Protein 5UNK (pdb70)

Solvent-accessible surface area: 5741 Å² total; per-residue (Å²): 78,110,168,41,141,33,104,168,19,41,157,56,14,41,163,88,18,57,82,76,127,227,25,68,23,171,70,3,61,136,50,15,129,144,50,61,48,210,55,75,92,74,76,5,90,179,24,24,134,139,42,120,156,147,53,199,45,90,137,190,177,151

Secondary structure (DSSP, 8-state):
-TTTSSTTHHHHHHHHHHH-TT--HHHHHHHHHHHT----HHHHHHHHHHHHH-----STT-

Radius of gyration: 11.65 Å; Cα contacts (8 Å, |Δi|>4): 30; chains: 1; bounding box: 20×27×29 Å

Organism: Oncorhynchus mykiss (NCBI:txid8022)

Nearest PDB structures (foldseek):
  5unk-assembly1_A  TM=7.824E-01  e=4.422E-06  Oncorhynchus mykiss
  4y60-assembly1_C  TM=4.025E-01  e=1.844E+00  Mus musculus
  1gt0-assembly1_D  TM=4.214E-01  e=3.185E+00  Mus musculus
  2co9-assembly1_A  TM=4.112E-01  e=6.215E+00  Mus musculus
  8gi0-assembly1_F  TM=6.507E-01  e=4.533E+00  Trypanosoma cruzi

Sequence (62 aa):
ASMVLSPRDERTLVRKVQINPRTTAKDLVKMLEETGTKVSISTVKRVLYRHNLKGRSARKLEASMVLSPRDERTLVRKVQINPRTTAKDLVKMLEETGTKVSISTVKRVLYRHNLKGRSARKLEASMVLSPRDERTLVRKVQINPRTTAKDLVKMLEETGTKVSISTVKRVLYRHNLKGRSARKLEASMVLSPRDERTLVRKVQINPRTTAKDLVKMLEETGTKVSISTVKRVLYRHNLKGRSARKLEASMVLSPRDERTLVRKVQINPRTTAKDLVKMLEETGTKVSISTVKRVLYRHNLKGRSARKLEASMVLSPRDERTLVRKVQINPRTTAKDLVKMLEETGTKVSISTVKRVLYRHNLKGRSARKLEASMVLSPRDERTLVRKVQINPRTTAKDLVKMLEETGTKVSISTVKRVLYRHNLKGRSARKLEASMVLSPRDERTLVRKVQINPRTTAKDLVKMLEETGTKVSISTVKRVLYRHNLKGRSARKLEASMVLSPRDERTLVRKVQINPRTTAKDLVKMLEETGTKVSISTVKRVLYRHNLKGRSARKLEASMVLSPRDERTLVRKVQINPRTTAKDLVKMLEETGTKVSISTVKRVLYRHNLKGRSARKLE

Foldseek 3Di:
DFDPDDPVLRVVLLVCLQPPLVDDCVVSVVVCVVVVPDDDPVVSVVSSVCCVVAPDDDDDRD

Structure (mmCIF, N/CA/C/O backbone):
data_5UNK
#
_entry.id   5UNK
#
loop_
_atom_site.group_PDB
_atom_site.id
_atom_site.type_symbol
_atom_site.label_atom_id
_atom_site.label_alt_id
_atom_site.label_comp_id
_atom_site.label_asym_id
_atom_site.label_entity_id
_atom_site.label_seq_id
_atom_site.pdbx_PDB_ins_code
_atom_site.Cartn_x
_atom_site.Cartn_y
_atom_site.Cartn_z
_atom_site.occupancy
_atom_site.B_iso_or_equiv
_atom_site.auth_seq_id
_atom_site.auth_comp_id
_atom_site.auth_asym_id
_atom_site.auth_atom_id
_atom_site.pdbx_PDB_model_num
ATOM 1 N N . ALA A 1 1 ? 61.212 8.570 1.110 1.00 0.00 1 ALA A N 1
ATOM 2 C CA . ALA A 1 1 ? 60.552 7.292 1.527 1.00 0.00 1 ALA A CA 1
ATOM 3 C C . ALA A 1 1 ? 60.426 7.084 3.036 1.00 0.00 1 ALA A C 1
ATOM 4 O O . ALA A 1 1 ? 59.341 7.213 3.607 1.00 0.00 1 ALA A O 1
ATOM 13 N N . SER A 1 2 ? 61.559 6.770 3.716 1.00 0.00 2 SER A N 1
ATOM 14 C CA . SER A 1 2 ? 61.648 6.295 5.096 1.00 0.00 2 SER A CA 1
ATOM 15 C C . SER A 1 2 ? 61.105 7.272 6.126 1.00 0.00 2 SER A C 1
ATOM 16 O O . SER A 1 2 ? 60.448 6.877 7.085 1.00 0.00 2 SER A O 1
ATOM 24 N N . MET A 1 3 ? 61.351 8.582 5.917 1.00 0.00 3 MET A N 1
ATOM 25 C CA . MET A 1 3 ? 60.952 9.696 6.764 1.00 0.00 3 MET A CA 1
ATOM 26 C C . MET A 1 3 ? 59.430 9.823 6.898 1.00 0.00 3 MET A C 1
ATOM 27 O O . MET A 1 3 ? 58.930 10.434 7.839 1.00 0.00 3 MET A O 1
ATOM 41 N N . VAL A 1 4 ? 58.681 9.252 5.918 1.00 0.00 4 VAL A N 1
ATOM 42 C CA . VAL A 1 4 ? 57.269 9.445 5.614 1.00 0.00 4 VAL A CA 1
ATOM 43 C C . VAL A 1 4 ? 57.121 10.799 4.948 1.00 0.00 4 VAL A C 1
ATOM 44 O O . VAL A 1 4 ? 56.706 11.806 5.516 1.00 0.00 4 VAL A O 1
ATOM 57 N N . LEU A 1 5 ? 57.536 10.810 3.660 1.00 0.00 5 LEU A N 1
ATOM 58 C CA . LEU A 1 5 ? 57.697 11.971 2.811 1.00 0.00 5 LEU A CA 1
ATOM 59 C C . LEU A 1 5 ? 56.370 12.645 2.489 1.00 0.00 5 LEU A C 1
ATOM 60 O O . LEU A 1 5 ? 56.230 13.864 2.570 1.00 0.00 5 LEU A O 1
ATOM 76 N N . SER A 1 6 ? 55.347 11.831 2.141 1.00 0.00 6 SER A N 1
ATOM 77 C CA . SER A 1 6 ? 53.993 12.291 1.886 1.00 0.00 6 SER A CA 1
ATOM 78 C C . SER A 1 6 ? 53.121 11.787 3.025 1.00 0.00 6 SER A C 1
ATOM 79 O O . SER A 1 6 ? 52.795 10.596 3.010 1.00 0.00 6 SER A O 1
ATOM 87 N N . PRO A 1 7 ? 52.713 12.591 4.017 1.00 0.00 7 PRO A N 1
ATOM 88 C CA . PRO A 1 7 ? 52.170 12.090 5.277 1.00 0.00 7 PRO A CA 1
ATOM 89 C C . PRO A 1 7 ? 50.801 11.456 5.195 1.00 0.00 7 PRO A C 1
ATOM 90 O O . PRO A 1 7 ? 50.481 10.695 6.101 1.00 0.00 7 PRO A O 1
ATOM 101 N N . ARG A 1 8 ? 49.962 11.721 4.168 1.00 0.00 8 ARG A N 1
ATOM 102 C CA . ARG A 1 8 ? 48.775 10.902 3.982 1.00 0.00 8 ARG A CA 1
ATOM 103 C C . ARG A 1 8 ? 49.072 9.610 3.241 1.00 0.00 8 ARG A C 1
ATOM 104 O O . ARG A 1 8 ? 48.683 8.523 3.665 1.00 0.00 8 ARG A O 1
ATOM 125 N N . ASP A 1 9 ? 49.792 9.707 2.096 1.00 0.00 9 ASP A N 1
ATOM 126 C CA . ASP A 1 9 ? 49.851 8.624 1.135 1.00 0.00 9 ASP A CA 1
ATOM 127 C C . ASP A 1 9 ? 50.817 7.529 1.539 1.00 0.00 9 ASP A C 1
ATOM 128 O O . ASP A 1 9 ? 50.475 6.351 1.475 1.00 0.00 9 ASP A O 1
ATOM 137 N N . GLU A 1 10 ? 52.043 7.889 1.997 1.00 0.00 10 GLU A N 1
ATOM 138 C CA . GLU A 1 10 ? 53.038 6.914 2.412 1.00 0.00 10 GLU A CA 1
ATOM 139 C C . GLU A 1 10 ? 52.582 6.192 3.666 1.00 0.00 10 GLU A C 1
ATOM 140 O O . GLU A 1 10 ? 52.691 4.973 3.775 1.00 0.00 10 GLU A O 1
ATOM 152 N N . ARG A 1 11 ? 52.028 6.961 4.632 1.00 0.00 11 ARG A N 1
ATOM 153 C CA . ARG A 1 11 ? 51.580 6.494 5.929 1.00 0.00 11 ARG A CA 1
ATOM 154 C C . ARG A 1 11 ? 50.433 5.494 5.797 1.00 0.00 11 ARG A C 1
ATOM 155 O O . ARG A 1 11 ? 50.433 4.427 6.410 1.00 0.00 11 ARG A O 1
ATOM 176 N N . THR A 1 12 ? 49.442 5.810 4.921 1.00 0.00 12 THR A N 1
ATOM 177 C CA . THR A 1 12 ? 48.338 4.920 4.562 1.00 0.00 12 THR A CA 1
ATOM 178 C C . THR A 1 12 ? 48.828 3.669 3.856 1.00 0.00 12 THR A C 1
ATOM 179 O O . THR A 1 12 ? 48.406 2.561 4.185 1.00 0.00 12 THR A O 1
ATOM 190 N N . LEU A 1 13 ? 49.764 3.808 2.881 1.00 0.00 13 LEU A N 1
ATOM 191 C CA . LEU A 1 13 ? 50.288 2.696 2.100 1.00 0.00 13 LEU A CA 1
ATOM 192 C C . LEU A 1 13 ? 51.002 1.668 2.955 1.00 0.00 13 LEU A C 1
ATOM 193 O O . LEU A 1 13 ? 50.719 0.475 2.843 1.00 0.00 13 LEU A O 1
ATOM 209 N N . VAL A 1 14 ? 51.903 2.107 3.873 1.00 0.00 14 VAL A N 1
ATOM 210 C CA . VAL A 1 14 ? 52.665 1.199 4.718 1.00 0.00 14 VAL A CA 1
ATOM 21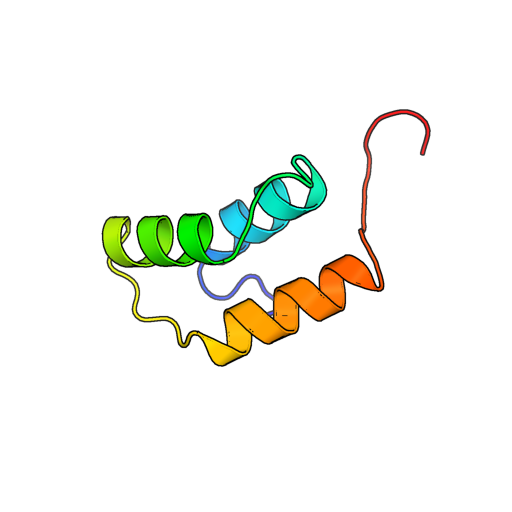1 C C . VAL A 1 14 ? 51.791 0.480 5.732 1.00 0.00 14 VAL A C 1
ATOM 212 O O . VAL A 1 14 ? 52.015 -0.699 6.011 1.00 0.00 14 VAL A O 1
ATOM 225 N N . ARG A 1 15 ? 50.753 1.154 6.292 1.00 0.00 15 ARG A N 1
ATOM 226 C CA . ARG A 1 15 ? 49.762 0.508 7.134 1.00 0.00 15 ARG A CA 1
ATOM 227 C C . ARG A 1 15 ? 48.928 -0.523 6.381 1.00 0.00 15 ARG A C 1
ATOM 228 O O . ARG A 1 15 ? 48.836 -1.679 6.797 1.00 0.00 15 ARG A O 1
ATOM 249 N N . LYS A 1 16 ? 48.345 -0.159 5.211 1.00 0.00 16 LYS A N 1
ATOM 250 C CA . LYS A 1 16 ? 47.474 -1.065 4.482 1.00 0.00 16 LYS A CA 1
ATOM 251 C C . LYS A 1 16 ? 48.155 -2.282 3.891 1.00 0.00 16 LYS A C 1
ATOM 252 O O . LYS A 1 16 ? 47.622 -3.380 4.005 1.00 0.00 16 LYS A O 1
ATOM 271 N N . VAL A 1 17 ? 49.346 -2.142 3.256 1.00 0.00 17 VAL A N 1
ATOM 272 C CA . VAL A 1 17 ? 50.018 -3.275 2.622 1.00 0.00 17 VAL A CA 1
ATOM 273 C C . VAL A 1 17 ? 50.469 -4.343 3.613 1.00 0.00 17 VAL A C 1
ATOM 274 O O . VAL A 1 17 ? 50.376 -5.540 3.348 1.00 0.00 17 VAL A O 1
ATOM 287 N N . GLN A 1 18 ? 50.962 -3.932 4.801 1.00 0.00 18 GLN A N 1
ATOM 288 C CA . GLN A 1 18 ? 51.380 -4.842 5.844 1.00 0.00 18 GLN A CA 1
ATOM 289 C C . GLN A 1 18 ? 50.225 -5.479 6.603 1.00 0.00 18 GLN A C 1
ATOM 290 O O . GLN A 1 18 ? 50.260 -6.679 6.871 1.00 0.00 18 GLN A O 1
ATOM 304 N N . ILE A 1 19 ? 49.166 -4.714 6.971 1.00 0.00 19 ILE A N 1
ATOM 305 C CA . ILE A 1 19 ? 47.971 -5.274 7.597 1.00 0.00 19 ILE A CA 1
ATOM 306 C C . ILE A 1 19 ? 47.162 -6.158 6.646 1.00 0.00 19 ILE A C 1
ATOM 307 O O . ILE A 1 19 ? 46.746 -7.254 7.016 1.00 0.00 19 ILE A O 1
ATOM 323 N N . ASN A 1 20 ? 46.921 -5.715 5.388 1.00 0.00 20 ASN A N 1
ATOM 324 C CA . ASN A 1 20 ? 46.119 -6.460 4.435 1.00 0.00 20 ASN A CA 1
ATOM 325 C C . ASN A 1 20 ? 47.006 -6.996 3.309 1.00 0.00 20 ASN A C 1
ATOM 326 O O . ASN A 1 20 ? 47.287 -6.243 2.374 1.00 0.00 20 ASN A O 1
ATOM 337 N N . PRO A 1 21 ? 47.422 -8.273 3.271 1.00 0.00 21 PRO A N 1
ATOM 338 C CA . PRO A 1 21 ? 48.317 -8.808 2.237 1.00 0.00 21 PRO A CA 1
ATOM 339 C C . PRO A 1 21 ? 47.621 -8.958 0.895 1.00 0.00 21 PRO A C 1
ATOM 340 O O . PRO A 1 21 ? 48.273 -9.259 -0.101 1.00 0.00 21 PRO A O 1
ATOM 351 N N . ARG A 1 22 ? 46.288 -8.762 0.875 1.00 0.00 22 ARG A N 1
ATOM 352 C CA . ARG A 1 22 ? 45.410 -8.668 -0.272 1.00 0.00 22 ARG A CA 1
ATOM 353 C C . ARG A 1 22 ? 45.753 -7.494 -1.187 1.00 0.00 22 ARG A C 1
ATOM 354 O O . ARG A 1 22 ? 45.643 -7.597 -2.408 1.00 0.00 22 ARG A O 1
ATOM 375 N N . THR A 1 23 ? 46.148 -6.335 -0.603 1.00 0.00 23 THR A N 1
ATOM 376 C CA . THR A 1 23 ? 46.343 -5.061 -1.295 1.00 0.00 23 THR A CA 1
ATOM 377 C C . THR A 1 23 ? 47.419 -5.123 -2.369 1.00 0.00 23 THR A C 1
ATOM 378 O O . THR A 1 23 ? 48.541 -5.567 -2.134 1.00 0.00 23 THR A O 1
ATOM 389 N N . THR A 1 24 ? 47.088 -4.643 -3.591 1.00 0.00 24 THR A N 1
ATOM 390 C CA . THR A 1 24 ? 47.946 -4.740 -4.766 1.00 0.00 24 THR A CA 1
ATOM 391 C C . THR A 1 24 ? 48.078 -3.373 -5.422 1.00 0.00 24 THR A C 1
ATOM 392 O O . THR A 1 24 ? 47.441 -2.400 -5.018 1.00 0.00 24 THR A O 1
ATOM 403 N N . ALA A 1 25 ? 48.934 -3.268 -6.466 1.00 0.00 25 ALA A N 1
ATOM 404 C CA . ALA A 1 25 ? 49.350 -2.049 -7.139 1.00 0.00 25 ALA A CA 1
ATOM 405 C C . ALA A 1 25 ? 48.199 -1.259 -7.742 1.00 0.00 25 ALA A C 1
ATOM 406 O O . ALA A 1 25 ? 48.187 -0.029 -7.719 1.00 0.00 25 ALA A O 1
ATOM 413 N N . LYS A 1 26 ? 47.178 -1.973 -8.264 1.00 0.00 26 LYS A N 1
ATOM 414 C CA . LYS A 1 26 ? 45.958 -1.424 -8.827 1.00 0.00 26 LYS A CA 1
ATOM 415 C C . LYS A 1 26 ? 45.146 -0.637 -7.802 1.00 0.00 26 LYS A C 1
ATOM 416 O O . LYS A 1 26 ? 44.594 0.418 -8.110 1.00 0.00 26 LYS A O 1
ATOM 435 N N . ASP A 1 27 ? 45.073 -1.123 -6.537 1.00 0.00 27 ASP A N 1
ATOM 436 C CA . ASP A 1 27 ? 44.455 -0.404 -5.433 1.00 0.00 27 ASP A CA 1
ATOM 437 C C . ASP A 1 27 ? 45.224 0.873 -5.106 1.00 0.00 27 ASP A C 1
ATOM 438 O O . ASP A 1 27 ? 44.650 1.942 -4.899 1.00 0.00 27 ASP A O 1
ATOM 447 N N . LEU A 1 28 ? 46.568 0.755 -5.060 1.00 0.00 28 LEU A N 1
ATOM 448 C CA . LEU A 1 28 ? 47.487 1.812 -4.689 1.00 0.00 28 LEU A CA 1
ATOM 449 C C . LEU A 1 28 ? 47.493 2.972 -5.668 1.00 0.00 28 LEU A C 1
ATOM 450 O O . LEU A 1 28 ? 47.389 4.123 -5.248 1.00 0.00 28 LEU A O 1
ATOM 466 N N . VAL A 1 29 ? 47.529 2.714 -7.000 1.00 0.00 29 VAL A N 1
ATOM 467 C CA . VAL A 1 29 ? 47.451 3.769 -8.011 1.00 0.00 29 VAL A CA 1
ATOM 468 C C . VAL A 1 29 ? 46.134 4.530 -7.964 1.00 0.00 29 VAL A C 1
ATOM 469 O O . VAL A 1 29 ? 46.106 5.757 -8.088 1.00 0.00 29 VAL A O 1
ATOM 482 N N . LYS A 1 30 ? 45.006 3.819 -7.733 1.00 0.00 30 LYS A N 1
ATOM 483 C CA . LYS A 1 30 ? 43.687 4.402 -7.616 1.00 0.00 30 LYS A CA 1
ATOM 484 C C . LYS A 1 30 ? 43.568 5.346 -6.424 1.00 0.00 30 LYS A C 1
ATOM 485 O O . LYS A 1 30 ? 43.054 6.457 -6.554 1.00 0.00 30 LYS A O 1
ATOM 504 N N . MET A 1 31 ? 44.107 4.961 -5.239 1.00 0.00 31 MET A N 1
ATOM 505 C CA . MET A 1 31 ? 44.195 5.846 -4.085 1.00 0.00 31 MET A CA 1
ATOM 506 C C . MET A 1 31 ? 45.085 7.066 -4.312 1.00 0.00 31 MET A C 1
ATOM 507 O O . MET A 1 31 ? 44.719 8.176 -3.927 1.00 0.00 31 MET A O 1
ATOM 521 N N . LEU A 1 32 ? 46.257 6.911 -4.976 1.00 0.00 32 LEU A N 1
ATOM 522 C CA . LEU A 1 32 ? 47.170 8.018 -5.247 1.00 0.00 32 LEU A CA 1
ATOM 523 C C . LEU A 1 32 ? 46.560 9.107 -6.127 1.00 0.00 32 LEU A C 1
ATOM 524 O O . LEU A 1 32 ? 46.649 10.295 -5.808 1.00 0.00 32 LEU A O 1
ATOM 540 N N . GLU A 1 33 ? 45.864 8.727 -7.229 1.00 0.00 33 GLU A N 1
ATOM 541 C CA . GLU A 1 33 ? 45.137 9.679 -8.056 1.00 0.00 33 GLU A CA 1
ATOM 542 C C . GLU A 1 33 ? 43.909 10.270 -7.373 1.00 0.00 33 GLU A C 1
ATOM 543 O O . GLU A 1 33 ? 43.562 11.420 -7.625 1.00 0.00 33 GLU A O 1
ATOM 555 N N . GLU A 1 34 ? 43.232 9.507 -6.476 1.00 0.00 34 GLU A N 1
ATOM 556 C CA . GLU A 1 34 ? 42.120 9.984 -5.665 1.00 0.00 34 GLU A CA 1
ATOM 557 C C . GLU A 1 34 ? 42.534 11.068 -4.677 1.00 0.00 34 GLU A C 1
ATOM 558 O O . GLU A 1 34 ? 41.844 12.074 -4.530 1.00 0.00 34 GLU A O 1
ATOM 570 N N . THR A 1 35 ? 43.693 10.896 -3.991 1.00 0.00 35 THR A N 1
ATOM 571 C CA . THR A 1 35 ? 44.330 11.942 -3.183 1.00 0.00 35 THR A CA 1
ATOM 572 C C . THR A 1 35 ? 44.757 13.123 -4.036 1.00 0.00 35 THR A C 1
ATOM 573 O O . THR A 1 35 ? 44.547 14.276 -3.666 1.00 0.00 35 THR A O 1
ATOM 584 N N . GLY A 1 36 ? 45.359 12.854 -5.220 1.00 0.00 36 GLY A N 1
ATOM 585 C CA . GLY A 1 36 ? 45.789 13.891 -6.149 1.00 0.00 36 GLY A CA 1
ATOM 586 C C . GLY A 1 36 ? 47.269 14.143 -6.100 1.00 0.00 36 GLY A C 1
ATOM 587 O O . GLY A 1 36 ? 47.741 15.197 -6.517 1.00 0.00 36 GLY A O 1
ATOM 591 N N . THR A 1 37 ? 48.052 13.167 -5.594 1.00 0.00 37 THR A N 1
ATOM 592 C CA . THR A 1 37 ? 49.494 13.303 -5.429 1.00 0.00 37 THR A CA 1
ATOM 593 C C . THR A 1 37 ? 50.144 12.536 -6.557 1.00 0.00 37 THR A C 1
ATOM 594 O O . THR A 1 37 ? 49.856 11.358 -6.760 1.00 0.00 37 THR A O 1
ATOM 605 N N . LYS A 1 38 ? 51.063 13.168 -7.326 1.00 0.00 38 LYS A N 1
ATOM 606 C CA . LYS A 1 38 ? 51.753 12.474 -8.398 1.00 0.00 38 LYS A CA 1
ATOM 607 C C . LYS A 1 38 ? 52.905 11.657 -7.838 1.00 0.00 38 LYS A C 1
ATOM 608 O O . LYS A 1 38 ? 53.871 12.189 -7.294 1.00 0.00 38 LYS A O 1
ATOM 627 N N . VAL A 1 39 ? 52.800 10.320 -7.967 1.00 0.00 39 VAL A N 1
ATOM 628 C CA . VAL A 1 39 ? 53.777 9.367 -7.477 1.00 0.00 39 VAL A CA 1
ATOM 629 C C . VAL A 1 39 ? 54.043 8.422 -8.631 1.00 0.00 39 VAL A C 1
ATOM 630 O O . VAL A 1 39 ? 53.111 7.969 -9.294 1.00 0.00 39 VAL A O 1
ATOM 643 N N . SER A 1 40 ? 55.329 8.124 -8.934 1.00 0.00 40 SER A N 1
ATOM 644 C CA . SER A 1 40 ? 55.698 7.164 -9.968 1.00 0.00 40 SER A CA 1
ATOM 645 C C . SER A 1 40 ? 55.327 5.731 -9.589 1.00 0.00 40 SER A C 1
ATOM 646 O O . SER A 1 40 ? 55.386 5.331 -8.429 1.00 0.00 40 SER A O 1
ATOM 654 N N . ILE A 1 41 ? 54.957 4.903 -10.591 1.00 0.00 41 ILE A N 1
ATOM 655 C CA . ILE A 1 41 ? 54.645 3.488 -10.430 1.00 0.00 41 ILE A CA 1
ATOM 656 C C . ILE A 1 41 ? 55.856 2.701 -9.948 1.00 0.00 41 ILE A C 1
ATOM 657 O O . ILE A 1 41 ? 55.734 1.806 -9.115 1.00 0.00 41 ILE A O 1
ATOM 673 N N . SER A 1 42 ? 57.076 3.013 -10.447 1.00 0.00 42 SER A N 1
ATOM 674 C CA . SER A 1 42 ? 58.292 2.275 -10.128 1.00 0.00 42 SER A CA 1
ATOM 675 C C . SER A 1 42 ? 58.636 2.270 -8.642 1.00 0.00 42 SER A C 1
ATOM 676 O O . SER A 1 42 ? 59.012 1.232 -8.104 1.00 0.00 42 SER A O 1
ATOM 684 N N . THR A 1 43 ? 58.486 3.412 -7.922 1.00 0.00 43 THR A N 1
ATOM 685 C CA . THR A 1 43 ? 58.673 3.458 -6.468 1.00 0.00 43 THR A CA 1
ATOM 686 C C . THR A 1 43 ? 57.622 2.650 -5.711 1.00 0.00 43 THR A C 1
ATOM 687 O O . THR A 1 43 ? 57.950 1.962 -4.742 1.00 0.00 43 THR A O 1
ATOM 698 N N . VAL A 1 44 ? 56.344 2.641 -6.180 1.00 0.00 44 VAL A N 1
ATOM 699 C CA . VAL A 1 44 ? 55.278 1.793 -5.649 1.00 0.00 44 VAL A CA 1
ATOM 700 C C . VAL A 1 44 ? 55.620 0.321 -5.847 1.00 0.00 44 VAL A C 1
ATOM 701 O O . VAL A 1 44 ? 55.505 -0.496 -4.934 1.00 0.00 44 VAL A O 1
ATOM 714 N N . LYS A 1 45 ? 56.088 -0.050 -7.056 1.00 0.00 45 LYS A N 1
ATOM 715 C CA . LYS A 1 45 ? 56.466 -1.407 -7.397 1.00 0.00 45 LYS A CA 1
ATOM 716 C C . LYS A 1 45 ? 57.653 -1.899 -6.561 1.00 0.00 45 LYS A C 1
ATOM 717 O O . LYS A 1 45 ? 57.632 -3.006 -6.022 1.00 0.00 45 LYS A O 1
ATOM 736 N N . ARG A 1 46 ? 58.712 -1.065 -6.384 1.00 0.00 46 ARG A N 1
ATOM 737 C CA . ARG A 1 46 ? 59.829 -1.385 -5.505 1.00 0.00 46 ARG A CA 1
ATOM 738 C C . ARG A 1 46 ? 59.480 -1.504 -4.025 1.00 0.00 46 ARG A C 1
ATOM 739 O O . ARG A 1 46 ? 59.954 -2.433 -3.369 1.00 0.00 46 ARG A O 1
ATOM 760 N N . VAL A 1 47 ? 58.637 -0.610 -3.441 1.00 0.00 47 VAL A N 1
ATOM 761 C CA . VAL A 1 47 ? 58.247 -0.733 -2.033 1.00 0.00 47 VAL A CA 1
ATOM 762 C C . VAL A 1 47 ? 57.419 -1.995 -1.757 1.00 0.00 47 VAL A C 1
ATOM 763 O O . VAL A 1 47 ? 57.535 -2.607 -0.694 1.00 0.00 47 VAL A O 1
ATOM 776 N N . LEU A 1 48 ? 56.613 -2.475 -2.742 1.00 0.00 48 LEU A N 1
ATOM 777 C CA . LEU A 1 48 ? 55.955 -3.774 -2.668 1.00 0.00 48 LEU A CA 1
ATOM 778 C C . LEU A 1 48 ? 56.940 -4.935 -2.580 1.00 0.00 48 LEU A C 1
ATOM 779 O O . LEU A 1 48 ? 56.760 -5.831 -1.754 1.00 0.00 48 LEU A O 1
ATOM 795 N N . TYR A 1 49 ? 58.046 -4.929 -3.367 1.00 0.00 49 TYR A N 1
ATOM 796 C CA . TYR A 1 49 ? 59.122 -5.904 -3.212 1.00 0.00 49 TYR A CA 1
ATOM 797 C C . TYR A 1 49 ? 59.816 -5.810 -1.855 1.00 0.00 49 TYR A C 1
ATOM 798 O O . TYR A 1 49 ? 60.073 -6.834 -1.224 1.00 0.00 49 TYR A O 1
ATOM 816 N N . ARG A 1 50 ? 60.089 -4.588 -1.336 1.00 0.00 50 ARG A N 1
ATOM 817 C CA . ARG A 1 50 ? 60.677 -4.407 -0.012 1.00 0.00 50 ARG A CA 1
ATOM 818 C C . ARG A 1 50 ? 59.815 -4.969 1.103 1.00 0.00 50 ARG A C 1
ATOM 819 O O . ARG A 1 50 ? 60.316 -5.657 1.993 1.00 0.00 50 ARG A O 1
ATOM 840 N N . HIS A 1 51 ? 58.485 -4.733 1.059 1.00 0.00 51 HIS A N 1
ATOM 841 C CA . HIS A 1 51 ? 57.582 -5.277 2.053 1.00 0.00 51 HIS A CA 1
ATOM 842 C C . HIS A 1 51 ? 57.290 -6.759 1.889 1.00 0.00 51 HIS A C 1
ATOM 843 O O . HIS A 1 51 ? 56.907 -7.419 2.852 1.00 0.00 51 HIS A O 1
ATOM 857 N N . ASN A 1 52 ? 57.483 -7.349 0.684 1.00 0.00 52 ASN A N 1
ATOM 858 C CA . ASN A 1 52 ? 57.553 -8.799 0.541 1.00 0.00 52 ASN A CA 1
ATOM 859 C C . ASN A 1 52 ? 58.778 -9.397 1.240 1.00 0.00 52 ASN A C 1
ATOM 860 O O . ASN A 1 52 ? 58.658 -10.409 1.926 1.00 0.00 52 ASN A O 1
ATOM 871 N N . LEU A 1 53 ? 59.985 -8.786 1.099 1.00 0.00 53 LEU A N 1
ATOM 872 C CA . LEU A 1 53 ? 61.169 -9.194 1.850 1.00 0.00 53 LEU A CA 1
ATOM 873 C C . LEU A 1 53 ? 61.118 -8.969 3.352 1.00 0.00 53 LEU A C 1
ATOM 874 O O . LEU A 1 53 ? 61.473 -9.869 4.110 1.00 0.00 53 LEU A O 1
ATOM 890 N N . LYS A 1 54 ? 60.659 -7.794 3.837 1.00 0.00 54 LYS A N 1
ATOM 891 C CA . LYS A 1 54 ? 60.375 -7.654 5.252 1.00 0.00 54 LYS A CA 1
ATOM 892 C C . LYS A 1 54 ? 59.091 -6.902 5.506 1.00 0.00 54 LYS A C 1
ATOM 893 O O . LYS A 1 54 ? 58.878 -5.770 5.076 1.00 0.00 54 LYS A O 1
ATOM 912 N N . GLY A 1 55 ? 58.205 -7.537 6.297 1.00 0.00 55 GLY A N 1
ATOM 913 C CA . GLY A 1 55 ? 57.028 -6.890 6.845 1.00 0.00 55 GLY A CA 1
ATOM 914 C C . GLY A 1 55 ? 57.303 -6.608 8.288 1.00 0.00 55 GLY A C 1
ATOM 915 O O . GLY A 1 55 ? 57.621 -7.515 9.054 1.00 0.00 55 GLY A O 1
ATOM 919 N N . ARG A 1 56 ? 57.195 -5.332 8.701 1.00 0.00 56 ARG A N 1
ATOM 920 C CA . ARG A 1 56 ? 57.546 -4.906 10.037 1.00 0.00 56 ARG A CA 1
ATOM 921 C C . ARG A 1 56 ? 56.227 -4.703 10.757 1.00 0.00 56 ARG A C 1
ATOM 922 O O . ARG A 1 56 ? 55.348 -3.983 10.284 1.00 0.00 56 ARG A O 1
ATOM 943 N N . SER A 1 57 ? 56.013 -5.397 11.897 1.00 0.00 57 SER A N 1
ATOM 944 C CA . SER A 1 57 ? 54.664 -5.528 12.419 1.00 0.00 57 SER A CA 1
ATOM 945 C C . SER A 1 57 ? 54.668 -5.600 13.929 1.00 0.00 57 SER A C 1
ATOM 946 O O . SER A 1 57 ? 55.545 -6.205 14.542 1.00 0.00 57 SER A O 1
ATOM 954 N N . ALA A 1 58 ? 53.645 -4.976 14.554 1.00 0.00 58 ALA A N 1
ATOM 955 C CA . ALA A 1 58 ? 53.422 -4.958 15.984 1.00 0.00 58 ALA A CA 1
ATOM 956 C C . ALA A 1 58 ? 52.019 -5.467 16.264 1.00 0.00 58 ALA A C 1
ATOM 957 O O . ALA A 1 58 ? 51.281 -4.916 17.081 1.00 0.00 58 ALA A O 1
ATOM 964 N N . ARG A 1 59 ? 51.602 -6.527 15.545 1.00 0.00 59 ARG A N 1
ATOM 965 C CA . ARG A 1 59 ? 50.250 -7.030 15.600 1.00 0.00 59 ARG A CA 1
ATOM 966 C C . ARG A 1 59 ? 50.288 -8.534 15.802 1.00 0.00 59 ARG A C 1
ATOM 967 O O . ARG A 1 59 ? 51.238 -9.217 15.411 1.00 0.00 59 ARG A O 1
ATOM 988 N N . LYS A 1 60 ? 49.237 -9.058 16.475 1.00 0.00 60 LYS A N 1
ATOM 989 C CA . LYS A 1 60 ? 49.026 -10.437 16.874 1.00 0.00 60 LYS A CA 1
ATOM 990 C C . LYS A 1 60 ? 50.116 -10.948 17.810 1.00 0.00 60 LYS A C 1
ATOM 991 O O . LYS A 1 60 ? 50.349 -10.378 18.872 1.00 0.00 60 LYS A O 1
ATOM 1010 N N . LEU A 1 61 ? 50.777 -12.073 17.464 1.00 0.00 61 LEU A N 1
ATOM 1011 C CA . LEU A 1 61 ? 51.736 -12.762 18.301 1.00 0.00 61 LEU A CA 1
ATOM 1012 C C . LEU A 1 61 ? 53.039 -12.034 18.610 1.00 0.00 61 LEU A C 1
ATOM 1013 O O . LEU A 1 61 ? 53.619 -12.244 19.673 1.00 0.00 61 LEU A O 1
ATOM 1029 N N . GLU A 1 62 ? 53.556 -11.167 17.709 1.00 0.00 62 GLU A N 1
ATOM 1030 C CA . GLU A 1 62 ? 54.845 -10.517 17.928 1.00 0.00 62 GLU A CA 1
ATOM 1031 C C . GLU A 1 62 ? 54.748 -9.148 18.666 1.00 0.00 62 GLU A C 1
ATOM 1032 O O . GLU A 1 62 ? 55.465 -8.989 19.691 1.00 0.00 62 GLU A O 1
ATOM 1045 N N . ALA A 1 1 ? 58.602 1.135 10.827 1.00 0.00 1 ALA A N 2
ATOM 1046 C CA . ALA A 1 1 ? 57.381 1.847 11.330 1.00 0.00 1 ALA A CA 2
ATOM 1047 C C . ALA A 1 1 ? 57.380 3.368 11.206 1.00 0.00 1 ALA A C 2
ATOM 1048 O O . ALA A 1 1 ? 56.381 3.971 10.822 1.00 0.00 1 ALA A O 2
ATOM 1057 N N . SER A 1 2 ? 58.520 4.028 11.521 1.00 0.00 2 SER A N 2
ATOM 1058 C CA . SER A 1 2 ? 58.663 5.478 11.608 1.00 0.00 2 SER A CA 2
ATOM 1059 C C . SER A 1 2 ? 58.756 6.178 10.261 1.00 0.00 2 SER A C 2
ATOM 1060 O O . SER A 1 2 ? 58.814 7.404 10.199 1.00 0.00 2 SER A O 2
ATOM 1068 N N . MET A 1 3 ? 58.820 5.419 9.148 1.00 0.00 3 MET A N 2
ATOM 1069 C CA . MET A 1 3 ? 59.040 5.942 7.815 1.00 0.00 3 MET A CA 2
ATOM 1070 C C . MET A 1 3 ? 57.841 6.690 7.247 1.00 0.00 3 MET A C 2
ATOM 1071 O O . MET A 1 3 ? 56.809 6.102 6.927 1.00 0.00 3 MET A O 2
ATOM 1085 N N . VAL A 1 4 ? 57.985 8.018 7.049 1.00 0.00 4 VAL A N 2
ATOM 1086 C CA . VAL A 1 4 ? 57.057 8.806 6.265 1.00 0.00 4 VAL A CA 2
ATOM 1087 C C . VAL A 1 4 ? 57.875 9.801 5.458 1.00 0.00 4 VAL A C 2
ATOM 1088 O O . VAL A 1 4 ? 58.818 10.402 5.970 1.00 0.00 4 VAL A O 2
ATOM 1101 N N . LEU A 1 5 ? 57.561 9.967 4.152 1.00 0.00 5 LEU A N 2
ATOM 1102 C CA . LEU A 1 5 ? 58.176 10.982 3.303 1.00 0.00 5 LEU A CA 2
ATOM 1103 C C . LEU A 1 5 ? 57.142 11.899 2.687 1.00 0.00 5 LEU A C 2
ATOM 1104 O O . LEU A 1 5 ? 57.266 13.119 2.741 1.00 0.00 5 LEU A O 2
ATOM 1120 N N . SER A 1 6 ? 56.068 11.324 2.096 1.00 0.00 6 SER A N 2
ATOM 1121 C CA . SER A 1 6 ? 54.992 12.078 1.476 1.00 0.00 6 SER A CA 2
ATOM 1122 C C . SER A 1 6 ? 53.769 11.955 2.360 1.00 0.00 6 SER A C 2
ATOM 1123 O O . SER A 1 6 ? 53.418 10.822 2.698 1.00 0.00 6 SER A O 2
ATOM 1131 N N . PRO A 1 7 ? 53.103 13.040 2.764 1.00 0.00 7 PRO A N 2
ATOM 1132 C CA . PRO A 1 7 ? 52.268 13.073 3.964 1.00 0.00 7 PRO A CA 2
ATOM 1133 C C . PRO A 1 7 ? 51.029 12.201 3.947 1.00 0.00 7 PRO A C 2
ATOM 1134 O O . PRO A 1 7 ? 50.675 11.694 5.007 1.00 0.00 7 PRO A O 2
ATOM 1145 N N . ARG A 1 8 ? 50.343 11.995 2.765 1.00 0.00 8 ARG A N 2
ATOM 1146 C CA . ARG A 1 8 ? 49.229 11.053 2.695 1.00 0.00 8 ARG A CA 2
ATOM 1147 C C . ARG A 1 8 ? 49.668 9.744 2.081 1.00 0.00 8 ARG A C 2
ATOM 1148 O O . ARG A 1 8 ? 49.272 8.701 2.595 1.00 0.00 8 ARG A O 2
ATOM 1169 N N . ASP A 1 9 ? 50.410 9.745 0.956 1.00 0.00 9 ASP A N 2
ATOM 1170 C CA . ASP A 1 9 ? 50.677 8.518 0.228 1.00 0.00 9 ASP A CA 2
ATOM 1171 C C . ASP A 1 9 ? 51.490 7.516 1.041 1.00 0.00 9 ASP A C 2
ATOM 1172 O O . ASP A 1 9 ? 51.128 6.346 1.092 1.00 0.00 9 ASP A O 2
ATOM 1181 N N . GLU A 1 10 ? 52.579 7.952 1.723 1.00 0.00 10 GLU A N 2
ATOM 1182 C CA . GLU A 1 10 ? 53.347 7.069 2.581 1.00 0.00 10 GLU A CA 2
ATOM 1183 C C . GLU A 1 10 ? 52.571 6.640 3.810 1.00 0.00 10 GLU A C 2
ATOM 1184 O O . GLU A 1 10 ? 52.656 5.484 4.206 1.00 0.00 10 GLU A O 2
ATOM 1196 N N . ARG A 1 11 ? 51.768 7.542 4.428 1.00 0.00 11 ARG A N 2
ATOM 1197 C CA . ARG A 1 11 ? 50.952 7.204 5.586 1.00 0.00 11 ARG A CA 2
ATOM 1198 C C . ARG A 1 11 ? 49.933 6.113 5.268 1.00 0.00 11 ARG A C 2
ATOM 1199 O O . ARG A 1 11 ? 49.825 5.125 5.992 1.00 0.00 11 ARG A O 2
ATOM 1220 N N . THR A 1 12 ? 49.205 6.231 4.125 1.00 0.00 12 THR A N 2
ATOM 1221 C CA . THR A 1 12 ? 48.310 5.176 3.653 1.00 0.00 12 THR A CA 2
ATOM 1222 C C . THR A 1 12 ? 49.067 3.927 3.229 1.00 0.00 12 THR A C 2
ATOM 1223 O O . THR A 1 12 ? 48.702 2.829 3.638 1.00 0.00 12 THR A O 2
ATOM 1234 N N . LEU A 1 13 ? 50.176 4.046 2.449 1.00 0.00 13 LEU A N 2
ATOM 1235 C CA . LEU A 1 13 ? 50.977 2.912 1.997 1.00 0.00 13 LEU A CA 2
ATOM 1236 C C . LEU A 1 13 ? 51.580 2.089 3.119 1.00 0.00 13 LEU A C 2
ATOM 1237 O O . LEU A 1 13 ? 51.454 0.865 3.113 1.00 0.00 13 LEU A O 2
ATOM 1253 N N . VAL A 1 14 ? 52.202 2.732 4.135 1.00 0.00 14 VAL A N 2
ATOM 1254 C CA . VAL A 1 14 ? 52.816 2.035 5.253 1.00 0.00 14 VAL A CA 2
ATOM 1255 C C . VAL A 1 14 ? 51.786 1.282 6.079 1.00 0.00 14 VAL A C 2
ATOM 1256 O O . VAL A 1 14 ? 51.989 0.109 6.377 1.00 0.00 14 VAL A O 2
ATOM 1269 N N . ARG A 1 15 ? 50.629 1.897 6.426 1.00 0.00 15 ARG A N 2
ATOM 1270 C CA . ARG A 1 15 ? 49.545 1.176 7.077 1.00 0.00 15 ARG A CA 2
ATOM 1271 C C . ARG A 1 15 ? 48.847 0.114 6.244 1.00 0.00 15 ARG A C 2
ATOM 1272 O O . ARG A 1 15 ? 48.640 -1.004 6.717 1.00 0.00 15 ARG A O 2
ATOM 1293 N N . LYS A 1 16 ? 48.469 0.419 4.981 1.00 0.00 16 LYS A N 2
ATOM 1294 C CA . LYS A 1 16 ? 47.613 -0.452 4.190 1.00 0.00 16 LYS A CA 2
ATOM 1295 C C . LYS A 1 16 ? 48.296 -1.765 3.841 1.00 0.00 16 LYS A C 2
ATOM 1296 O O . LYS A 1 16 ? 47.725 -2.846 3.984 1.00 0.00 16 LYS A O 2
ATOM 1315 N N . VAL A 1 17 ? 49.578 -1.683 3.415 1.00 0.00 17 VAL A N 2
ATOM 1316 C CA . VAL A 1 17 ? 50.438 -2.810 3.092 1.00 0.00 17 VAL A CA 2
ATOM 1317 C C . VAL A 1 17 ? 50.729 -3.655 4.318 1.00 0.00 17 VAL A C 2
ATOM 1318 O O . VAL A 1 17 ? 50.764 -4.878 4.239 1.00 0.00 17 VAL A O 2
ATOM 1331 N N . GLN A 1 18 ? 50.951 -3.026 5.499 1.00 0.00 18 GLN A N 2
ATOM 1332 C CA . GLN A 1 18 ? 51.243 -3.735 6.736 1.00 0.00 18 GLN A CA 2
ATOM 1333 C C . GLN A 1 18 ? 50.077 -4.630 7.146 1.00 0.00 18 GLN A C 2
ATOM 1334 O O . GLN A 1 18 ? 50.259 -5.783 7.532 1.00 0.00 18 GLN A O 2
ATOM 1348 N N . ILE A 1 19 ? 48.832 -4.098 7.042 1.00 0.00 19 ILE A N 2
ATOM 1349 C CA . ILE A 1 19 ? 47.601 -4.850 7.235 1.00 0.00 19 ILE A CA 2
ATOM 1350 C C . ILE A 1 19 ? 47.375 -5.891 6.148 1.00 0.00 19 ILE A C 2
ATOM 1351 O O . ILE A 1 19 ? 47.043 -7.039 6.443 1.00 0.00 19 ILE A O 2
ATOM 1367 N N . ASN A 1 20 ? 47.544 -5.523 4.856 1.00 0.00 20 ASN A N 2
ATOM 1368 C CA . ASN A 1 20 ? 47.191 -6.402 3.759 1.00 0.00 20 ASN A CA 2
ATOM 1369 C C . ASN A 1 20 ? 48.372 -6.528 2.789 1.00 0.00 20 ASN A C 2
ATOM 1370 O O . ASN A 1 20 ? 48.409 -5.806 1.790 1.00 0.00 20 ASN A O 2
ATOM 1381 N N . PRO A 1 21 ? 49.357 -7.410 2.993 1.00 0.00 21 PRO A N 2
ATOM 1382 C CA . PRO A 1 21 ? 50.561 -7.477 2.160 1.00 0.00 21 PRO A CA 2
ATOM 1383 C C . PRO A 1 21 ? 50.333 -8.115 0.801 1.00 0.00 21 PRO A C 2
ATOM 1384 O O . PRO A 1 21 ? 51.261 -8.134 -0.003 1.00 0.00 21 PRO A O 2
ATOM 1395 N N . ARG A 1 22 ? 49.127 -8.669 0.544 1.00 0.00 22 ARG A N 2
ATOM 1396 C CA . ARG A 1 22 ? 48.697 -9.236 -0.722 1.00 0.00 22 ARG A CA 2
ATOM 1397 C C . ARG A 1 22 ? 48.634 -8.198 -1.840 1.00 0.00 22 ARG A C 2
ATOM 1398 O O . ARG A 1 22 ? 48.921 -8.497 -2.999 1.00 0.00 22 ARG A O 2
ATOM 1419 N N . THR A 1 23 ? 48.196 -6.956 -1.510 1.00 0.00 23 THR A N 2
ATOM 1420 C CA . THR A 1 23 ? 47.799 -5.933 -2.476 1.00 0.00 23 THR A CA 2
ATOM 1421 C C . THR A 1 23 ? 48.945 -5.437 -3.361 1.00 0.00 23 THR A C 2
ATOM 1422 O O . THR A 1 23 ? 50.127 -5.573 -3.051 1.00 0.00 23 THR A O 2
ATOM 1433 N N . THR A 1 24 ? 48.596 -4.869 -4.538 1.00 0.00 24 THR A N 2
ATOM 1434 C CA . THR A 1 24 ? 49.529 -4.613 -5.624 1.00 0.00 24 THR A CA 2
ATOM 1435 C C . THR A 1 24 ? 49.307 -3.220 -6.192 1.00 0.00 24 THR A C 2
ATOM 1436 O O . THR A 1 24 ? 48.390 -2.499 -5.794 1.00 0.00 24 THR A O 2
ATOM 1447 N N . ALA A 1 25 ? 50.170 -2.803 -7.147 1.00 0.00 25 ALA A N 2
ATOM 1448 C CA . ALA A 1 25 ? 50.336 -1.451 -7.655 1.00 0.00 25 ALA A CA 2
ATOM 1449 C C . ALA A 1 25 ? 49.090 -0.851 -8.291 1.00 0.00 25 ALA A C 2
ATOM 1450 O O . ALA A 1 25 ? 48.878 0.359 -8.236 1.00 0.00 25 ALA A O 2
ATOM 1457 N N . LYS A 1 26 ? 48.211 -1.699 -8.875 1.00 0.00 26 LYS A N 2
ATOM 1458 C CA . LYS A 1 26 ? 46.932 -1.313 -9.446 1.00 0.00 26 LYS A CA 2
ATOM 1459 C C . LYS A 1 26 ? 45.991 -0.709 -8.406 1.00 0.00 26 LYS A C 2
ATOM 1460 O O . LYS A 1 26 ? 45.302 0.275 -8.667 1.00 0.00 26 LYS A O 2
ATOM 1479 N N . ASP A 1 27 ? 45.958 -1.282 -7.179 1.00 0.00 27 ASP A N 2
ATOM 1480 C CA . ASP A 1 27 ? 45.227 -0.732 -6.053 1.00 0.00 27 ASP A CA 2
ATOM 1481 C C . ASP A 1 27 ? 45.832 0.598 -5.595 1.00 0.00 27 ASP A C 2
ATOM 1482 O O . ASP A 1 27 ? 45.106 1.559 -5.357 1.00 0.00 27 ASP A O 2
ATOM 1491 N N . LEU A 1 28 ? 47.184 0.685 -5.502 1.00 0.00 28 LEU A N 2
ATOM 1492 C CA . LEU A 1 28 ? 47.885 1.909 -5.132 1.00 0.00 28 LEU A CA 2
ATOM 1493 C C . LEU A 1 28 ? 47.675 3.064 -6.091 1.00 0.00 28 LEU A C 2
ATOM 1494 O O . LEU A 1 28 ? 47.381 4.164 -5.633 1.00 0.00 28 LEU A O 2
ATOM 1510 N N . VAL A 1 29 ? 47.758 2.860 -7.432 1.00 0.00 29 VAL A N 2
ATOM 1511 C CA . VAL A 1 29 ? 47.516 3.942 -8.386 1.00 0.00 29 VAL A CA 2
ATOM 1512 C C . VAL A 1 29 ? 46.098 4.492 -8.326 1.00 0.00 29 VAL A C 2
ATOM 1513 O O . VAL A 1 29 ? 45.901 5.708 -8.331 1.00 0.00 29 VAL A O 2
ATOM 1526 N N . LYS A 1 30 ? 45.067 3.626 -8.191 1.00 0.00 30 LYS A N 2
ATOM 1527 C CA . LYS A 1 30 ? 43.694 4.058 -8.011 1.00 0.00 30 LYS A CA 2
ATOM 1528 C C . LYS A 1 30 ? 43.496 4.822 -6.701 1.00 0.00 30 LYS A C 2
ATOM 1529 O O . LYS A 1 30 ? 42.894 5.897 -6.666 1.00 0.00 30 LYS A O 2
ATOM 1548 N N . MET A 1 31 ? 44.053 4.291 -5.586 1.00 0.00 31 MET A N 2
ATOM 1549 C CA . MET A 1 31 ? 43.988 4.889 -4.267 1.00 0.00 31 MET A CA 2
ATOM 1550 C C . MET A 1 31 ? 44.703 6.231 -4.150 1.00 0.00 31 MET A C 2
ATOM 1551 O O . MET A 1 31 ? 44.157 7.172 -3.572 1.00 0.00 31 MET A O 2
ATOM 1565 N N . LEU A 1 32 ? 45.935 6.380 -4.705 1.00 0.00 32 LEU A N 2
ATOM 1566 C CA . LEU A 1 32 ? 46.650 7.648 -4.667 1.00 0.00 32 LEU A CA 2
ATOM 1567 C C . LEU A 1 32 ? 45.999 8.738 -5.511 1.00 0.00 32 LEU A C 2
ATOM 1568 O O . LEU A 1 32 ? 45.966 9.899 -5.099 1.00 0.00 32 LEU A O 2
ATOM 1584 N N . GLU A 1 33 ? 45.395 8.389 -6.681 1.00 0.00 33 GLU A N 2
ATOM 1585 C CA . GLU A 1 33 ? 44.601 9.312 -7.480 1.00 0.00 33 GLU A CA 2
ATOM 1586 C C . GLU A 1 33 ? 43.335 9.770 -6.774 1.00 0.00 33 GLU A C 2
ATOM 1587 O O . GLU A 1 33 ? 43.009 10.953 -6.801 1.00 0.00 33 GLU A O 2
ATOM 1599 N N . GLU A 1 34 ? 42.607 8.847 -6.097 1.00 0.00 34 GLU A N 2
ATOM 1600 C CA . GLU A 1 34 ? 41.459 9.171 -5.262 1.00 0.00 34 GLU A CA 2
ATOM 1601 C C . GLU A 1 34 ? 41.833 10.057 -4.075 1.00 0.00 34 GLU A C 2
ATOM 1602 O O . GLU A 1 34 ? 41.130 11.009 -3.754 1.00 0.00 34 GLU A O 2
ATOM 1614 N N . THR A 1 35 ? 42.967 9.749 -3.400 1.00 0.00 35 THR A N 2
ATOM 1615 C CA . THR A 1 35 ? 43.530 10.531 -2.296 1.00 0.00 35 THR A CA 2
ATOM 1616 C C . THR A 1 35 ? 43.952 11.929 -2.724 1.00 0.00 35 THR A C 2
ATOM 1617 O O . THR A 1 35 ? 43.684 12.903 -2.025 1.00 0.00 35 THR A O 2
ATOM 1628 N N . GLY A 1 36 ? 44.628 12.063 -3.892 1.00 0.00 36 GLY A N 2
ATOM 1629 C CA . GLY A 1 36 ? 45.042 13.356 -4.426 1.00 0.00 36 GLY A CA 2
ATOM 1630 C C . GLY A 1 36 ? 46.511 13.645 -4.279 1.00 0.00 36 GLY A C 2
ATOM 1631 O O . GLY A 1 36 ? 46.928 14.795 -4.371 1.00 0.00 36 GLY A O 2
ATOM 1635 N N . THR A 1 37 ? 47.347 12.609 -4.052 1.00 0.00 37 THR A N 2
ATOM 1636 C CA . THR A 1 37 ? 48.797 12.761 -3.929 1.00 0.00 37 THR A CA 2
ATOM 1637 C C . THR A 1 37 ? 49.426 12.021 -5.080 1.00 0.00 37 THR A C 2
ATOM 1638 O O . THR A 1 37 ? 49.168 10.835 -5.260 1.00 0.00 37 THR A O 2
ATOM 1649 N N . LYS A 1 38 ? 50.293 12.681 -5.881 1.00 0.00 38 LYS A N 2
ATOM 1650 C CA . LYS A 1 38 ? 50.962 12.019 -6.988 1.00 0.00 38 LYS A CA 2
ATOM 1651 C C . LYS A 1 38 ? 52.341 11.541 -6.579 1.00 0.00 38 LYS A C 2
ATOM 1652 O O . LYS A 1 38 ? 53.153 12.302 -6.054 1.00 0.00 38 LYS A O 2
ATOM 1671 N N . VAL A 1 39 ? 52.631 10.248 -6.833 1.00 0.00 39 VAL A N 2
ATOM 1672 C CA . VAL A 1 39 ? 53.939 9.640 -6.675 1.00 0.00 39 VAL A CA 2
ATOM 1673 C C . VAL A 1 39 ? 54.199 8.801 -7.907 1.00 0.00 39 VAL A C 2
ATOM 1674 O O . VAL A 1 39 ? 53.276 8.465 -8.648 1.00 0.00 39 VAL A O 2
ATOM 1687 N N . SER A 1 40 ? 55.475 8.445 -8.162 1.00 0.00 40 SER A N 2
ATOM 1688 C CA . SER A 1 40 ? 55.853 7.517 -9.217 1.00 0.00 40 SER A CA 2
ATOM 1689 C C . SER A 1 40 ? 55.412 6.088 -8.938 1.00 0.00 40 SER A C 2
ATOM 1690 O O . SER A 1 40 ? 55.435 5.614 -7.805 1.00 0.00 40 SER A O 2
ATOM 1698 N N . ILE A 1 41 ? 55.036 5.338 -10.001 1.00 0.00 41 ILE A N 2
ATOM 1699 C CA . ILE A 1 41 ? 54.613 3.942 -9.934 1.00 0.00 41 ILE A CA 2
ATOM 1700 C C . ILE A 1 41 ? 55.729 3.019 -9.453 1.00 0.00 41 ILE A C 2
ATOM 1701 O O . ILE A 1 41 ? 55.521 2.123 -8.633 1.00 0.00 41 ILE A O 2
ATOM 1717 N N . SER A 1 42 ? 56.968 3.216 -9.954 1.00 0.00 42 SER A N 2
ATOM 1718 C CA . SER A 1 42 ? 58.099 2.342 -9.676 1.00 0.00 42 SER A CA 2
ATOM 1719 C C . SER A 1 42 ? 58.481 2.279 -8.209 1.00 0.00 42 SER A C 2
ATOM 1720 O O . SER A 1 42 ? 58.762 1.201 -7.695 1.00 0.00 42 SER A O 2
ATOM 1728 N N . THR A 1 43 ? 58.494 3.425 -7.484 1.00 0.00 43 THR A N 2
ATOM 1729 C CA . THR A 1 43 ? 58.842 3.453 -6.062 1.00 0.00 43 THR A CA 2
ATOM 1730 C C . THR A 1 43 ? 57.816 2.733 -5.187 1.00 0.00 43 THR A C 2
ATOM 1731 O O . THR A 1 43 ? 58.185 2.000 -4.273 1.00 0.00 43 THR A O 2
ATOM 1742 N N . VAL A 1 44 ? 56.490 2.858 -5.462 1.00 0.00 44 VAL A N 2
ATOM 1743 C CA . VAL A 1 44 ? 55.476 2.148 -4.687 1.00 0.00 44 VAL A CA 2
ATOM 1744 C C . VAL A 1 44 ? 55.525 0.648 -4.957 1.00 0.00 44 VAL A C 2
ATOM 1745 O O . VAL A 1 44 ? 55.390 -0.159 -4.036 1.00 0.00 44 VAL A O 2
ATOM 1758 N N . LYS A 1 45 ? 55.797 0.235 -6.224 1.00 0.00 45 LYS A N 2
ATOM 1759 C CA . LYS A 1 45 ? 56.054 -1.147 -6.597 1.00 0.00 45 LYS A CA 2
ATOM 1760 C C . LYS A 1 45 ? 57.300 -1.708 -5.916 1.00 0.00 45 LYS A C 2
ATOM 1761 O O . LYS A 1 45 ? 57.287 -2.828 -5.409 1.00 0.00 45 LYS A O 2
ATOM 1780 N N . ARG A 1 46 ? 58.403 -0.924 -5.854 1.00 0.00 46 ARG A N 2
ATOM 1781 C CA . ARG A 1 46 ? 59.660 -1.270 -5.204 1.00 0.00 46 ARG A CA 2
ATOM 1782 C C . ARG A 1 46 ? 59.485 -1.548 -3.717 1.00 0.00 46 ARG A C 2
ATOM 1783 O O . ARG A 1 46 ? 59.968 -2.556 -3.208 1.00 0.00 46 ARG A O 2
ATOM 1804 N N . VAL A 1 47 ? 58.725 -0.681 -3.004 1.00 0.00 47 VAL A N 2
ATOM 1805 C CA . VAL A 1 47 ? 58.390 -0.842 -1.593 1.00 0.00 47 VAL A CA 2
ATOM 1806 C C . VAL A 1 47 ? 57.570 -2.103 -1.345 1.00 0.00 47 VAL A C 2
ATOM 1807 O O . VAL A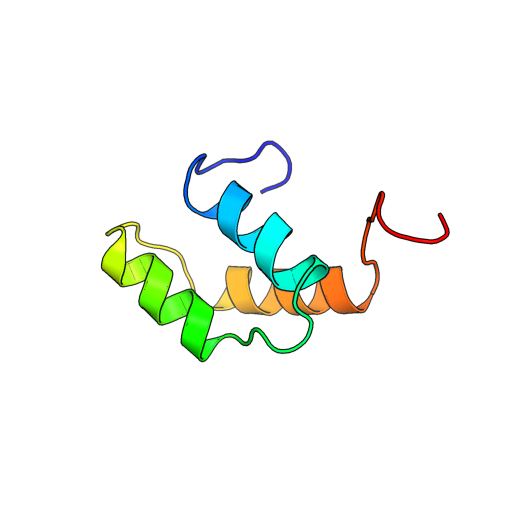 1 47 ? 57.873 -2.877 -0.432 1.00 0.00 47 VAL A O 2
ATOM 1820 N N . LEU A 1 48 ? 56.547 -2.384 -2.191 1.00 0.00 48 LEU A N 2
ATOM 1821 C CA . LEU A 1 48 ? 55.790 -3.629 -2.148 1.00 0.00 48 LEU A CA 2
ATOM 1822 C C . LEU A 1 48 ? 56.650 -4.855 -2.419 1.00 0.00 48 LEU A C 2
ATOM 1823 O O . LEU A 1 48 ? 56.592 -5.834 -1.678 1.00 0.00 48 LEU A O 2
ATOM 1839 N N . TYR A 1 49 ? 57.518 -4.803 -3.459 1.00 0.00 49 TYR A N 2
ATOM 1840 C CA . TYR A 1 49 ? 58.411 -5.883 -3.835 1.00 0.00 49 TYR A CA 2
ATOM 1841 C C . TYR A 1 49 ? 59.413 -6.186 -2.725 1.00 0.00 49 TYR A C 2
ATOM 1842 O O . TYR A 1 49 ? 59.604 -7.343 -2.354 1.00 0.00 49 TYR A O 2
ATOM 1860 N N . ARG A 1 50 ? 60.043 -5.145 -2.122 1.00 0.00 50 ARG A N 2
ATOM 1861 C CA . ARG A 1 50 ? 60.914 -5.333 -0.977 1.00 0.00 50 ARG A CA 2
ATOM 1862 C C . ARG A 1 50 ? 60.215 -5.885 0.250 1.00 0.00 50 ARG A C 2
ATOM 1863 O O . ARG A 1 50 ? 60.725 -6.814 0.864 1.00 0.00 50 ARG A O 2
ATOM 1884 N N . HIS A 1 51 ? 59.013 -5.385 0.616 1.00 0.00 51 HIS A N 2
ATOM 1885 C CA . HIS A 1 51 ? 58.247 -5.902 1.744 1.00 0.00 51 HIS A CA 2
ATOM 1886 C C . HIS A 1 51 ? 57.808 -7.354 1.526 1.00 0.00 51 HIS A C 2
ATOM 1887 O O . HIS A 1 51 ? 57.719 -8.144 2.461 1.00 0.00 51 HIS A O 2
ATOM 1901 N N . ASN A 1 52 ? 57.463 -7.751 0.278 1.00 0.00 52 ASN A N 2
ATOM 1902 C CA . ASN A 1 52 ? 57.256 -9.153 -0.056 1.00 0.00 52 ASN A CA 2
ATOM 1903 C C . ASN A 1 52 ? 58.530 -9.997 0.067 1.00 0.00 52 ASN A C 2
ATOM 1904 O O . ASN A 1 52 ? 58.482 -11.103 0.598 1.00 0.00 52 ASN A O 2
ATOM 1915 N N . LEU A 1 53 ? 59.691 -9.505 -0.441 1.00 0.00 53 LEU A N 2
ATOM 1916 C CA . LEU A 1 53 ? 60.961 -10.221 -0.408 1.00 0.00 53 LEU A CA 2
ATOM 1917 C C . LEU A 1 53 ? 61.506 -10.379 1.008 1.00 0.00 53 LEU A C 2
ATOM 1918 O O . LEU A 1 53 ? 61.895 -11.476 1.411 1.00 0.00 53 LEU A O 2
ATOM 1934 N N . LYS A 1 54 ? 61.511 -9.290 1.811 1.00 0.00 54 LYS A N 2
ATOM 1935 C CA . LYS A 1 54 ? 61.957 -9.315 3.189 1.00 0.00 54 LYS A CA 2
ATOM 1936 C C . LYS A 1 54 ? 60.817 -9.019 4.145 1.00 0.00 54 LYS A C 2
ATOM 1937 O O . LYS A 1 54 ? 60.125 -8.006 4.072 1.00 0.00 54 LYS A O 2
ATOM 1956 N N . GLY A 1 55 ? 60.618 -9.916 5.135 1.00 0.00 55 GLY A N 2
ATOM 1957 C CA . GLY A 1 55 ? 59.612 -9.732 6.167 1.00 0.00 55 GLY A CA 2
ATOM 1958 C C . GLY A 1 55 ? 60.156 -8.871 7.268 1.00 0.00 55 GLY A C 2
ATOM 1959 O O . GLY A 1 55 ? 60.744 -9.368 8.226 1.00 0.00 55 GLY A O 2
ATOM 1963 N N . ARG A 1 56 ? 59.920 -7.546 7.154 1.00 0.00 56 ARG A N 2
ATOM 1964 C CA . ARG A 1 56 ? 60.534 -6.461 7.907 1.00 0.00 56 ARG A CA 2
ATOM 1965 C C . ARG A 1 56 ? 60.333 -6.591 9.409 1.00 0.00 56 ARG A C 2
ATOM 1966 O O . ARG A 1 56 ? 61.238 -6.347 10.203 1.00 0.00 56 ARG A O 2
ATOM 1987 N N . SER A 1 57 ? 59.125 -7.021 9.829 1.00 0.00 57 SER A N 2
ATOM 1988 C CA . SER A 1 57 ? 58.782 -7.338 11.204 1.00 0.00 57 SER A CA 2
ATOM 1989 C C . SER A 1 57 ? 59.526 -8.525 11.807 1.00 0.00 57 SER A C 2
ATOM 1990 O O . SER A 1 57 ? 59.608 -8.634 13.029 1.00 0.00 57 SER A O 2
ATOM 1998 N N . ALA A 1 58 ? 60.076 -9.444 10.977 1.00 0.00 58 ALA A N 2
ATOM 1999 C CA . ALA A 1 58 ? 60.787 -10.621 11.428 1.00 0.00 58 ALA A CA 2
ATOM 2000 C C . ALA A 1 58 ? 62.294 -10.464 11.289 1.00 0.00 58 ALA A C 2
ATOM 2001 O O . ALA A 1 58 ? 63.014 -10.469 12.286 1.00 0.00 58 ALA A O 2
ATOM 2008 N N . ARG A 1 59 ? 62.817 -10.342 10.046 1.00 0.00 59 ARG A N 2
ATOM 2009 C CA . ARG A 1 59 ? 64.247 -10.253 9.827 1.00 0.00 59 ARG A CA 2
ATOM 2010 C C . ARG A 1 59 ? 64.540 -9.637 8.474 1.00 0.00 59 ARG A C 2
ATOM 2011 O O . ARG A 1 59 ? 63.690 -9.599 7.588 1.00 0.00 59 ARG A O 2
ATOM 2032 N N . LYS A 1 60 ? 65.787 -9.143 8.276 1.00 0.00 60 LYS A N 2
ATOM 2033 C CA . LYS A 1 60 ? 66.281 -8.680 6.987 1.00 0.00 60 LYS A CA 2
ATOM 2034 C C . LYS A 1 60 ? 66.360 -9.783 5.940 1.00 0.00 60 LYS A C 2
ATOM 2035 O O . LYS A 1 60 ? 65.985 -9.572 4.788 1.00 0.00 60 LYS A O 2
ATOM 2054 N N . LEU A 1 61 ? 66.859 -10.972 6.366 1.00 0.00 61 LEU A N 2
ATOM 2055 C CA . LEU A 1 61 ? 67.213 -12.147 5.581 1.00 0.00 61 LEU A CA 2
ATOM 2056 C C . LEU A 1 61 ? 68.518 -11.903 4.830 1.00 0.00 61 LEU A C 2
ATOM 2057 O O . LEU A 1 61 ? 68.684 -10.956 4.066 1.00 0.00 61 LEU A O 2
ATOM 2073 N N . GLU A 1 62 ? 69.539 -12.755 5.077 1.00 0.00 62 GLU A N 2
ATOM 2074 C CA . GLU A 1 62 ? 70.886 -12.533 4.567 1.00 0.00 62 GLU A CA 2
ATOM 2075 C C . GLU A 1 62 ? 71.015 -12.601 3.013 1.00 0.00 62 GLU A C 2
ATOM 2076 O O . GLU A 1 62 ? 71.530 -11.617 2.419 1.00 0.00 62 GLU A O 2
ATOM 2089 N N . ALA A 1 1 ? 43.345 13.633 11.285 1.00 0.00 1 ALA A N 3
ATOM 2090 C CA . ALA A 1 1 ? 44.769 13.721 11.674 1.00 0.00 1 ALA A CA 3
ATOM 2091 C C . ALA A 1 1 ? 45.680 13.815 10.438 1.00 0.00 1 ALA A C 3
ATOM 2092 O O . ALA A 1 1 ? 46.204 14.884 10.192 1.00 0.00 1 ALA A O 3
ATOM 2101 N N . SER A 1 2 ? 45.827 12.751 9.648 1.00 0.00 2 SER A N 3
ATOM 2102 C CA . SER A 1 2 ? 46.617 12.746 8.392 1.00 0.00 2 SER A CA 3
ATOM 2103 C C . SER A 1 2 ? 45.924 11.928 7.301 1.00 0.00 2 SER A C 3
ATOM 2104 O O . SER A 1 2 ? 45.091 11.080 7.631 1.00 0.00 2 SER A O 3
ATOM 2112 N N . MET A 1 3 ? 46.245 12.186 6.030 1.00 0.00 3 MET A N 3
ATOM 2113 C CA . MET A 1 3 ? 45.622 11.549 4.860 1.00 0.00 3 MET A CA 3
ATOM 2114 C C . MET A 1 3 ? 46.662 11.261 3.760 1.00 0.00 3 MET A C 3
ATOM 2115 O O . MET A 1 3 ? 47.795 11.714 3.854 1.00 0.00 3 MET A O 3
ATOM 2129 N N . VAL A 1 4 ? 46.279 10.541 2.697 1.00 0.00 4 VAL A N 3
ATOM 2130 C CA . VAL A 1 4 ? 47.168 10.195 1.557 1.00 0.00 4 VAL A CA 3
ATOM 2131 C C . VAL A 1 4 ? 47.518 11.400 0.664 1.00 0.00 4 VAL A C 3
ATOM 2132 O O . VAL A 1 4 ? 48.471 11.350 -0.104 1.00 0.00 4 VAL A O 3
ATOM 2145 N N . LEU A 1 5 ? 46.806 12.523 0.828 1.00 0.00 5 LEU A N 3
ATOM 2146 C CA . LEU A 1 5 ? 47.179 13.825 0.255 1.00 0.00 5 LEU A CA 3
ATOM 2147 C C . LEU A 1 5 ? 48.349 14.492 1.031 1.00 0.00 5 LEU A C 3
ATOM 2148 O O . LEU A 1 5 ? 49.060 15.342 0.492 1.00 0.00 5 LEU A O 3
ATOM 2164 N N . SER A 1 6 ? 48.557 14.121 2.297 1.00 0.00 6 SER A N 3
ATOM 2165 C CA . SER A 1 6 ? 49.666 14.628 3.112 1.00 0.00 6 SER A CA 3
ATOM 2166 C C . SER A 1 6 ? 50.999 13.963 2.726 1.00 0.00 6 SER A C 3
ATOM 2167 O O . SER A 1 6 ? 50.989 12.817 2.287 1.00 0.00 6 SER A O 3
ATOM 2175 N N . PRO A 1 7 ? 52.166 14.574 3.042 1.00 0.00 7 PRO A N 3
ATOM 2176 C CA . PRO A 1 7 ? 53.472 13.896 3.046 1.00 0.00 7 PRO A CA 3
ATOM 2177 C C . PRO A 1 7 ? 53.575 12.916 4.248 1.00 0.00 7 PRO A C 3
ATOM 2178 O O . PRO A 1 7 ? 54.334 13.125 5.203 1.00 0.00 7 PRO A O 3
ATOM 2189 N N . ARG A 1 8 ? 52.676 11.897 4.253 1.00 0.00 8 ARG A N 3
ATOM 2190 C CA . ARG A 1 8 ? 52.532 10.705 5.083 1.00 0.00 8 ARG A CA 3
ATOM 2191 C C . ARG A 1 8 ? 51.852 9.593 4.319 1.00 0.00 8 ARG A C 3
ATOM 2192 O O . ARG A 1 8 ? 51.246 8.685 4.913 1.00 0.00 8 ARG A O 3
ATOM 2213 N N . ASP A 1 9 ? 51.926 9.626 2.995 1.00 0.00 9 ASP A N 3
ATOM 2214 C CA . ASP A 1 9 ? 51.443 8.626 2.051 1.00 0.00 9 ASP A CA 3
ATOM 2215 C C . ASP A 1 9 ? 52.087 7.259 2.356 1.00 0.00 9 ASP A C 3
ATOM 2216 O O . ASP A 1 9 ? 51.354 6.331 2.654 1.00 0.00 9 ASP A O 3
ATOM 2225 N N . GLU A 1 10 ? 53.428 7.181 2.444 1.00 0.00 10 GLU A N 3
ATOM 2226 C CA . GLU A 1 10 ? 54.204 5.993 2.859 1.00 0.00 10 GLU A CA 3
ATOM 2227 C C . GLU A 1 10 ? 53.610 5.327 4.099 1.00 0.00 10 GLU A C 3
ATOM 2228 O O . GLU A 1 10 ? 53.403 4.108 4.141 1.00 0.00 10 GLU A O 3
ATOM 2240 N N . ARG A 1 11 ? 53.253 6.141 5.098 1.00 0.00 11 ARG A N 3
ATOM 2241 C CA . ARG A 1 11 ? 52.790 5.684 6.398 1.00 0.00 11 ARG A CA 3
ATOM 2242 C C . ARG A 1 11 ? 51.416 5.023 6.334 1.00 0.00 11 ARG A C 3
ATOM 2243 O O . ARG A 1 11 ? 51.127 4.138 7.139 1.00 0.00 11 ARG A O 3
ATOM 2264 N N . THR A 1 12 ? 50.600 5.425 5.363 1.00 0.00 12 THR A N 3
ATOM 2265 C CA . THR A 1 12 ? 49.314 4.795 5.049 1.00 0.00 12 THR A CA 3
ATOM 2266 C C . THR A 1 12 ? 49.500 3.601 4.118 1.00 0.00 12 THR A C 3
ATOM 2267 O O . THR A 1 12 ? 48.955 2.532 4.364 1.00 0.00 12 THR A O 3
ATOM 2278 N N . LEU A 1 13 ? 50.322 3.764 3.072 1.00 0.00 13 LEU A N 3
ATOM 2279 C CA . LEU A 1 13 ? 50.658 2.800 2.032 1.00 0.00 13 LEU A CA 3
ATOM 2280 C C . LEU A 1 13 ? 51.196 1.492 2.628 1.00 0.00 13 LEU A C 3
ATOM 2281 O O . LEU A 1 13 ? 50.588 0.437 2.455 1.00 0.00 13 LEU A O 3
ATOM 2297 N N . VAL A 1 14 ? 52.282 1.580 3.400 1.00 0.00 14 VAL A N 3
ATOM 2298 C CA . VAL A 1 14 ? 52.960 0.431 4.006 1.00 0.00 14 VAL A CA 3
ATOM 2299 C C . VAL A 1 14 ? 52.034 -0.291 4.978 1.00 0.00 14 VAL A C 3
ATOM 2300 O O . VAL A 1 14 ? 51.906 -1.510 4.909 1.00 0.00 14 VAL A O 3
ATOM 2313 N N . ARG A 1 15 ? 51.305 0.437 5.849 1.00 0.00 15 ARG A N 3
ATOM 2314 C CA . ARG A 1 15 ? 50.419 -0.196 6.841 1.00 0.00 15 ARG A CA 3
ATOM 2315 C C . ARG A 1 15 ? 49.151 -0.783 6.217 1.00 0.00 15 ARG A C 3
ATOM 2316 O O . ARG A 1 15 ? 48.728 -1.844 6.682 1.00 0.00 15 ARG A O 3
ATOM 2337 N N . LYS A 1 16 ? 48.586 -0.182 5.156 1.00 0.00 16 LYS A N 3
ATOM 2338 C CA . LYS A 1 16 ? 47.446 -0.759 4.400 1.00 0.00 16 LYS A CA 3
ATOM 2339 C C . LYS A 1 16 ? 47.843 -2.077 3.747 1.00 0.00 16 LYS A C 3
ATOM 2340 O O . LYS A 1 16 ? 47.129 -3.064 3.905 1.00 0.00 16 LYS A O 3
ATOM 2359 N N . VAL A 1 17 ? 48.988 -2.128 3.077 1.00 0.00 17 VAL A N 3
ATOM 2360 C CA . VAL A 1 17 ? 49.536 -3.367 2.473 1.00 0.00 17 VAL A CA 3
ATOM 2361 C C . VAL A 1 17 ? 49.818 -4.427 3.543 1.00 0.00 17 VAL A C 3
ATOM 2362 O O . VAL A 1 17 ? 49.540 -5.604 3.336 1.00 0.00 17 VAL A O 3
ATOM 2375 N N . GLN A 1 18 ? 50.330 -4.009 4.712 1.00 0.00 18 GLN A N 3
ATOM 2376 C CA . GLN A 1 18 ? 50.674 -4.899 5.823 1.00 0.00 18 GLN A CA 3
ATOM 2377 C C . GLN A 1 18 ? 49.465 -5.588 6.497 1.00 0.00 18 GLN A C 3
ATOM 2378 O O . GLN A 1 18 ? 49.654 -6.604 7.148 1.00 0.00 18 GLN A O 3
ATOM 2392 N N . ILE A 1 19 ? 48.247 -5.059 6.331 1.00 0.00 19 ILE A N 3
ATOM 2393 C CA . ILE A 1 19 ? 46.996 -5.755 6.735 1.00 0.00 19 ILE A CA 3
ATOM 2394 C C . ILE A 1 19 ? 46.262 -6.391 5.546 1.00 0.00 19 ILE A C 3
ATOM 2395 O O . ILE A 1 19 ? 45.687 -7.469 5.692 1.00 0.00 19 ILE A O 3
ATOM 2411 N N . ASN A 1 20 ? 46.337 -5.783 4.360 1.00 0.00 20 ASN A N 3
ATOM 2412 C CA . ASN A 1 20 ? 45.744 -6.290 3.121 1.00 0.00 20 ASN A CA 3
ATOM 2413 C C . ASN A 1 20 ? 46.864 -6.618 2.109 1.00 0.00 20 ASN A C 3
ATOM 2414 O O . ASN A 1 20 ? 47.030 -5.882 1.134 1.00 0.00 20 ASN A O 3
ATOM 2425 N N . PRO A 1 21 ? 47.598 -7.734 2.255 1.00 0.00 21 PRO A N 3
ATOM 2426 C CA . PRO A 1 21 ? 48.709 -8.104 1.353 1.00 0.00 21 PRO A CA 3
ATOM 2427 C C . PRO A 1 21 ? 48.256 -8.440 -0.086 1.00 0.00 21 PRO A C 3
ATOM 2428 O O . PRO A 1 21 ? 49.087 -8.638 -0.964 1.00 0.00 21 PRO A O 3
ATOM 2439 N N . ARG A 1 22 ? 46.933 -8.490 -0.326 1.00 0.00 22 ARG A N 3
ATOM 2440 C CA . ARG A 1 22 ? 46.322 -8.606 -1.662 1.00 0.00 22 ARG A CA 3
ATOM 2441 C C . ARG A 1 22 ? 46.254 -7.260 -2.421 1.00 0.00 22 ARG A C 3
ATOM 2442 O O . ARG A 1 22 ? 45.934 -7.269 -3.599 1.00 0.00 22 ARG A O 3
ATOM 2463 N N . THR A 1 23 ? 46.546 -6.137 -1.765 1.00 0.00 23 THR A N 3
ATOM 2464 C CA . THR A 1 23 ? 46.479 -4.782 -2.354 1.00 0.00 23 THR A CA 3
ATOM 2465 C C . THR A 1 23 ? 47.521 -4.629 -3.461 1.00 0.00 23 THR A C 3
ATOM 2466 O O . THR A 1 23 ? 48.723 -4.668 -3.191 1.00 0.00 23 THR A O 3
ATOM 2477 N N . THR A 1 24 ? 47.092 -4.427 -4.706 1.00 0.00 24 THR A N 3
ATOM 2478 C CA . THR A 1 24 ? 47.993 -4.373 -5.873 1.00 0.00 24 THR A CA 3
ATOM 2479 C C . THR A 1 24 ? 48.409 -2.943 -6.245 1.00 0.00 24 THR A C 3
ATOM 2480 O O . THR A 1 24 ? 47.929 -1.944 -5.713 1.00 0.00 24 THR A O 3
ATOM 2491 N N . ALA A 1 25 ? 49.291 -2.821 -7.241 1.00 0.00 25 ALA A N 3
ATOM 2492 C CA . ALA A 1 25 ? 49.655 -1.518 -7.804 1.00 0.00 25 ALA A CA 3
ATOM 2493 C C . ALA A 1 25 ? 48.484 -0.766 -8.489 1.00 0.00 25 ALA A C 3
ATOM 2494 O O . ALA A 1 25 ? 48.619 0.425 -8.731 1.00 0.00 25 ALA A O 3
ATOM 2501 N N . LYS A 1 26 ? 47.347 -1.417 -8.795 1.00 0.00 26 LYS A N 3
ATOM 2502 C CA . LYS A 1 26 ? 46.156 -0.765 -9.370 1.00 0.00 26 LYS A CA 3
ATOM 2503 C C . LYS A 1 26 ? 45.218 -0.188 -8.298 1.00 0.00 26 LYS A C 3
ATOM 2504 O O . LYS A 1 26 ? 44.733 0.926 -8.466 1.00 0.00 26 LYS A O 3
ATOM 2523 N N . ASP A 1 27 ? 45.093 -0.856 -7.163 1.00 0.00 27 ASP A N 3
ATOM 2524 C CA . ASP A 1 27 ? 44.506 -0.312 -5.924 1.00 0.00 27 ASP A CA 3
ATOM 2525 C C . ASP A 1 27 ? 45.248 0.970 -5.479 1.00 0.00 27 ASP A C 3
ATOM 2526 O O . ASP A 1 27 ? 44.667 1.879 -4.898 1.00 0.00 27 ASP A O 3
ATOM 2535 N N . LEU A 1 28 ? 46.556 1.004 -5.760 1.00 0.00 28 LEU A N 3
ATOM 2536 C CA . LEU A 1 28 ? 47.445 2.127 -5.468 1.00 0.00 28 LEU A CA 3
ATOM 2537 C C . LEU A 1 28 ? 47.403 3.235 -6.519 1.00 0.00 28 LEU A C 3
ATOM 2538 O O . LEU A 1 28 ? 47.602 4.381 -6.132 1.00 0.00 28 LEU A O 3
ATOM 2554 N N . VAL A 1 29 ? 47.111 2.947 -7.799 1.00 0.00 29 VAL A N 3
ATOM 2555 C CA . VAL A 1 29 ? 46.739 4.007 -8.758 1.00 0.00 29 VAL A CA 3
ATOM 2556 C C . VAL A 1 29 ? 45.558 4.779 -8.193 1.00 0.00 29 VAL A C 3
ATOM 2557 O O . VAL A 1 29 ? 45.677 5.956 -7.914 1.00 0.00 29 VAL A O 3
ATOM 2570 N N . LYS A 1 30 ? 44.466 4.064 -7.909 1.00 0.00 30 LYS A N 3
ATOM 2571 C CA . LYS A 1 30 ? 43.234 4.616 -7.335 1.00 0.00 30 LYS A CA 3
ATOM 2572 C C . LYS A 1 30 ? 43.499 5.465 -6.101 1.00 0.00 30 LYS A C 3
ATOM 2573 O O . LYS A 1 30 ? 43.256 6.667 -6.130 1.00 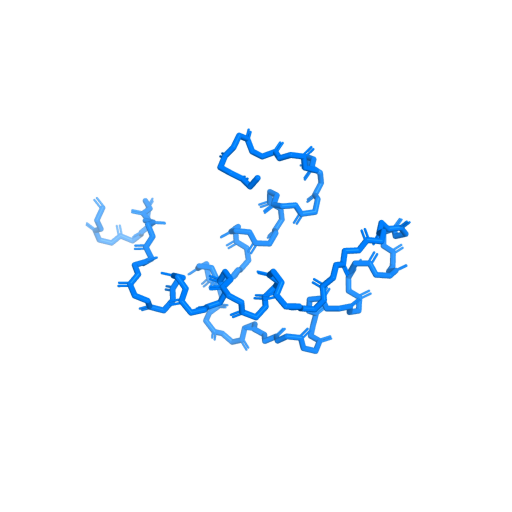0.00 30 LYS A O 3
ATOM 2592 N N . MET A 1 31 ? 44.124 4.904 -5.070 1.00 0.00 31 MET A N 3
ATOM 2593 C CA . MET A 1 31 ? 44.408 5.582 -3.797 1.00 0.00 31 MET A CA 3
ATOM 2594 C C . MET A 1 31 ? 45.444 6.737 -3.876 1.00 0.00 31 MET A C 3
ATOM 2595 O O . MET A 1 31 ? 45.895 7.216 -2.836 1.00 0.00 31 MET A O 3
ATOM 2609 N N . LEU A 1 32 ? 45.857 7.164 -5.066 1.00 0.00 32 LEU A N 3
ATOM 2610 C CA . LEU A 1 32 ? 46.702 8.341 -5.314 1.00 0.00 32 LEU A CA 3
ATOM 2611 C C . LEU A 1 32 ? 46.030 9.292 -6.311 1.00 0.00 32 LEU A C 3
ATOM 2612 O O . LEU A 1 32 ? 46.028 10.501 -6.102 1.00 0.00 32 LEU A O 3
ATOM 2628 N N . GLU A 1 33 ? 45.418 8.734 -7.361 1.00 0.00 33 GLU A N 3
ATOM 2629 C CA . GLU A 1 33 ? 44.594 9.387 -8.379 1.00 0.00 33 GLU A CA 3
ATOM 2630 C C . GLU A 1 33 ? 43.353 10.049 -7.744 1.00 0.00 33 GLU A C 3
ATOM 2631 O O . GLU A 1 33 ? 43.108 11.232 -7.953 1.00 0.00 33 GLU A O 3
ATOM 2643 N N . GLU A 1 34 ? 42.676 9.336 -6.844 1.00 0.00 34 GLU A N 3
ATOM 2644 C CA . GLU A 1 34 ? 41.514 9.777 -6.052 1.00 0.00 34 GLU A CA 3
ATOM 2645 C C . GLU A 1 34 ? 41.869 10.857 -4.996 1.00 0.00 34 GLU A C 3
ATOM 2646 O O . GLU A 1 34 ? 40.977 11.377 -4.335 1.00 0.00 34 GLU A O 3
ATOM 2658 N N . THR A 1 35 ? 43.153 11.238 -4.843 1.00 0.00 35 THR A N 3
ATOM 2659 C CA . THR A 1 35 ? 43.606 12.389 -4.038 1.00 0.00 35 THR A CA 3
ATOM 2660 C C . THR A 1 35 ? 44.626 13.309 -4.739 1.00 0.00 35 THR A C 3
ATOM 2661 O O . THR A 1 35 ? 45.206 14.180 -4.097 1.00 0.00 35 THR A O 3
ATOM 2672 N N . GLY A 1 36 ? 44.874 13.137 -6.042 1.00 0.00 36 GLY A N 3
ATOM 2673 C CA . GLY A 1 36 ? 45.853 13.927 -6.814 1.00 0.00 36 GLY A CA 3
ATOM 2674 C C . GLY A 1 36 ? 47.326 13.815 -6.356 1.00 0.00 36 GLY A C 3
ATOM 2675 O O . GLY A 1 36 ? 48.158 14.663 -6.726 1.00 0.00 36 GLY A O 3
ATOM 2679 N N . THR A 1 37 ? 47.677 12.817 -5.547 1.00 0.00 37 THR A N 3
ATOM 2680 C CA . THR A 1 37 ? 48.991 12.714 -4.888 1.00 0.00 37 THR A CA 3
ATOM 2681 C C . THR A 1 37 ? 50.091 12.305 -5.870 1.00 0.00 37 THR A C 3
ATOM 2682 O O . THR A 1 37 ? 50.040 11.240 -6.488 1.00 0.00 37 THR A O 3
ATOM 2693 N N . LYS A 1 38 ? 51.135 13.140 -6.002 1.00 0.00 38 LYS A N 3
ATOM 2694 C CA . LYS A 1 38 ? 52.266 12.940 -6.942 1.00 0.00 38 LYS A CA 3
ATOM 2695 C C . LYS A 1 38 ? 53.243 11.831 -6.509 1.00 0.00 38 LYS A C 3
ATOM 2696 O O . LYS A 1 38 ? 54.388 12.112 -6.146 1.00 0.00 38 LYS A O 3
ATOM 2715 N N . VAL A 1 39 ? 52.815 10.574 -6.585 1.00 0.00 39 VAL A N 3
ATOM 2716 C CA . VAL A 1 39 ? 53.611 9.377 -6.261 1.00 0.00 39 VAL A CA 3
ATOM 2717 C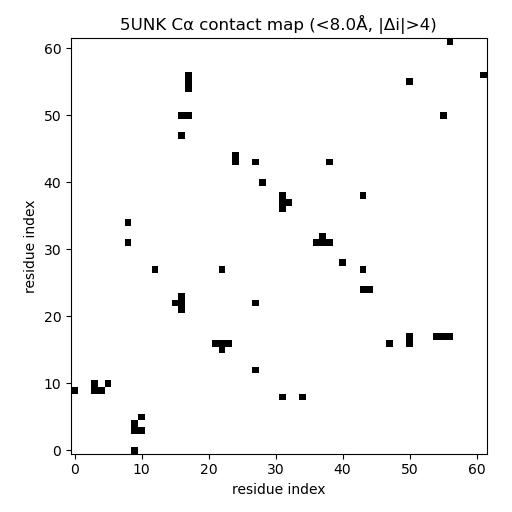 C . VAL A 1 39 ? 53.726 8.476 -7.499 1.00 0.00 39 VAL A C 3
ATOM 2718 O O . VAL A 1 39 ? 52.739 8.187 -8.173 1.00 0.00 39 VAL A O 3
ATOM 2731 N N . SER A 1 40 ? 54.941 7.991 -7.802 1.00 0.00 40 SER A N 3
ATOM 2732 C CA . SER A 1 40 ? 55.146 7.129 -8.980 1.00 0.00 40 SER A CA 3
ATOM 2733 C C . SER A 1 40 ? 54.710 5.689 -8.718 1.00 0.00 40 SER A C 3
ATOM 2734 O O . SER A 1 40 ? 55.263 4.999 -7.858 1.00 0.00 40 SER A O 3
ATOM 2742 N N . ILE A 1 41 ? 53.820 5.171 -9.565 1.00 0.00 41 ILE A N 3
ATOM 2743 C CA . ILE A 1 41 ? 53.441 3.743 -9.593 1.00 0.00 41 ILE A CA 3
ATOM 2744 C C . ILE A 1 41 ? 54.685 2.837 -9.750 1.00 0.00 41 ILE A C 3
ATOM 2745 O O . ILE A 1 41 ? 54.743 1.742 -9.189 1.00 0.00 41 ILE A O 3
ATOM 2761 N N . SER A 1 42 ? 55.732 3.336 -10.425 1.00 0.00 42 SER A N 3
ATOM 2762 C CA . SER A 1 42 ? 56.997 2.620 -10.600 1.00 0.00 42 SER A CA 3
ATOM 2763 C C . SER A 1 42 ? 57.887 2.565 -9.338 1.00 0.00 42 SER A C 3
ATOM 2764 O O . SER A 1 42 ? 58.802 1.749 -9.311 1.00 0.00 42 SER A O 3
ATOM 2772 N N . THR A 1 43 ? 57.650 3.399 -8.309 1.00 0.00 43 THR A N 3
ATOM 2773 C CA . THR A 1 43 ? 58.400 3.344 -7.045 1.00 0.00 43 THR A CA 3
ATOM 2774 C C . THR A 1 43 ? 57.683 2.510 -5.986 1.00 0.00 43 THR A C 3
ATOM 2775 O O . THR A 1 43 ? 58.303 1.642 -5.368 1.00 0.00 43 THR A O 3
ATOM 2786 N N . VAL A 1 44 ? 56.355 2.637 -5.855 1.00 0.00 44 VAL A N 3
ATOM 2787 C CA . VAL A 1 44 ? 55.578 1.834 -4.895 1.00 0.00 44 VAL A CA 3
ATOM 2788 C C . VAL A 1 44 ? 55.707 0.336 -5.167 1.00 0.00 44 VAL A C 3
ATOM 2789 O O . VAL A 1 44 ? 55.870 -0.443 -4.225 1.00 0.00 44 VAL A O 3
ATOM 2802 N N . LYS A 1 45 ? 55.794 -0.095 -6.431 1.00 0.00 45 LYS A N 3
ATOM 2803 C CA . LYS A 1 45 ? 56.063 -1.504 -6.804 1.00 0.00 45 LYS A CA 3
ATOM 2804 C C . LYS A 1 45 ? 57.394 -2.046 -6.249 1.00 0.00 45 LYS A C 3
ATOM 2805 O O . LYS A 1 45 ? 57.509 -3.248 -6.049 1.00 0.00 45 LYS A O 3
ATOM 2824 N N . ARG A 1 46 ? 58.372 -1.164 -5.970 1.00 0.00 46 ARG A N 3
ATOM 2825 C CA . ARG A 1 46 ? 59.665 -1.506 -5.353 1.00 0.00 46 ARG A CA 3
ATOM 2826 C C . ARG A 1 46 ? 59.577 -1.488 -3.822 1.00 0.00 46 ARG A C 3
ATOM 2827 O O . ARG A 1 46 ? 60.157 -2.366 -3.183 1.00 0.00 46 ARG A O 3
ATOM 2848 N N . VAL A 1 47 ? 58.807 -0.568 -3.239 1.00 0.00 47 VAL A N 3
ATOM 2849 C CA . VAL A 1 47 ? 58.519 -0.527 -1.786 1.00 0.00 47 VAL A CA 3
ATOM 2850 C C . VAL A 1 47 ? 57.815 -1.816 -1.340 1.00 0.00 47 VAL A C 3
ATOM 2851 O O . VAL A 1 47 ? 58.259 -2.437 -0.369 1.00 0.00 47 VAL A O 3
ATOM 2864 N N . LEU A 1 48 ? 56.796 -2.265 -2.086 1.00 0.00 48 LEU A N 3
ATOM 2865 C CA . LEU A 1 48 ? 56.130 -3.552 -1.871 1.00 0.00 48 LEU A CA 3
ATOM 2866 C C . LEU A 1 48 ? 57.144 -4.709 -1.788 1.00 0.00 48 LEU A C 3
ATOM 2867 O O . LEU A 1 48 ? 57.127 -5.496 -0.844 1.00 0.00 48 LEU A O 3
ATOM 2883 N N . TYR A 1 49 ? 58.076 -4.777 -2.746 1.00 0.00 49 TYR A N 3
ATOM 2884 C CA . TYR A 1 49 ? 59.100 -5.823 -2.812 1.00 0.00 49 TYR A CA 3
ATOM 2885 C C . TYR A 1 49 ? 60.119 -5.738 -1.669 1.00 0.00 49 TYR A C 3
ATOM 2886 O O . TYR A 1 49 ? 60.448 -6.764 -1.070 1.00 0.00 49 TYR A O 3
ATOM 2904 N N . ARG A 1 50 ? 60.580 -4.533 -1.273 1.00 0.00 50 ARG A N 3
ATOM 2905 C CA . ARG A 1 50 ? 61.500 -4.378 -0.129 1.00 0.00 50 ARG A CA 3
ATOM 2906 C C . ARG A 1 50 ? 60.848 -4.754 1.203 1.00 0.00 50 ARG A C 3
ATOM 2907 O O . ARG A 1 50 ? 61.521 -5.355 2.043 1.00 0.00 50 ARG A O 3
ATOM 2928 N N . HIS A 1 51 ? 59.551 -4.498 1.385 1.00 0.00 51 HIS A N 3
ATOM 2929 C CA . HIS A 1 51 ? 58.817 -5.012 2.557 1.00 0.00 51 HIS A CA 3
ATOM 2930 C C . HIS A 1 51 ? 58.738 -6.542 2.506 1.00 0.00 51 HIS A C 3
ATOM 2931 O O . HIS A 1 51 ? 59.052 -7.191 3.508 1.00 0.00 51 HIS A O 3
ATOM 2945 N N . ASN A 1 52 ? 58.335 -7.121 1.374 1.00 0.00 52 ASN A N 3
ATOM 2946 C CA . ASN A 1 52 ? 58.116 -8.568 1.205 1.00 0.00 52 ASN A CA 3
ATOM 2947 C C . ASN A 1 52 ? 59.403 -9.387 1.428 1.00 0.00 52 ASN A C 3
ATOM 2948 O O . ASN A 1 52 ? 59.342 -10.412 2.091 1.00 0.00 52 ASN A O 3
ATOM 2959 N N . LEU A 1 53 ? 60.541 -8.950 0.873 1.00 0.00 53 LEU A N 3
ATOM 2960 C CA . LEU A 1 53 ? 61.787 -9.717 0.897 1.00 0.00 53 LEU A CA 3
ATOM 2961 C C . LEU A 1 53 ? 62.708 -9.372 2.082 1.00 0.00 53 LEU A C 3
ATOM 2962 O O . LEU A 1 53 ? 63.497 -10.210 2.510 1.00 0.00 53 LEU A O 3
ATOM 2978 N N . LYS A 1 54 ? 62.660 -8.136 2.612 1.00 0.00 54 LYS A N 3
ATOM 2979 C CA . LYS A 1 54 ? 63.690 -7.649 3.558 1.00 0.00 54 LYS A CA 3
ATOM 2980 C C . LYS A 1 54 ? 63.174 -6.805 4.739 1.00 0.00 54 LYS A C 3
ATOM 2981 O O . LYS A 1 54 ? 63.994 -6.316 5.526 1.00 0.00 54 LYS A O 3
ATOM 3000 N N . GLY A 1 55 ? 61.856 -6.689 4.930 1.00 0.00 55 GLY A N 3
ATOM 3001 C CA . GLY A 1 55 ? 61.249 -6.265 6.198 1.00 0.00 55 GLY A CA 3
ATOM 3002 C C . GLY A 1 55 ? 61.751 -4.932 6.765 1.00 0.00 55 GLY A C 3
ATOM 3003 O O . GLY A 1 55 ? 62.091 -4.833 7.953 1.00 0.00 55 GLY A O 3
ATOM 3007 N N . ARG A 1 56 ? 61.861 -3.896 5.922 1.00 0.00 56 ARG A N 3
ATOM 3008 C CA . ARG A 1 56 ? 62.382 -2.583 6.338 1.00 0.00 56 ARG A CA 3
ATOM 3009 C C . ARG A 1 56 ? 61.783 -1.403 5.562 1.00 0.00 56 ARG A C 3
ATOM 3010 O O . ARG A 1 56 ? 61.873 -1.354 4.331 1.00 0.00 56 ARG A O 3
ATOM 3031 N N . SER A 1 57 ? 61.204 -0.465 6.304 1.00 0.00 57 SER A N 3
ATOM 3032 C CA . SER A 1 57 ? 60.919 0.929 5.927 1.00 0.00 57 SER A CA 3
ATOM 3033 C C . SER A 1 57 ? 61.304 1.758 7.160 1.00 0.00 57 SER A C 3
ATOM 3034 O O . SER A 1 57 ? 60.492 1.925 8.068 1.00 0.00 57 SER A O 3
ATOM 3042 N N . ALA A 1 58 ? 62.597 2.049 7.322 1.00 0.00 58 ALA A N 3
ATOM 3043 C CA . ALA A 1 58 ? 63.179 2.285 8.639 1.00 0.00 58 ALA A CA 3
ATOM 3044 C C . ALA A 1 58 ? 62.792 3.653 9.243 1.00 0.00 58 ALA A C 3
ATOM 3045 O O . ALA A 1 58 ? 62.120 3.689 10.279 1.00 0.00 58 ALA A O 3
ATOM 3052 N N . ARG A 1 59 ? 63.213 4.765 8.628 1.00 0.00 59 ARG A N 3
ATOM 3053 C CA . ARG A 1 59 ? 62.995 6.132 9.161 1.00 0.00 59 ARG A CA 3
ATOM 3054 C C . ARG A 1 59 ? 62.613 7.143 8.072 1.00 0.00 59 ARG A C 3
ATOM 3055 O O . ARG A 1 59 ? 62.990 8.310 8.138 1.00 0.00 59 ARG A O 3
ATOM 3076 N N . LYS A 1 60 ? 61.812 6.715 7.085 1.00 0.00 60 LYS A N 3
ATOM 3077 C CA . LYS A 1 60 ? 61.566 7.367 5.771 1.00 0.00 60 LYS A CA 3
ATOM 3078 C C . LYS A 1 60 ? 62.798 7.307 4.861 1.00 0.00 60 LYS A C 3
ATOM 3079 O O . LYS A 1 60 ? 62.696 6.906 3.709 1.00 0.00 60 LYS A O 3
ATOM 3098 N N . LEU A 1 61 ? 63.945 7.686 5.425 1.00 0.00 61 LEU A N 3
ATOM 3099 C CA . LEU A 1 61 ? 65.279 7.281 4.981 1.00 0.00 61 LEU A CA 3
ATOM 3100 C C . LEU A 1 61 ? 65.585 5.875 5.538 1.00 0.00 61 LEU A C 3
ATOM 3101 O O . LEU A 1 61 ? 64.717 5.275 6.200 1.00 0.00 61 LEU A O 3
ATOM 3117 N N . GLU A 1 62 ? 66.800 5.370 5.304 1.00 0.00 62 GLU A N 3
ATOM 3118 C CA . GLU A 1 62 ? 67.265 4.004 5.630 1.00 0.00 62 GLU A CA 3
ATOM 3119 C C . GLU A 1 62 ? 66.453 2.885 4.898 1.00 0.00 62 GLU A C 3
ATOM 3120 O O . GLU A 1 62 ? 66.012 1.892 5.524 1.00 0.00 62 GLU A O 3
ATOM 3133 N N . ALA A 1 1 ? 43.979 12.250 12.115 1.00 0.00 1 ALA A N 4
ATOM 3134 C CA . ALA A 1 1 ? 45.445 12.585 12.172 1.00 0.00 1 ALA A CA 4
ATOM 3135 C C . ALA A 1 1 ? 46.308 12.031 11.041 1.00 0.00 1 ALA A C 4
ATOM 3136 O O . ALA A 1 1 ? 47.508 12.289 10.970 1.00 0.00 1 ALA A O 4
ATOM 3145 N N . SER A 1 2 ? 45.703 11.263 10.111 1.00 0.00 2 SER A N 4
ATOM 3146 C CA . SER A 1 2 ? 46.367 10.694 8.963 1.00 0.00 2 SER A CA 4
ATOM 3147 C C . SER A 1 2 ? 45.527 10.977 7.741 1.00 0.00 2 SER A C 4
ATOM 3148 O O . SER A 1 2 ? 44.305 10.849 7.773 1.00 0.00 2 SER A O 4
ATOM 3156 N N . MET A 1 3 ? 46.179 11.383 6.633 1.00 0.00 3 MET A N 4
ATOM 3157 C CA . MET A 1 3 ? 45.518 11.776 5.408 1.00 0.00 3 MET A CA 4
ATOM 3158 C C . MET A 1 3 ? 46.279 11.205 4.237 1.00 0.00 3 MET A C 4
ATOM 3159 O O . MET A 1 3 ? 47.509 11.163 4.241 1.00 0.00 3 MET A O 4
ATOM 3173 N N . VAL A 1 4 ? 45.550 10.758 3.193 1.00 0.00 4 VAL A N 4
ATOM 3174 C CA . VAL A 1 4 ? 46.112 10.246 1.954 1.00 0.00 4 VAL A CA 4
ATOM 3175 C C . VAL A 1 4 ? 46.639 11.337 1.027 1.00 0.00 4 VAL A C 4
ATOM 3176 O O . VAL A 1 4 ? 47.531 11.099 0.214 1.00 0.00 4 VAL A O 4
ATOM 3189 N N . LEU A 1 5 ? 46.088 12.570 1.132 1.00 0.00 5 LEU A N 4
ATOM 3190 C CA . LEU A 1 5 ? 46.498 13.756 0.394 1.00 0.00 5 LEU A CA 4
ATOM 3191 C C . LEU A 1 5 ? 47.915 14.219 0.733 1.00 0.00 5 LEU A C 4
ATOM 3192 O O . LEU A 1 5 ? 48.708 14.577 -0.135 1.00 0.00 5 LEU A O 4
ATOM 3208 N N . SER A 1 6 ? 48.243 14.236 2.043 1.00 0.00 6 SER A N 4
ATOM 3209 C CA . SER A 1 6 ? 49.496 14.714 2.604 1.00 0.00 6 SER A CA 4
ATOM 3210 C C . SER A 1 6 ? 50.680 13.807 2.272 1.00 0.00 6 SER A C 4
ATOM 3211 O O . SER A 1 6 ? 50.474 12.606 2.097 1.00 0.00 6 SER A O 4
ATOM 3219 N N . PRO A 1 7 ? 51.944 14.271 2.227 1.00 0.00 7 PRO A N 4
ATOM 3220 C CA . PRO A 1 7 ? 53.112 13.442 1.886 1.00 0.00 7 PRO A CA 4
ATOM 3221 C C . PRO A 1 7 ? 53.450 12.447 2.982 1.00 0.00 7 PRO A C 4
ATOM 3222 O O . PRO A 1 7 ? 54.333 11.611 2.803 1.00 0.00 7 PRO A O 4
ATOM 3233 N N . ARG A 1 8 ? 52.732 12.518 4.121 1.00 0.00 8 ARG A N 4
ATOM 3234 C CA . ARG A 1 8 ? 52.710 11.572 5.216 1.00 0.00 8 ARG A CA 4
ATOM 3235 C C . ARG A 1 8 ? 52.161 10.210 4.772 1.00 0.00 8 ARG A C 4
ATOM 3236 O O . ARG A 1 8 ? 52.349 9.206 5.452 1.00 0.00 8 ARG A O 4
ATOM 3257 N N . ASP A 1 9 ? 51.474 10.131 3.596 1.00 0.00 9 ASP A N 4
ATOM 3258 C CA . ASP A 1 9 ? 50.668 9.009 3.127 1.00 0.00 9 ASP A CA 4
ATOM 3259 C C . ASP A 1 9 ? 51.443 7.699 2.969 1.00 0.00 9 ASP A C 4
ATOM 3260 O O . ASP A 1 9 ? 50.858 6.617 2.977 1.00 0.00 9 ASP A O 4
ATOM 3269 N N . GLU A 1 10 ? 52.791 7.777 2.890 1.00 0.00 10 GLU A N 4
ATOM 3270 C CA . GLU A 1 10 ? 53.706 6.653 2.939 1.00 0.00 10 GLU A CA 4
ATOM 3271 C C . GLU A 1 10 ? 53.572 5.877 4.247 1.00 0.00 10 GLU A C 4
ATOM 3272 O O . GLU A 1 10 ? 53.586 4.649 4.246 1.00 0.00 10 GLU A O 4
ATOM 3284 N N . ARG A 1 11 ? 53.392 6.578 5.395 1.00 0.00 11 ARG A N 4
ATOM 3285 C CA . ARG A 1 11 ? 53.222 5.996 6.722 1.00 0.00 11 ARG A CA 4
ATOM 3286 C C . ARG A 1 11 ? 51.974 5.115 6.767 1.00 0.00 11 ARG A C 4
ATOM 3287 O O . ARG A 1 11 ? 52.006 3.969 7.218 1.00 0.00 11 ARG A O 4
ATOM 3308 N N . THR A 1 12 ? 50.853 5.630 6.201 1.00 0.00 12 THR A N 4
ATOM 3309 C CA . THR A 1 12 ? 49.585 4.925 6.037 1.00 0.00 12 THR A CA 4
ATOM 3310 C C . THR A 1 12 ? 49.734 3.722 5.127 1.00 0.00 12 THR A C 4
ATOM 3311 O O . THR A 1 12 ? 49.261 2.635 5.447 1.00 0.00 12 THR A O 4
ATOM 3322 N N . LEU A 1 13 ? 50.435 3.879 3.976 1.00 0.00 13 LEU A N 4
ATOM 3323 C CA . LEU A 1 13 ? 50.617 2.844 2.968 1.00 0.00 13 LEU A CA 4
ATOM 3324 C C . LEU A 1 13 ? 51.376 1.657 3.549 1.00 0.00 13 LEU A C 4
ATOM 3325 O O . LEU A 1 13 ? 50.971 0.505 3.391 1.00 0.00 13 LEU A O 4
ATOM 3341 N N . VAL A 1 14 ? 52.469 1.924 4.305 1.00 0.00 14 VAL A N 4
ATOM 3342 C CA . VAL A 1 14 ? 53.285 0.920 4.973 1.00 0.00 14 VAL A CA 4
ATOM 3343 C C . VAL A 1 14 ? 52.503 0.145 6.031 1.00 0.00 14 VAL A C 4
ATOM 3344 O O . VAL A 1 14 ? 52.614 -1.080 6.112 1.00 0.00 14 VAL A O 4
ATOM 3357 N N . ARG A 1 15 ? 51.672 0.824 6.862 1.00 0.00 15 ARG A N 4
ATOM 3358 C CA . ARG A 1 15 ? 50.759 0.151 7.777 1.00 0.00 15 ARG A CA 4
ATOM 3359 C C . ARG A 1 15 ? 49.705 -0.701 7.065 1.00 0.00 15 ARG A C 4
ATOM 3360 O O . ARG A 1 15 ? 49.476 -1.852 7.439 1.00 0.00 15 ARG A O 4
ATOM 3381 N N . LYS A 1 16 ? 49.080 -0.181 5.978 1.00 0.00 16 LYS A N 4
ATOM 3382 C CA . LYS A 1 16 ? 48.069 -0.898 5.209 1.00 0.00 16 LYS A CA 4
ATOM 3383 C C . LYS A 1 16 ? 48.565 -2.187 4.578 1.00 0.00 16 LYS A C 4
ATOM 3384 O O . LYS A 1 16 ? 47.904 -3.217 4.686 1.00 0.00 16 LYS A O 4
ATOM 3403 N N . VAL A 1 17 ? 49.758 -2.200 3.939 1.00 0.00 17 VAL A N 4
ATOM 3404 C CA . VAL A 1 17 ? 50.242 -3.388 3.242 1.00 0.00 17 VAL A CA 4
ATOM 3405 C C . VAL A 1 17 ? 50.591 -4.548 4.161 1.00 0.00 17 VAL A C 4
ATOM 3406 O O . VAL A 1 17 ? 50.483 -5.704 3.765 1.00 0.00 17 VAL A O 4
ATOM 3419 N N . GLN A 1 18 ? 50.995 -4.277 5.424 1.00 0.00 18 GLN A N 4
ATOM 3420 C CA . GLN A 1 18 ? 51.127 -5.300 6.448 1.00 0.00 18 GLN A CA 4
ATOM 3421 C C . GLN A 1 18 ? 49.792 -5.911 6.867 1.00 0.00 18 GLN A C 4
ATOM 3422 O O . GLN A 1 18 ? 49.675 -7.126 7.001 1.00 0.00 18 GLN A O 4
ATOM 3436 N N . ILE A 1 19 ? 48.751 -5.069 7.080 1.00 0.00 19 ILE A N 4
ATOM 3437 C CA . ILE A 1 19 ? 47.402 -5.498 7.437 1.00 0.00 19 ILE A CA 4
ATOM 3438 C C . ILE A 1 19 ? 46.711 -6.258 6.308 1.00 0.00 19 ILE A C 4
ATOM 3439 O O . ILE A 1 19 ? 46.115 -7.313 6.527 1.00 0.00 19 ILE A O 4
ATOM 3455 N N . ASN A 1 20 ? 46.786 -5.741 5.062 1.00 0.00 20 ASN A N 4
ATOM 3456 C CA . ASN A 1 20 ? 46.099 -6.300 3.910 1.00 0.00 20 ASN A CA 4
ATOM 3457 C C . ASN A 1 20 ? 47.020 -6.592 2.707 1.00 0.00 20 ASN A C 4
ATOM 3458 O O . ASN A 1 20 ? 47.010 -5.865 1.707 1.00 0.00 20 ASN A O 4
ATOM 3469 N N . PRO A 1 21 ? 47.829 -7.671 2.758 1.00 0.00 21 PRO A N 4
ATOM 3470 C CA . PRO A 1 21 ? 48.956 -7.906 1.851 1.00 0.00 21 PRO A CA 4
ATOM 3471 C C . PRO A 1 21 ? 48.581 -8.345 0.449 1.00 0.00 21 PRO A C 4
ATOM 3472 O O . PRO A 1 21 ? 49.474 -8.439 -0.387 1.00 0.00 21 PRO A O 4
ATOM 3483 N N . ARG A 1 22 ? 47.292 -8.627 0.151 1.00 0.00 22 ARG A N 4
ATOM 3484 C CA . ARG A 1 22 ? 46.797 -8.914 -1.186 1.00 0.00 22 ARG A CA 4
ATOM 3485 C C . ARG A 1 22 ? 46.871 -7.720 -2.135 1.00 0.00 22 ARG A C 4
ATOM 3486 O O . ARG A 1 22 ? 46.772 -7.859 -3.353 1.00 0.00 22 ARG A O 4
ATOM 3507 N N . THR A 1 23 ? 47.033 -6.504 -1.567 1.00 0.00 23 THR A N 4
ATOM 3508 C CA . THR A 1 23 ? 47.066 -5.226 -2.266 1.00 0.00 23 THR A CA 4
ATOM 3509 C C . THR A 1 23 ? 48.222 -5.119 -3.248 1.00 0.00 23 THR A C 4
ATOM 3510 O O . THR A 1 23 ? 49.385 -5.321 -2.904 1.00 0.00 23 THR A O 4
ATOM 3521 N N . THR A 1 24 ? 47.904 -4.770 -4.516 1.00 0.00 24 THR A N 4
ATOM 3522 C CA . THR A 1 24 ? 48.843 -4.740 -5.636 1.00 0.00 24 THR A CA 4
ATOM 3523 C C . THR A 1 24 ? 48.863 -3.303 -6.132 1.00 0.00 24 THR A C 4
ATOM 3524 O O . THR A 1 24 ? 47.953 -2.534 -5.828 1.00 0.00 24 THR A O 4
ATOM 3535 N N . ALA A 1 25 ? 49.887 -2.878 -6.918 1.00 0.00 25 ALA A N 4
ATOM 3536 C CA . ALA A 1 25 ? 50.109 -1.508 -7.374 1.00 0.00 25 ALA A CA 4
ATOM 3537 C C . ALA A 1 25 ? 48.963 -0.913 -8.196 1.00 0.00 25 ALA A C 4
ATOM 3538 O O . ALA A 1 25 ? 48.802 0.305 -8.276 1.00 0.00 25 ALA A O 4
ATOM 3545 N N . LYS A 1 26 ? 48.094 -1.780 -8.760 1.00 0.00 26 LYS A N 4
ATOM 3546 C CA . LYS A 1 26 ? 46.825 -1.437 -9.376 1.00 0.00 26 LYS A CA 4
ATOM 3547 C C . LYS A 1 26 ? 45.875 -0.743 -8.398 1.00 0.00 26 LYS A C 4
ATOM 3548 O O . LYS A 1 26 ? 45.204 0.229 -8.739 1.00 0.00 26 LYS A O 4
ATOM 3567 N N . ASP A 1 27 ? 45.807 -1.215 -7.132 1.00 0.00 27 ASP A N 4
ATOM 3568 C CA . ASP A 1 27 ? 45.029 -0.587 -6.077 1.00 0.00 27 ASP A CA 4
ATOM 3569 C C . ASP A 1 27 ? 45.577 0.796 -5.733 1.00 0.00 27 ASP A C 4
ATOM 3570 O O . ASP A 1 27 ? 44.828 1.750 -5.530 1.00 0.00 27 ASP A O 4
ATOM 3579 N N . LEU A 1 28 ? 46.926 0.920 -5.666 1.00 0.00 28 LEU A N 4
ATOM 3580 C CA . LEU A 1 28 ? 47.615 2.157 -5.345 1.00 0.00 28 LEU A CA 4
ATOM 3581 C C . LEU A 1 28 ? 47.375 3.239 -6.376 1.00 0.00 28 LEU A C 4
ATOM 3582 O O . LEU A 1 28 ? 47.047 4.361 -5.998 1.00 0.00 28 LEU A O 4
ATOM 3598 N N . VAL A 1 29 ? 47.454 2.935 -7.697 1.00 0.00 29 VAL A N 4
ATOM 3599 C CA . VAL A 1 29 ? 47.168 3.929 -8.728 1.00 0.00 29 VAL A CA 4
ATOM 3600 C C . VAL A 1 29 ? 45.733 4.426 -8.670 1.00 0.00 29 VAL A C 4
ATOM 3601 O O . VAL A 1 29 ? 45.493 5.626 -8.792 1.00 0.00 29 VAL A O 4
ATOM 3614 N N . LYS A 1 30 ? 44.743 3.540 -8.394 1.00 0.00 30 LYS A N 4
ATOM 3615 C CA . LYS A 1 30 ? 43.358 3.937 -8.213 1.00 0.00 30 LYS A CA 4
ATOM 3616 C C . LYS A 1 30 ? 43.153 4.873 -7.026 1.00 0.00 30 LYS A C 4
ATOM 3617 O O . LYS A 1 30 ? 42.497 5.903 -7.169 1.00 0.00 30 LYS A O 4
ATOM 3636 N N . MET A 1 31 ? 43.741 4.581 -5.840 1.00 0.00 31 MET A N 4
ATOM 3637 C CA . MET A 1 31 ? 43.639 5.469 -4.689 1.00 0.00 31 MET A CA 4
ATOM 3638 C C . MET A 1 31 ? 44.370 6.795 -4.878 1.00 0.00 31 MET A C 4
ATOM 3639 O O . MET A 1 31 ? 43.826 7.864 -4.596 1.00 0.00 31 MET A O 4
ATOM 3653 N N . LEU A 1 32 ? 45.623 6.750 -5.387 1.00 0.00 32 LEU A N 4
ATOM 3654 C CA . LEU A 1 32 ? 46.468 7.915 -5.584 1.00 0.00 32 LEU A CA 4
ATOM 3655 C C . LEU A 1 32 ? 45.960 8.862 -6.657 1.00 0.00 32 LEU A C 4
ATOM 3656 O O . LEU A 1 32 ? 45.923 10.074 -6.442 1.00 0.00 32 LEU A O 4
ATOM 3672 N N . GLU A 1 33 ? 45.527 8.336 -7.832 1.00 0.00 33 GLU A N 4
ATOM 3673 C CA . GLU A 1 33 ? 45.023 9.139 -8.932 1.00 0.00 33 GLU A CA 4
ATOM 3674 C C . GLU A 1 33 ? 43.707 9.828 -8.604 1.00 0.00 33 GLU A C 4
ATOM 3675 O O . GLU A 1 33 ? 43.529 11.003 -8.912 1.00 0.00 33 GLU A O 4
ATOM 3687 N N . GLU A 1 34 ? 42.760 9.114 -7.942 1.00 0.00 34 GLU A N 4
ATOM 3688 C CA . GLU A 1 34 ? 41.511 9.681 -7.452 1.00 0.00 34 GLU A CA 4
ATOM 3689 C C . GLU A 1 34 ? 41.721 10.743 -6.383 1.00 0.00 34 GLU A C 4
ATOM 3690 O O . GLU A 1 34 ? 41.055 11.775 -6.396 1.00 0.00 34 GLU A O 4
ATOM 3702 N N . THR A 1 35 ? 42.658 10.516 -5.431 1.00 0.00 35 THR A N 4
ATOM 3703 C CA . THR A 1 35 ? 43.054 11.505 -4.427 1.00 0.00 35 THR A CA 4
ATOM 3704 C C . THR A 1 35 ? 43.698 12.731 -5.058 1.00 0.00 35 THR A C 4
ATOM 3705 O O . THR A 1 35 ? 43.401 13.864 -4.683 1.00 0.00 35 THR A O 4
ATOM 3716 N N . GLY A 1 36 ? 44.607 12.525 -6.042 1.00 0.00 36 GLY A N 4
ATOM 3717 C CA . GLY A 1 36 ? 45.361 13.599 -6.675 1.00 0.00 36 GLY A CA 4
ATOM 3718 C C . GLY A 1 36 ? 46.724 13.783 -6.067 1.00 0.00 36 GLY A C 4
ATOM 3719 O O . GLY A 1 36 ? 47.289 14.874 -6.120 1.00 0.00 36 GLY A O 4
ATOM 3723 N N . THR A 1 37 ? 47.300 12.718 -5.468 1.00 0.00 37 THR A N 4
ATOM 3724 C CA . THR A 1 37 ? 48.569 12.809 -4.749 1.00 0.00 37 THR A CA 4
ATOM 3725 C C . THR A 1 37 ? 49.661 12.371 -5.708 1.00 0.00 37 THR A C 4
ATOM 3726 O O . THR A 1 37 ? 49.577 11.308 -6.325 1.00 0.00 37 THR A O 4
ATOM 3737 N N . LYS A 1 38 ? 50.732 13.183 -5.870 1.00 0.00 38 LYS A N 4
ATOM 3738 C CA . LYS A 1 38 ? 51.757 12.967 -6.879 1.00 0.00 38 LYS A CA 4
ATOM 3739 C C . LYS A 1 38 ? 52.815 11.968 -6.427 1.00 0.00 38 LYS A C 4
ATOM 3740 O O . LYS A 1 38 ? 53.925 12.325 -6.036 1.00 0.00 38 LYS A O 4
ATOM 3759 N N . VAL A 1 39 ? 52.462 10.669 -6.489 1.00 0.00 39 VAL A N 4
ATOM 3760 C CA . VAL A 1 39 ? 53.302 9.541 -6.119 1.00 0.00 39 VAL A CA 4
ATOM 3761 C C . VAL A 1 39 ? 53.545 8.707 -7.368 1.00 0.00 39 VAL A C 4
ATOM 3762 O O . VAL A 1 39 ? 52.629 8.432 -8.140 1.00 0.00 39 VAL A O 4
ATOM 3775 N N . SER A 1 40 ? 54.816 8.313 -7.622 1.00 0.00 40 SER A N 4
ATOM 3776 C CA . SER A 1 40 ? 55.203 7.553 -8.803 1.00 0.00 40 SER A CA 4
ATOM 3777 C C . SER A 1 40 ? 54.850 6.071 -8.701 1.00 0.00 40 SER A C 4
ATOM 3778 O O . SER A 1 40 ? 54.912 5.452 -7.639 1.00 0.00 40 SER A O 4
ATOM 3786 N N . ILE A 1 41 ? 54.495 5.460 -9.858 1.00 0.00 41 ILE A N 4
ATOM 3787 C CA . ILE A 1 41 ? 54.191 4.044 -10.022 1.00 0.00 41 ILE A CA 4
ATOM 3788 C C . ILE A 1 41 ? 55.419 3.190 -9.723 1.00 0.00 41 ILE A C 4
ATOM 3789 O O . ILE A 1 41 ? 55.348 2.159 -9.055 1.00 0.00 41 ILE A O 4
ATOM 3805 N N . SER A 1 42 ? 56.604 3.625 -10.214 1.00 0.00 42 SER A N 4
ATOM 3806 C CA . SER A 1 42 ? 57.870 2.924 -10.047 1.00 0.00 42 SER A CA 4
ATOM 3807 C C . SER A 1 42 ? 58.274 2.808 -8.578 1.00 0.00 42 SER A C 4
ATOM 3808 O O . SER A 1 42 ? 58.670 1.740 -8.111 1.00 0.00 42 SER A O 4
ATOM 3816 N N . THR A 1 43 ? 58.134 3.906 -7.793 1.00 0.00 43 THR A N 4
ATOM 3817 C CA . THR A 1 43 ? 58.442 3.915 -6.367 1.00 0.00 43 THR A CA 4
ATOM 3818 C C . THR A 1 43 ? 57.501 3.077 -5.523 1.00 0.00 43 THR A C 4
ATOM 3819 O O . THR A 1 43 ? 57.964 2.385 -4.616 1.00 0.00 43 THR A O 4
ATOM 3830 N N . VAL A 1 44 ? 56.167 3.074 -5.800 1.00 0.00 44 VAL A N 4
ATOM 3831 C CA . VAL A 1 44 ? 55.259 2.181 -5.079 1.00 0.00 44 VAL A CA 4
ATOM 3832 C C . VAL A 1 44 ? 55.520 0.718 -5.398 1.00 0.00 44 VAL A C 4
ATOM 3833 O O . VAL A 1 44 ? 55.467 -0.126 -4.508 1.00 0.00 44 VAL A O 4
ATOM 3846 N N . LYS A 1 45 ? 55.861 0.375 -6.665 1.00 0.00 45 LYS A N 4
ATOM 3847 C CA . LYS A 1 45 ? 56.168 -0.987 -7.056 1.00 0.00 45 LYS A CA 4
ATOM 3848 C C . LYS A 1 45 ? 57.386 -1.570 -6.343 1.00 0.00 45 LYS A C 4
ATOM 3849 O O . LYS A 1 45 ? 57.325 -2.683 -5.813 1.00 0.00 45 LYS A O 4
ATOM 3868 N N . ARG A 1 46 ? 58.511 -0.819 -6.251 1.00 0.00 46 ARG A N 4
ATOM 3869 C CA . ARG A 1 46 ? 59.662 -1.245 -5.472 1.00 0.00 46 ARG A CA 4
ATOM 3870 C C . ARG A 1 46 ? 59.439 -1.356 -3.972 1.00 0.00 46 ARG A C 4
ATOM 3871 O O . ARG A 1 46 ? 59.853 -2.351 -3.381 1.00 0.00 46 ARG A O 4
ATOM 3892 N N . VAL A 1 47 ? 58.756 -0.389 -3.302 1.00 0.00 47 VAL A N 4
ATOM 3893 C CA . VAL A 1 47 ? 58.494 -0.509 -1.866 1.00 0.00 47 VAL A CA 4
ATOM 3894 C C . VAL A 1 47 ? 57.565 -1.678 -1.537 1.00 0.00 47 VAL A C 4
ATOM 3895 O O . VAL A 1 47 ? 57.788 -2.396 -0.560 1.00 0.00 47 VAL A O 4
ATOM 3908 N N . LEU A 1 48 ? 56.541 -1.961 -2.387 1.00 0.00 48 LEU A N 4
ATOM 3909 C CA . LEU A 1 48 ? 55.709 -3.153 -2.273 1.00 0.00 48 LEU A CA 4
ATOM 3910 C C . LEU A 1 48 ? 56.492 -4.443 -2.437 1.00 0.00 48 LEU A C 4
ATOM 3911 O O . LEU A 1 48 ? 56.328 -5.368 -1.644 1.00 0.00 48 LEU A O 4
ATOM 3927 N N . TYR A 1 49 ? 57.403 -4.526 -3.435 1.00 0.00 49 TYR A N 4
ATOM 3928 C CA . TYR A 1 49 ? 58.294 -5.662 -3.618 1.00 0.00 49 TYR A CA 4
ATOM 3929 C C . TYR A 1 49 ? 59.235 -5.868 -2.427 1.00 0.00 49 TYR A C 4
ATOM 3930 O O . TYR A 1 49 ? 59.356 -6.984 -1.918 1.00 0.00 49 TYR A O 4
ATOM 3948 N N . ARG A 1 50 ? 59.884 -4.790 -1.917 1.00 0.00 50 ARG A N 4
ATOM 3949 C CA . ARG A 1 50 ? 60.740 -4.872 -0.742 1.00 0.00 50 ARG A CA 4
ATOM 3950 C C . ARG A 1 50 ? 60.003 -5.279 0.525 1.00 0.00 50 ARG A C 4
ATOM 3951 O O . ARG A 1 50 ? 60.463 -6.161 1.247 1.00 0.00 50 ARG A O 4
ATOM 3972 N N . HIS A 1 51 ? 58.820 -4.688 0.806 1.00 0.00 51 HIS A N 4
ATOM 3973 C CA . HIS A 1 51 ? 57.994 -5.042 1.954 1.00 0.00 51 HIS A CA 4
ATOM 3974 C C . HIS A 1 51 ? 57.360 -6.419 1.872 1.00 0.00 51 HIS A C 4
ATOM 3975 O O . HIS A 1 51 ? 57.172 -7.074 2.894 1.00 0.00 51 HIS A O 4
ATOM 3989 N N . ASN A 1 52 ? 57.003 -6.916 0.663 1.00 0.00 52 ASN A N 4
ATOM 3990 C CA . ASN A 1 52 ? 56.596 -8.301 0.475 1.00 0.00 52 ASN A CA 4
ATOM 3991 C C . ASN A 1 52 ? 57.737 -9.270 0.796 1.00 0.00 52 ASN A C 4
ATOM 3992 O O . ASN A 1 52 ? 57.510 -10.280 1.458 1.00 0.00 52 ASN A O 4
ATOM 4003 N N . LEU A 1 53 ? 58.975 -8.994 0.320 1.00 0.00 53 LEU A N 4
ATOM 4004 C CA . LEU A 1 53 ? 60.140 -9.812 0.619 1.00 0.00 53 LEU A CA 4
ATOM 4005 C C . LEU A 1 53 ? 60.583 -9.731 2.080 1.00 0.00 53 LEU A C 4
ATOM 4006 O O . LEU A 1 53 ? 60.856 -10.756 2.705 1.00 0.00 53 LEU A O 4
ATOM 4022 N N . LYS A 1 54 ? 60.656 -8.513 2.669 1.00 0.00 54 LYS A N 4
ATOM 4023 C CA . LYS A 1 54 ? 61.120 -8.316 4.032 1.00 0.00 54 LYS A CA 4
ATOM 4024 C C . LYS A 1 54 ? 60.049 -7.559 4.810 1.00 0.00 54 LYS A C 4
ATOM 4025 O O . LYS A 1 54 ? 59.768 -6.393 4.537 1.00 0.00 54 LYS A O 4
ATOM 4044 N N . GLY A 1 55 ? 59.442 -8.177 5.851 1.00 0.00 55 GLY A N 4
ATOM 4045 C CA . GLY A 1 55 ? 58.303 -7.596 6.556 1.00 0.00 55 GLY A CA 4
ATOM 4046 C C . GLY A 1 55 ? 58.663 -6.696 7.708 1.00 0.00 55 GLY A C 4
ATOM 4047 O O . GLY A 1 55 ? 58.273 -6.951 8.844 1.00 0.00 55 GLY A O 4
ATOM 4051 N N . ARG A 1 56 ? 59.385 -5.597 7.424 1.00 0.00 56 ARG A N 4
ATOM 4052 C CA . ARG A 1 56 ? 59.751 -4.567 8.380 1.00 0.00 56 ARG A CA 4
ATOM 4053 C C . ARG A 1 56 ? 59.317 -3.231 7.824 1.00 0.00 56 ARG A C 4
ATOM 4054 O O . ARG A 1 56 ? 59.296 -3.013 6.615 1.00 0.00 56 ARG A O 4
ATOM 4075 N N . SER A 1 57 ? 58.956 -2.285 8.720 1.00 0.00 57 SER A N 4
ATOM 4076 C CA . SER A 1 57 ? 58.702 -0.900 8.357 1.00 0.00 57 SER A CA 4
ATOM 4077 C C . SER A 1 57 ? 60.028 -0.161 8.245 1.00 0.00 57 SER A C 4
ATOM 4078 O O . SER A 1 57 ? 60.961 -0.420 9.002 1.00 0.00 57 SER A O 4
ATOM 4086 N N . ALA A 1 58 ? 60.138 0.792 7.293 1.00 0.00 58 ALA A N 4
ATOM 4087 C CA . ALA A 1 58 ? 61.329 1.586 7.099 1.00 0.00 58 ALA A CA 4
ATOM 4088 C C . ALA A 1 58 ? 61.147 2.930 7.774 1.00 0.00 58 ALA A C 4
ATOM 4089 O O . ALA A 1 58 ? 60.122 3.589 7.604 1.00 0.00 58 ALA A O 4
ATOM 4096 N N . ARG A 1 59 ? 62.139 3.360 8.581 1.00 0.00 59 ARG A N 4
ATOM 4097 C CA . ARG A 1 59 ? 62.058 4.596 9.329 1.00 0.00 59 ARG A CA 4
ATOM 4098 C C . ARG A 1 59 ? 63.312 5.408 9.124 1.00 0.00 59 ARG A C 4
ATOM 4099 O O . ARG A 1 59 ? 64.423 4.919 9.313 1.00 0.00 59 ARG A O 4
ATOM 4120 N N . LYS A 1 60 ? 63.146 6.710 8.798 1.00 0.00 60 LYS A N 4
ATOM 4121 C CA . LYS A 1 60 ? 64.181 7.721 8.888 1.00 0.00 60 LYS A CA 4
ATOM 4122 C C . LYS A 1 60 ? 64.573 8.044 10.324 1.00 0.00 60 LYS A C 4
ATOM 4123 O O . LYS A 1 60 ? 65.705 8.423 10.607 1.00 0.00 60 LYS A O 4
ATOM 4142 N N . LEU A 1 61 ? 63.617 7.869 11.264 1.00 0.00 61 LEU A N 4
ATOM 4143 C CA . LEU A 1 61 ? 63.755 8.032 12.699 1.00 0.00 61 LEU A CA 4
ATOM 4144 C C . LEU A 1 61 ? 64.750 7.060 13.319 1.00 0.00 61 LEU A C 4
ATOM 4145 O O . LEU A 1 61 ? 65.509 7.418 14.213 1.00 0.00 61 LEU A O 4
ATOM 4161 N N . GLU A 1 62 ? 64.752 5.780 12.876 1.00 0.00 62 GLU A N 4
ATOM 4162 C CA . GLU A 1 62 ? 65.479 4.701 13.532 1.00 0.00 62 GLU A CA 4
ATOM 4163 C C . GLU A 1 62 ? 67.027 4.906 13.599 1.00 0.00 62 GLU A C 4
ATOM 4164 O O . GLU A 1 62 ? 67.576 4.928 14.733 1.00 0.00 62 GLU A O 4
ATOM 4177 N N . ALA A 1 1 ? 40.723 11.930 7.165 1.00 0.00 1 ALA A N 5
ATOM 4178 C CA . ALA A 1 1 ? 40.400 10.612 7.804 1.00 0.00 1 ALA A CA 5
ATOM 4179 C C . ALA A 1 1 ? 41.353 9.466 7.480 1.00 0.00 1 ALA A C 5
ATOM 4180 O O . ALA A 1 1 ? 41.906 8.833 8.375 1.00 0.00 1 ALA A O 5
ATOM 4189 N N . SER A 1 2 ? 41.586 9.180 6.174 1.00 0.00 2 SER A N 5
ATOM 4190 C CA . SER A 1 2 ? 42.413 8.064 5.719 1.00 0.00 2 SER A CA 5
ATOM 4191 C C . SER A 1 2 ? 43.903 8.411 5.746 1.00 0.00 2 SER A C 5
ATOM 4192 O O . SER A 1 2 ? 44.743 7.565 5.443 1.00 0.00 2 SER A O 5
ATOM 4200 N N . MET A 1 3 ? 44.244 9.684 6.069 1.00 0.00 3 MET A N 5
ATOM 4201 C CA . MET A 1 3 ? 45.583 10.215 6.318 1.00 0.00 3 MET A CA 5
ATOM 4202 C C . MET A 1 3 ? 46.474 10.381 5.090 1.00 0.00 3 MET A C 5
ATOM 4203 O O . MET A 1 3 ? 47.592 10.873 5.203 1.00 0.00 3 MET A O 5
ATOM 4217 N N . VAL A 1 4 ? 45.979 10.032 3.880 1.00 0.00 4 VAL A N 5
ATOM 4218 C CA . VAL A 1 4 ? 46.691 10.095 2.606 1.00 0.00 4 VAL A CA 5
ATOM 4219 C C . VAL A 1 4 ? 47.022 11.527 2.201 1.00 0.00 4 VAL A C 5
ATOM 4220 O O . VAL A 1 4 ? 48.093 11.813 1.672 1.00 0.00 4 VAL A O 5
ATOM 4233 N N . LEU A 1 5 ? 46.062 12.452 2.409 1.00 0.00 5 LEU A N 5
ATOM 4234 C CA . LEU A 1 5 ? 46.112 13.861 2.065 1.00 0.00 5 LEU A CA 5
ATOM 4235 C C . LEU A 1 5 ? 47.200 14.612 2.829 1.00 0.00 5 LEU A C 5
ATOM 4236 O O . LEU A 1 5 ? 47.866 15.495 2.295 1.00 0.00 5 LEU A O 5
ATOM 4252 N N . SER A 1 6 ? 47.380 14.261 4.121 1.00 0.00 6 SER A N 5
ATOM 4253 C CA . SER A 1 6 ? 48.444 14.714 5.005 1.00 0.00 6 SER A CA 5
ATOM 4254 C C . SER A 1 6 ? 49.810 14.206 4.540 1.00 0.00 6 SER A C 5
ATOM 4255 O O . SER A 1 6 ? 49.855 13.218 3.810 1.00 0.00 6 SER A O 5
ATOM 4263 N N . PRO A 1 7 ? 50.966 14.789 4.886 1.00 0.00 7 PRO A N 5
ATOM 4264 C CA . PRO A 1 7 ? 52.254 14.415 4.298 1.00 0.00 7 PRO A CA 5
ATOM 4265 C C . PRO A 1 7 ? 52.733 13.011 4.637 1.00 0.00 7 PRO A C 5
ATOM 4266 O O . PRO A 1 7 ? 53.672 12.542 3.997 1.00 0.00 7 PRO A O 5
ATOM 4277 N N . ARG A 1 8 ? 52.111 12.297 5.600 1.00 0.00 8 ARG A N 5
ATOM 4278 C CA . ARG A 1 8 ? 52.428 10.916 5.921 1.00 0.00 8 ARG A CA 5
ATOM 4279 C C . ARG A 1 8 ? 51.732 9.929 4.977 1.00 0.00 8 ARG A C 5
ATOM 4280 O O . ARG A 1 8 ? 51.228 8.887 5.391 1.00 0.00 8 ARG A O 5
ATOM 4301 N N . ASP A 1 9 ? 51.733 10.209 3.651 1.00 0.00 9 ASP A N 5
ATOM 4302 C CA . ASP A 1 9 ? 51.099 9.374 2.642 1.00 0.00 9 ASP A CA 5
ATOM 4303 C C . ASP A 1 9 ? 51.766 8.010 2.479 1.00 0.00 9 ASP A C 5
ATOM 4304 O O . ASP A 1 9 ? 51.099 6.986 2.330 1.00 0.00 9 ASP A O 5
ATOM 4313 N N . GLU A 1 10 ? 53.117 7.978 2.566 1.00 0.00 10 GLU A N 5
ATOM 4314 C CA . GLU A 1 10 ? 53.945 6.789 2.538 1.00 0.00 10 GLU A CA 5
ATOM 4315 C C . GLU A 1 10 ? 53.629 5.845 3.687 1.00 0.00 10 GLU A C 5
ATOM 4316 O O . GLU A 1 10 ? 53.570 4.632 3.492 1.00 0.00 10 GLU A O 5
ATOM 4328 N N . ARG A 1 11 ? 53.390 6.390 4.908 1.00 0.00 11 ARG A N 5
ATOM 4329 C CA . ARG A 1 11 ? 53.064 5.629 6.105 1.00 0.00 11 ARG A CA 5
ATOM 4330 C C . ARG A 1 11 ? 51.776 4.833 5.944 1.00 0.00 11 ARG A C 5
ATOM 4331 O O . ARG A 1 11 ? 51.744 3.635 6.215 1.00 0.00 11 ARG A O 5
ATOM 4352 N N . THR A 1 12 ? 50.694 5.468 5.428 1.00 0.00 12 THR A N 5
ATOM 4353 C CA . THR A 1 12 ? 49.427 4.797 5.141 1.00 0.00 12 THR A CA 5
ATOM 4354 C C . THR A 1 12 ? 49.585 3.746 4.066 1.00 0.00 12 THR A C 5
ATOM 4355 O O . THR A 1 12 ? 49.093 2.627 4.199 1.00 0.00 12 THR A O 5
ATOM 4366 N N . LEU A 1 13 ? 50.307 4.074 2.971 1.00 0.00 13 LEU A N 5
ATOM 4367 C CA . LEU A 1 13 ? 50.524 3.172 1.856 1.00 0.00 13 LEU A CA 5
ATOM 4368 C C . LEU A 1 13 ? 51.294 1.913 2.235 1.00 0.00 13 LEU A C 5
ATOM 4369 O O . LEU A 1 13 ? 50.872 0.809 1.891 1.00 0.00 13 LEU A O 5
ATOM 4385 N N . VAL A 1 14 ? 52.412 2.030 2.998 1.00 0.00 14 VAL A N 5
ATOM 4386 C CA . VAL A 1 14 ? 53.149 0.870 3.488 1.00 0.00 14 VAL A CA 5
ATOM 4387 C C . VAL A 1 14 ? 52.382 0.082 4.549 1.00 0.00 14 VAL A C 5
ATOM 4388 O O . VAL A 1 14 ? 52.432 -1.147 4.583 1.00 0.00 14 VAL A O 5
ATOM 4401 N N . ARG A 1 15 ? 51.614 0.758 5.441 1.00 0.00 15 ARG A N 5
ATOM 4402 C CA . ARG A 1 15 ? 50.758 0.103 6.420 1.00 0.00 15 ARG A CA 5
ATOM 4403 C C . ARG A 1 15 ? 49.664 -0.733 5.775 1.00 0.00 15 ARG A C 5
ATOM 4404 O O . ARG A 1 15 ? 49.446 -1.885 6.149 1.00 0.00 15 ARG A O 5
ATOM 4425 N N . LYS A 1 16 ? 48.970 -0.171 4.755 1.00 0.00 16 LYS A N 5
ATOM 4426 C CA . LYS A 1 16 ? 47.796 -0.769 4.145 1.00 0.00 16 LYS A CA 5
ATOM 4427 C C . LYS A 1 16 ? 48.098 -2.103 3.479 1.00 0.00 16 LYS A C 5
ATOM 4428 O O . LYS A 1 16 ? 47.374 -3.080 3.663 1.00 0.00 16 LYS A O 5
ATOM 4447 N N . VAL A 1 17 ? 49.216 -2.176 2.718 1.00 0.00 17 VAL A N 5
ATOM 4448 C CA . VAL A 1 17 ? 49.666 -3.382 2.038 1.00 0.00 17 VAL A CA 5
ATOM 4449 C C . VAL A 1 17 ? 50.131 -4.473 2.993 1.00 0.00 17 VAL A C 5
ATOM 4450 O O . VAL A 1 17 ? 49.928 -5.654 2.734 1.00 0.00 17 VAL A O 5
ATOM 4463 N N . GLN A 1 18 ? 50.762 -4.113 4.137 1.00 0.00 18 GLN A N 5
ATOM 4464 C CA . GLN A 1 18 ? 51.097 -5.056 5.190 1.00 0.00 18 GLN A CA 5
ATOM 4465 C C . GLN A 1 18 ? 49.877 -5.624 5.906 1.00 0.00 18 GLN A C 5
ATOM 4466 O O . GLN A 1 18 ? 49.813 -6.825 6.159 1.00 0.00 18 GLN A O 5
ATOM 4480 N N . ILE A 1 19 ? 48.870 -4.777 6.245 1.00 0.00 19 ILE A N 5
ATOM 4481 C CA . ILE A 1 19 ? 47.608 -5.226 6.826 1.00 0.00 19 ILE A CA 5
ATOM 4482 C C . ILE A 1 19 ? 46.788 -6.068 5.851 1.00 0.00 19 ILE A C 5
ATOM 4483 O O . ILE A 1 19 ? 46.308 -7.141 6.211 1.00 0.00 19 ILE A O 5
ATOM 4499 N N . ASN A 1 20 ? 46.645 -5.627 4.576 1.00 0.00 20 ASN A N 5
ATOM 4500 C CA . ASN A 1 20 ? 45.907 -6.364 3.561 1.00 0.00 20 ASN A CA 5
ATOM 4501 C C . ASN A 1 20 ? 46.823 -6.788 2.413 1.00 0.00 20 ASN A C 5
ATOM 4502 O O . ASN A 1 20 ? 46.834 -6.121 1.372 1.00 0.00 20 ASN A O 5
ATOM 4513 N N . PRO A 1 21 ? 47.551 -7.920 2.502 1.00 0.00 21 PRO A N 5
ATOM 4514 C CA . PRO A 1 21 ? 48.464 -8.403 1.459 1.00 0.00 21 PRO A CA 5
ATOM 4515 C C . PRO A 1 21 ? 47.734 -8.886 0.229 1.00 0.00 21 PRO A C 5
ATOM 4516 O O . PRO A 1 21 ? 48.365 -9.155 -0.787 1.00 0.00 21 PRO A O 5
ATOM 4527 N N . ARG A 1 22 ? 46.410 -9.034 0.332 1.00 0.00 22 ARG A N 5
ATOM 4528 C CA . ARG A 1 22 ? 45.480 -9.474 -0.704 1.00 0.00 22 ARG A CA 5
ATOM 4529 C C . ARG A 1 22 ? 45.377 -8.449 -1.808 1.00 0.00 22 ARG A C 5
ATOM 4530 O O . ARG A 1 22 ? 44.980 -8.782 -2.936 1.00 0.00 22 ARG A O 5
ATOM 4551 N N . THR A 1 23 ? 45.652 -7.161 -1.512 1.00 0.00 23 THR A N 5
ATOM 4552 C CA . THR A 1 23 ? 45.513 -6.049 -2.445 1.00 0.00 23 THR A CA 5
ATOM 4553 C C . THR A 1 23 ? 46.645 -5.977 -3.462 1.00 0.00 23 THR A C 5
ATOM 4554 O O . THR A 1 23 ? 47.721 -6.545 -3.285 1.00 0.00 23 THR A O 5
ATOM 4565 N N . THR A 1 24 ? 46.412 -5.261 -4.587 1.00 0.00 24 THR A N 5
ATOM 4566 C CA . THR A 1 24 ? 47.375 -5.143 -5.677 1.00 0.00 24 THR A CA 5
ATOM 4567 C C . THR A 1 24 ? 47.660 -3.676 -5.929 1.00 0.00 24 THR A C 5
ATOM 4568 O O . THR A 1 24 ? 46.972 -2.793 -5.417 1.00 0.00 24 THR A O 5
ATOM 4579 N N . ALA A 1 25 ? 48.682 -3.372 -6.766 1.00 0.00 25 ALA A N 5
ATOM 4580 C CA . ALA A 1 25 ? 49.098 -2.024 -7.115 1.00 0.00 25 ALA A CA 5
ATOM 4581 C C . ALA A 1 25 ? 47.994 -1.190 -7.758 1.00 0.00 25 ALA A C 5
ATOM 4582 O O . ALA A 1 25 ? 47.924 0.021 -7.563 1.00 0.00 25 ALA A O 5
ATOM 4589 N N . LYS A 1 26 ? 47.068 -1.828 -8.509 1.00 0.00 26 LYS A N 5
ATOM 4590 C CA . LYS A 1 26 ? 45.914 -1.180 -9.106 1.00 0.00 26 LYS A CA 5
ATOM 4591 C C . LYS A 1 26 ? 44.933 -0.590 -8.099 1.00 0.00 26 LYS A C 5
ATOM 4592 O O . LYS A 1 26 ? 44.253 0.393 -8.395 1.00 0.00 26 LYS A O 5
ATOM 4611 N N . ASP A 1 27 ? 44.841 -1.145 -6.868 1.00 0.00 27 ASP A N 5
ATOM 4612 C CA . ASP A 1 27 ? 44.090 -0.520 -5.789 1.00 0.00 27 ASP A CA 5
ATOM 4613 C C . ASP A 1 27 ? 44.706 0.821 -5.379 1.00 0.00 27 ASP A C 5
ATOM 4614 O O . ASP A 1 27 ? 44.013 1.817 -5.178 1.00 0.00 27 ASP A O 5
ATOM 4623 N N . LEU A 1 28 ? 46.054 0.854 -5.266 1.00 0.00 28 LEU A N 5
ATOM 4624 C CA . LEU A 1 28 ? 46.839 2.012 -4.899 1.00 0.00 28 LEU A CA 5
ATOM 4625 C C . LEU A 1 28 ? 46.793 3.115 -5.945 1.00 0.00 28 LEU A C 5
ATOM 4626 O O . LEU A 1 28 ? 46.676 4.285 -5.583 1.00 0.00 28 LEU A O 5
ATOM 4642 N N . VAL A 1 29 ? 46.868 2.796 -7.267 1.00 0.00 29 VAL A N 5
ATOM 4643 C CA . VAL A 1 29 ? 46.928 3.828 -8.307 1.00 0.00 29 VAL A CA 5
ATOM 4644 C C . VAL A 1 29 ? 45.655 4.666 -8.351 1.00 0.00 29 VAL A C 5
ATOM 4645 O O . VAL A 1 29 ? 45.721 5.886 -8.506 1.00 0.00 29 VAL A O 5
ATOM 4658 N N . LYS A 1 30 ? 44.464 4.038 -8.156 1.00 0.00 30 LYS A N 5
ATOM 4659 C CA . LYS A 1 30 ? 43.198 4.739 -8.043 1.00 0.00 30 LYS A CA 5
ATOM 4660 C C . LYS A 1 30 ? 43.164 5.649 -6.825 1.00 0.00 30 LYS A C 5
ATOM 4661 O O . LYS A 1 30 ? 42.775 6.808 -6.926 1.00 0.00 30 LYS A O 5
ATOM 4680 N N . MET A 1 31 ? 43.631 5.156 -5.654 1.00 0.00 31 MET A N 5
ATOM 4681 C CA . MET A 1 31 ? 43.693 5.891 -4.400 1.00 0.00 31 MET A CA 5
ATOM 4682 C C . MET A 1 31 ? 44.574 7.132 -4.456 1.00 0.00 31 MET A C 5
ATOM 4683 O O . MET A 1 31 ? 44.171 8.223 -4.046 1.00 0.00 31 MET A O 5
ATOM 4697 N N . LEU A 1 32 ? 45.786 6.999 -5.027 1.00 0.00 32 LEU A N 5
ATOM 4698 C CA . LEU A 1 32 ? 46.724 8.086 -5.243 1.00 0.00 32 LEU A CA 5
ATOM 4699 C C . LEU A 1 32 ? 46.212 9.116 -6.247 1.00 0.00 32 LEU A C 5
ATOM 4700 O O . LEU A 1 32 ? 46.308 10.321 -6.013 1.00 0.00 32 LEU A O 5
ATOM 4716 N N . GLU A 1 33 ? 45.603 8.671 -7.376 1.00 0.00 33 GLU A N 5
ATOM 4717 C CA . GLU A 1 33 ? 44.934 9.557 -8.318 1.00 0.00 33 GLU A CA 5
ATOM 4718 C C . GLU A 1 33 ? 43.709 10.268 -7.740 1.00 0.00 33 GLU A C 5
ATOM 4719 O O . GLU A 1 33 ? 43.557 11.476 -7.912 1.00 0.00 33 GLU A O 5
ATOM 4731 N N . GLU A 1 34 ? 42.822 9.545 -7.010 1.00 0.00 34 GLU A N 5
ATOM 4732 C CA . GLU A 1 34 ? 41.601 10.061 -6.399 1.00 0.00 34 GLU A CA 5
ATOM 4733 C C . GLU A 1 34 ? 41.873 11.124 -5.347 1.00 0.00 34 GLU A C 5
ATOM 4734 O O . GLU A 1 34 ? 41.188 12.142 -5.281 1.00 0.00 34 GLU A O 5
ATOM 4746 N N . THR A 1 35 ? 42.902 10.907 -4.499 1.00 0.00 35 THR A N 5
ATOM 4747 C CA . THR A 1 35 ? 43.342 11.868 -3.491 1.00 0.00 35 THR A CA 5
ATOM 4748 C C . THR A 1 35 ? 44.168 13.011 -4.058 1.00 0.00 35 THR A C 5
ATOM 4749 O O . THR A 1 35 ? 44.382 14.007 -3.373 1.00 0.00 35 THR A O 5
ATOM 4760 N N . GLY A 1 36 ? 44.621 12.914 -5.330 1.00 0.00 36 GLY A N 5
ATOM 4761 C CA . GLY A 1 36 ? 45.290 14.004 -6.027 1.00 0.00 36 GLY A CA 5
ATOM 4762 C C . GLY A 1 36 ? 46.732 14.204 -5.658 1.00 0.00 36 GLY A C 5
ATOM 4763 O O . GLY A 1 36 ? 47.207 15.337 -5.620 1.00 0.00 36 GLY A O 5
ATOM 4767 N N . THR A 1 37 ? 47.479 13.113 -5.384 1.00 0.00 37 THR A N 5
ATOM 4768 C CA . THR A 1 37 ? 48.874 13.212 -4.962 1.00 0.00 37 THR A CA 5
ATOM 4769 C C . THR A 1 37 ? 49.777 12.707 -6.075 1.00 0.00 37 THR A C 5
ATOM 4770 O O . THR A 1 37 ? 49.433 11.798 -6.830 1.00 0.00 37 THR A O 5
ATOM 4781 N N . LYS A 1 38 ? 50.976 13.317 -6.225 1.00 0.00 38 LYS A N 5
ATOM 4782 C CA . LYS A 1 38 ? 51.930 12.939 -7.248 1.00 0.00 38 LYS A CA 5
ATOM 4783 C C . LYS A 1 38 ? 52.953 12.000 -6.632 1.00 0.00 38 LYS A C 5
ATOM 4784 O O . LYS A 1 38 ? 53.868 12.422 -5.926 1.00 0.00 38 LYS A O 5
ATOM 4803 N N . VAL A 1 39 ? 52.805 10.683 -6.888 1.00 0.00 39 VAL A N 5
ATOM 4804 C CA . VAL A 1 39 ? 53.659 9.647 -6.333 1.00 0.00 39 VAL A CA 5
ATOM 4805 C C . VAL A 1 39 ? 54.103 8.754 -7.478 1.00 0.00 39 VAL A C 5
ATOM 4806 O O . VAL A 1 39 ? 53.292 8.367 -8.317 1.00 0.00 39 VAL A O 5
ATOM 4819 N N . SER A 1 40 ? 55.417 8.423 -7.571 1.00 0.00 40 SER A N 5
ATOM 4820 C CA . SER A 1 40 ? 55.928 7.510 -8.590 1.00 0.00 40 SER A CA 5
ATOM 4821 C C . SER A 1 40 ? 55.468 6.073 -8.357 1.00 0.00 40 SER A C 5
ATOM 4822 O O . SER A 1 40 ? 55.643 5.504 -7.279 1.00 0.00 40 SER A O 5
ATOM 4830 N N . ILE A 1 41 ? 54.897 5.444 -9.411 1.00 0.00 41 ILE A N 5
ATOM 4831 C CA . ILE A 1 41 ? 54.356 4.091 -9.407 1.00 0.00 41 ILE A CA 5
ATOM 4832 C C . ILE A 1 41 ? 55.440 3.053 -9.168 1.00 0.00 41 ILE A C 5
ATOM 4833 O O . ILE A 1 41 ? 55.252 2.096 -8.416 1.00 0.00 41 ILE A O 5
ATOM 4849 N N . SER A 1 42 ? 56.627 3.233 -9.797 1.00 0.00 42 SER A N 5
ATOM 4850 C CA . SER A 1 42 ? 57.777 2.342 -9.664 1.00 0.00 42 SER A CA 5
ATOM 4851 C C . SER A 1 42 ? 58.263 2.270 -8.218 1.00 0.00 42 SER A C 5
ATOM 4852 O O . SER A 1 42 ? 58.511 1.188 -7.688 1.00 0.00 42 SER A O 5
ATOM 4860 N N . THR A 1 43 ? 58.334 3.433 -7.523 1.00 0.00 43 THR A N 5
ATOM 4861 C CA . THR A 1 43 ? 58.677 3.530 -6.104 1.00 0.00 43 THR A CA 5
ATOM 4862 C C . THR A 1 43 ? 57.660 2.800 -5.241 1.00 0.00 43 THR A C 5
ATOM 4863 O O . THR A 1 43 ? 58.028 2.033 -4.357 1.00 0.00 43 THR A O 5
ATOM 4874 N N . VAL A 1 44 ? 56.345 2.979 -5.517 1.00 0.00 44 VAL A N 5
ATOM 4875 C CA . VAL A 1 44 ? 55.259 2.292 -4.825 1.00 0.00 44 VAL A CA 5
ATOM 4876 C C . VAL A 1 44 ? 55.315 0.784 -4.994 1.00 0.00 44 VAL A C 5
ATOM 4877 O O . VAL A 1 44 ? 55.213 0.044 -4.017 1.00 0.00 44 VAL A O 5
ATOM 4890 N N . LYS A 1 45 ? 55.537 0.289 -6.231 1.00 0.00 45 LYS A N 5
ATOM 4891 C CA . LYS A 1 45 ? 55.693 -1.126 -6.517 1.00 0.00 45 LYS A CA 5
ATOM 4892 C C . LYS A 1 45 ? 56.899 -1.740 -5.815 1.00 0.00 45 LYS A C 5
ATOM 4893 O O . LYS A 1 45 ? 56.805 -2.826 -5.244 1.00 0.00 45 LYS A O 5
ATOM 4912 N N . ARG A 1 46 ? 58.054 -1.028 -5.788 1.00 0.00 46 ARG A N 5
ATOM 4913 C CA . ARG A 1 46 ? 59.270 -1.455 -5.111 1.00 0.00 46 ARG A CA 5
ATOM 4914 C C . ARG A 1 46 ? 59.078 -1.653 -3.606 1.00 0.00 46 ARG A C 5
ATOM 4915 O O . ARG A 1 46 ? 59.597 -2.612 -3.038 1.00 0.00 46 ARG A O 5
ATOM 4936 N N . VAL A 1 47 ? 58.299 -0.776 -2.922 1.00 0.00 47 VAL A N 5
ATOM 4937 C CA . VAL A 1 47 ? 58.047 -0.841 -1.481 1.00 0.00 47 VAL A CA 5
ATOM 4938 C C . VAL A 1 47 ? 57.383 -2.150 -1.049 1.00 0.00 47 VAL A C 5
ATOM 4939 O O . VAL A 1 47 ? 57.799 -2.751 -0.054 1.00 0.00 47 VAL A O 5
ATOM 4952 N N . LEU A 1 48 ? 56.365 -2.658 -1.794 1.00 0.00 48 LEU A N 5
ATOM 4953 C CA . LEU A 1 48 ? 55.740 -3.944 -1.495 1.00 0.00 48 LEU A CA 5
ATOM 4954 C C . LEU A 1 48 ? 56.723 -5.103 -1.603 1.00 0.00 48 LEU A C 5
ATOM 4955 O O . LEU A 1 48 ? 56.785 -5.958 -0.721 1.00 0.00 48 LEU A O 5
ATOM 4971 N N . TYR A 1 49 ? 57.566 -5.128 -2.662 1.00 0.00 49 TYR A N 5
ATOM 4972 C CA . TYR A 1 49 ? 58.649 -6.089 -2.773 1.00 0.00 49 TYR A CA 5
ATOM 4973 C C . TYR A 1 49 ? 59.698 -5.948 -1.689 1.00 0.00 49 TYR A C 5
ATOM 4974 O O . TYR A 1 49 ? 60.131 -6.959 -1.141 1.00 0.00 49 TYR A O 5
ATOM 4992 N N . ARG A 1 50 ? 60.121 -4.713 -1.326 1.00 0.00 50 ARG A N 5
ATOM 4993 C CA . ARG A 1 50 ? 61.133 -4.498 -0.305 1.00 0.00 50 ARG A CA 5
ATOM 4994 C C . ARG A 1 50 ? 60.696 -5.008 1.067 1.00 0.00 50 ARG A C 5
ATOM 4995 O O . ARG A 1 50 ? 61.443 -5.740 1.708 1.00 0.00 50 ARG A O 5
ATOM 5016 N N . HIS A 1 51 ? 59.449 -4.709 1.517 1.00 0.00 51 HIS A N 5
ATOM 5017 C CA . HIS A 1 51 ? 58.871 -5.310 2.719 1.00 0.00 51 HIS A CA 5
ATOM 5018 C C . HIS A 1 51 ? 58.610 -6.803 2.662 1.00 0.00 51 HIS A C 5
ATOM 5019 O O . HIS A 1 51 ? 58.798 -7.491 3.660 1.00 0.00 51 HIS A O 5
ATOM 5033 N N . ASN A 1 52 ? 58.164 -7.373 1.516 1.00 0.00 52 ASN A N 5
ATOM 5034 C CA . ASN A 1 52 ? 58.087 -8.825 1.387 1.00 0.00 52 ASN A CA 5
ATOM 5035 C C . ASN A 1 52 ? 59.459 -9.504 1.459 1.00 0.00 52 ASN A C 5
ATOM 5036 O O . ASN A 1 52 ? 59.611 -10.534 2.113 1.00 0.00 52 ASN A O 5
ATOM 5047 N N . LEU A 1 53 ? 60.489 -8.947 0.779 1.00 0.00 53 LEU A N 5
ATOM 5048 C CA . LEU A 1 53 ? 61.860 -9.436 0.807 1.00 0.00 53 LEU A CA 5
ATOM 5049 C C . LEU A 1 53 ? 62.563 -9.257 2.154 1.00 0.00 53 LEU A C 5
ATOM 5050 O O . LEU A 1 53 ? 63.206 -10.177 2.660 1.00 0.00 53 LEU A O 5
ATOM 5066 N N . LYS A 1 54 ? 62.456 -8.056 2.768 1.00 0.00 54 LYS A N 5
ATOM 5067 C CA . LYS A 1 54 ? 63.134 -7.691 3.997 1.00 0.00 54 LYS A CA 5
ATOM 5068 C C . LYS A 1 54 ? 62.087 -7.329 5.037 1.00 0.00 54 LYS A C 5
ATOM 5069 O O . LYS A 1 54 ? 61.347 -6.358 4.889 1.00 0.00 54 LYS A O 5
ATOM 5088 N N . GLY A 1 55 ? 62.026 -8.067 6.168 1.00 0.00 55 GLY A N 5
ATOM 5089 C CA . GLY A 1 55 ? 61.017 -7.824 7.191 1.00 0.00 55 GLY A CA 5
ATOM 5090 C C . GLY A 1 55 ? 61.395 -6.728 8.144 1.00 0.00 55 GLY A C 5
ATOM 5091 O O . GLY A 1 55 ? 61.781 -7.004 9.276 1.00 0.00 55 GLY A O 5
ATOM 5095 N N . ARG A 1 56 ? 61.286 -5.449 7.723 1.00 0.00 56 ARG A N 5
ATOM 5096 C CA . ARG A 1 56 ? 61.605 -4.325 8.586 1.00 0.00 56 ARG A CA 5
ATOM 5097 C C . ARG A 1 56 ? 60.568 -4.144 9.690 1.00 0.00 56 ARG A C 5
ATOM 5098 O O . ARG A 1 56 ? 59.379 -3.968 9.436 1.00 0.00 56 ARG A O 5
ATOM 5119 N N . SER A 1 57 ? 61.018 -4.145 10.961 1.00 0.00 57 SER A N 5
ATOM 5120 C CA . SER A 1 57 ? 60.198 -3.746 12.086 1.00 0.00 57 SER A CA 5
ATOM 5121 C C . SER A 1 57 ? 61.168 -3.234 13.125 1.00 0.00 57 SER A C 5
ATOM 5122 O O . SER A 1 57 ? 62.252 -3.805 13.268 1.00 0.00 57 SER A O 5
ATOM 5130 N N . ALA A 1 58 ? 60.818 -2.132 13.838 1.00 0.00 58 ALA A N 5
ATOM 5131 C CA . ALA A 1 58 ? 61.640 -1.458 14.835 1.00 0.00 58 ALA A CA 5
ATOM 5132 C C . ALA A 1 58 ? 62.901 -0.821 14.263 1.00 0.00 58 ALA A C 5
ATOM 5133 O O . ALA A 1 58 ? 63.008 0.401 14.175 1.00 0.00 58 ALA A O 5
ATOM 5140 N N . ARG A 1 59 ? 63.875 -1.656 13.864 1.00 0.00 59 ARG A N 5
ATOM 5141 C CA . ARG A 1 59 ? 65.097 -1.255 13.208 1.00 0.00 59 ARG A CA 5
ATOM 5142 C C . ARG A 1 59 ? 65.240 -2.206 12.027 1.00 0.00 59 ARG A C 5
ATOM 5143 O O . ARG A 1 59 ? 64.672 -1.934 10.972 1.00 0.00 59 ARG A O 5
ATOM 5164 N N . LYS A 1 60 ? 65.933 -3.368 12.172 1.00 0.00 60 LYS A N 5
ATOM 5165 C CA . LYS A 1 60 ? 65.725 -4.505 11.273 1.00 0.00 60 LYS A CA 5
ATOM 5166 C C . LYS A 1 60 ? 65.621 -5.860 11.980 1.00 0.00 60 LYS A C 5
ATOM 5167 O O . LYS A 1 60 ? 64.671 -6.593 11.727 1.00 0.00 60 LYS A O 5
ATOM 5186 N N . LEU A 1 61 ? 66.573 -6.227 12.888 1.00 0.00 61 LEU A N 5
ATOM 5187 C CA . LEU A 1 61 ? 66.549 -7.456 13.701 1.00 0.00 61 LEU A CA 5
ATOM 5188 C C . LEU A 1 61 ? 66.338 -8.778 12.975 1.00 0.00 61 LEU A C 5
ATOM 5189 O O . LEU A 1 61 ? 65.562 -9.639 13.381 1.00 0.00 61 LEU A O 5
ATOM 5205 N N . GLU A 1 62 ? 67.081 -8.994 11.875 1.00 0.00 62 GLU A N 5
ATOM 5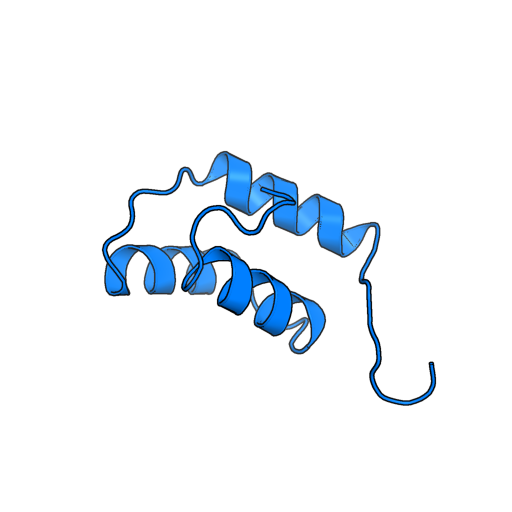206 C CA . GLU A 1 62 ? 67.037 -10.230 11.111 1.00 0.00 62 GLU A CA 5
ATOM 5207 C C . GLU A 1 62 ? 67.697 -11.439 11.842 1.00 0.00 62 GLU A C 5
ATOM 5208 O O . GLU A 1 62 ? 67.016 -12.488 11.993 1.00 0.00 62 GLU A O 5
ATOM 5221 N N . ALA A 1 1 ? 60.511 5.299 16.215 1.00 0.00 1 ALA A N 6
ATOM 5222 C CA . ALA A 1 1 ? 59.974 6.426 15.384 1.00 0.00 1 ALA A CA 6
ATOM 5223 C C . ALA A 1 1 ? 60.616 6.579 14.008 1.00 0.00 1 ALA A C 6
ATOM 5224 O O . ALA A 1 1 ? 61.651 7.224 13.840 1.00 0.00 1 ALA A O 6
ATOM 5233 N N . SER A 1 2 ? 60.005 5.969 12.963 1.00 0.00 2 SER A N 6
ATOM 5234 C CA . SER A 1 2 ? 60.448 6.114 11.590 1.00 0.00 2 SER A CA 6
ATOM 5235 C C . SER A 1 2 ? 59.989 7.420 10.967 1.00 0.00 2 SER A C 6
ATOM 5236 O O . SER A 1 2 ? 58.988 8.008 11.374 1.00 0.00 2 SER A O 6
ATOM 5244 N N . MET A 1 3 ? 60.705 7.892 9.925 1.00 0.00 3 MET A N 6
ATOM 5245 C CA . MET A 1 3 ? 60.293 9.050 9.163 1.00 0.00 3 MET A CA 6
ATOM 5246 C C . MET A 1 3 ? 59.359 8.621 8.051 1.00 0.00 3 MET A C 6
ATOM 5247 O O . MET A 1 3 ? 59.599 7.629 7.364 1.00 0.00 3 MET A O 6
ATOM 5261 N N . VAL A 1 4 ? 58.272 9.387 7.843 1.00 0.00 4 VAL A N 6
ATOM 5262 C CA . VAL A 1 4 ? 57.365 9.208 6.730 1.00 0.00 4 VAL A CA 6
ATOM 5263 C C . VAL A 1 4 ? 57.295 10.532 5.996 1.00 0.00 4 VAL A C 6
ATOM 5264 O O . VAL A 1 4 ? 57.403 11.600 6.595 1.00 0.00 4 VAL A O 6
ATOM 5277 N N . LEU A 1 5 ? 57.153 10.481 4.649 1.00 0.00 5 LEU A N 6
ATOM 5278 C CA . LEU A 1 5 ? 57.106 11.638 3.770 1.00 0.00 5 LEU A CA 6
ATOM 5279 C C . LEU A 1 5 ? 55.888 12.510 4.028 1.00 0.00 5 LEU A C 6
ATOM 5280 O O . LEU A 1 5 ? 55.973 13.737 4.040 1.00 0.00 5 LEU A O 6
ATOM 5296 N N . SER A 1 6 ? 54.715 11.881 4.249 1.00 0.00 6 SER A N 6
ATOM 5297 C CA . SER A 1 6 ? 53.521 12.569 4.689 1.00 0.00 6 SER A CA 6
ATOM 5298 C C . SER A 1 6 ? 52.843 11.698 5.732 1.00 0.00 6 SER A C 6
ATOM 5299 O O . SER A 1 6 ? 52.933 10.471 5.625 1.00 0.00 6 SER A O 6
ATOM 5307 N N . PRO A 1 7 ? 52.149 12.237 6.740 1.00 0.00 7 PRO A N 6
ATOM 5308 C CA . PRO A 1 7 ? 51.378 11.433 7.683 1.00 0.00 7 PRO A CA 6
ATOM 5309 C C . PRO A 1 7 ? 50.084 10.937 7.074 1.00 0.00 7 PRO A C 6
ATOM 5310 O O . PRO A 1 7 ? 49.461 10.059 7.662 1.00 0.00 7 PRO A O 6
ATOM 5321 N N . ARG A 1 8 ? 49.632 11.496 5.932 1.00 0.00 8 ARG A N 6
ATOM 5322 C CA . ARG A 1 8 ? 48.371 11.101 5.339 1.00 0.00 8 ARG A CA 6
ATOM 5323 C C . ARG A 1 8 ? 48.518 9.990 4.322 1.00 0.00 8 ARG A C 6
ATOM 5324 O O . ARG A 1 8 ? 47.757 9.026 4.357 1.00 0.00 8 ARG A O 6
ATOM 5345 N N . ASP A 1 9 ? 49.504 10.060 3.389 1.00 0.00 9 ASP A N 6
ATOM 5346 C CA . ASP A 1 9 ? 49.582 9.057 2.341 1.00 0.00 9 ASP A CA 6
ATOM 5347 C C . ASP A 1 9 ? 50.590 7.975 2.677 1.00 0.00 9 ASP A C 6
ATOM 5348 O O . ASP A 1 9 ? 50.272 6.793 2.580 1.00 0.00 9 ASP A O 6
ATOM 5357 N N . GLU A 1 10 ? 51.827 8.338 3.097 1.00 0.00 10 GLU A N 6
ATOM 5358 C CA . GLU A 1 10 ? 52.883 7.361 3.322 1.00 0.00 10 GLU A CA 6
ATOM 5359 C C . GLU A 1 10 ? 52.609 6.475 4.527 1.00 0.00 10 GLU A C 6
ATOM 5360 O O . GLU A 1 10 ? 52.783 5.260 4.464 1.00 0.00 10 GLU A O 6
ATOM 5372 N N . ARG A 1 11 ? 52.140 7.060 5.656 1.00 0.00 11 ARG A N 6
ATOM 5373 C CA . ARG A 1 11 ? 51.796 6.324 6.863 1.00 0.00 11 ARG A CA 6
ATOM 5374 C C . ARG A 1 11 ? 50.661 5.334 6.616 1.00 0.00 11 ARG A C 6
ATOM 5375 O O . ARG A 1 11 ? 50.739 4.167 7.002 1.00 0.00 11 ARG A O 6
ATOM 5396 N N . THR A 1 12 ? 49.605 5.785 5.887 1.00 0.00 12 THR A N 6
ATOM 5397 C CA . THR A 1 12 ? 48.477 4.969 5.444 1.00 0.00 12 THR A CA 6
ATOM 5398 C C . THR A 1 12 ? 48.933 3.862 4.514 1.00 0.00 12 THR A C 6
ATOM 5399 O O . THR A 1 12 ? 48.549 2.710 4.684 1.00 0.00 12 THR A O 6
ATOM 5410 N N . LEU A 1 13 ? 49.821 4.166 3.536 1.00 0.00 13 LEU A N 6
ATOM 5411 C CA . LEU A 1 13 ? 50.388 3.181 2.632 1.00 0.00 13 LEU A CA 6
ATOM 5412 C C . LEU A 1 13 ? 51.185 2.096 3.339 1.00 0.00 13 LEU A C 6
ATOM 5413 O O . LEU A 1 13 ? 50.968 0.913 3.074 1.00 0.00 13 LEU A O 6
ATOM 5429 N N . VAL A 1 14 ? 52.078 2.461 4.294 1.00 0.00 14 VAL A N 6
ATOM 5430 C CA . VAL A 1 14 ? 52.867 1.495 5.047 1.00 0.00 14 VAL A CA 6
ATOM 5431 C C . VAL A 1 14 ? 52.004 0.588 5.915 1.00 0.00 14 VAL A C 6
ATOM 5432 O O . VAL A 1 14 ? 52.169 -0.632 5.881 1.00 0.00 14 VAL A O 6
ATOM 5445 N N . ARG A 1 15 ? 51.023 1.128 6.686 1.00 0.00 15 ARG A N 6
ATOM 5446 C CA . ARG A 1 15 ? 50.156 0.265 7.472 1.00 0.00 15 ARG A CA 6
ATOM 5447 C C . ARG A 1 15 ? 49.213 -0.582 6.627 1.00 0.00 15 ARG A C 6
ATOM 5448 O O . ARG A 1 15 ? 49.019 -1.758 6.928 1.00 0.00 15 ARG A O 6
ATOM 5469 N N . LYS A 1 16 ? 48.649 -0.042 5.514 1.00 0.00 16 LYS A N 6
ATOM 5470 C CA . LYS A 1 16 ? 47.731 -0.772 4.654 1.00 0.00 16 LYS A CA 6
ATOM 5471 C C . LYS A 1 16 ? 48.382 -1.979 3.994 1.00 0.00 16 LYS A C 6
ATOM 5472 O O . LYS A 1 16 ? 47.844 -3.087 4.051 1.00 0.00 16 LYS A O 6
ATOM 5491 N N . VAL A 1 17 ? 49.597 -1.814 3.405 1.00 0.00 17 VAL A N 6
ATOM 5492 C CA . VAL A 1 17 ? 50.320 -2.910 2.772 1.00 0.00 17 VAL A CA 6
ATOM 5493 C C . VAL A 1 17 ? 50.803 -3.947 3.777 1.00 0.00 17 VAL A C 6
ATOM 5494 O O . VAL A 1 17 ? 50.784 -5.142 3.508 1.00 0.00 17 VAL A O 6
ATOM 5507 N N . GLN A 1 18 ? 51.239 -3.521 4.989 1.00 0.00 18 GLN A N 6
ATOM 5508 C CA . GLN A 1 18 ? 51.606 -4.428 6.060 1.00 0.00 18 GLN A CA 6
ATOM 5509 C C . GLN A 1 18 ? 50.437 -5.250 6.600 1.00 0.00 18 GLN A C 6
ATOM 5510 O O . GLN A 1 18 ? 50.571 -6.455 6.807 1.00 0.00 18 GLN A O 6
ATOM 5524 N N . ILE A 1 19 ? 49.249 -4.631 6.832 1.00 0.00 19 ILE A N 6
ATOM 5525 C CA . ILE A 1 19 ? 48.042 -5.340 7.255 1.00 0.00 19 ILE A CA 6
ATOM 5526 C C . ILE A 1 19 ? 47.503 -6.291 6.188 1.00 0.00 19 ILE A C 6
ATOM 5527 O O . ILE A 1 19 ? 47.185 -7.441 6.490 1.00 0.00 19 ILE A O 6
ATOM 5543 N N . ASN A 1 20 ? 47.395 -5.856 4.908 1.00 0.00 20 ASN A N 6
ATOM 5544 C CA . ASN A 1 20 ? 46.951 -6.727 3.831 1.00 0.00 20 ASN A CA 6
ATOM 5545 C C . ASN A 1 20 ? 47.894 -6.665 2.629 1.00 0.00 20 ASN A C 6
ATOM 5546 O O . ASN A 1 20 ? 47.721 -5.824 1.749 1.00 0.00 20 ASN A O 6
ATOM 5557 N N . PRO A 1 21 ? 48.916 -7.528 2.525 1.00 0.00 21 PRO A N 6
ATOM 5558 C CA . PRO A 1 21 ? 49.877 -7.488 1.423 1.00 0.00 21 PRO A CA 6
ATOM 5559 C C . PRO A 1 21 ? 49.309 -7.984 0.109 1.00 0.00 21 PRO A C 6
ATOM 5560 O O . PRO A 1 21 ? 49.953 -7.785 -0.920 1.00 0.00 21 PRO A O 6
ATOM 5571 N N . ARG A 1 22 ? 48.121 -8.629 0.090 1.00 0.00 22 ARG A N 6
ATOM 5572 C CA . ARG A 1 22 ? 47.513 -9.141 -1.123 1.00 0.00 22 ARG A CA 6
ATOM 5573 C C . ARG A 1 22 ? 46.762 -8.042 -1.863 1.00 0.00 22 ARG A C 6
ATOM 5574 O O . ARG A 1 22 ? 45.547 -8.082 -2.045 1.00 0.00 22 ARG A O 6
ATOM 5595 N N . THR A 1 23 ? 47.522 -7.035 -2.331 1.00 0.00 23 THR A N 6
ATOM 5596 C CA . THR A 1 23 ? 47.062 -5.937 -3.165 1.00 0.00 23 THR A CA 6
ATOM 5597 C C . THR A 1 23 ? 48.021 -5.821 -4.325 1.00 0.00 23 THR A C 6
ATOM 5598 O O . THR A 1 23 ? 49.135 -6.341 -4.278 1.00 0.00 23 THR A O 6
ATOM 5609 N N . THR A 1 24 ? 47.610 -5.141 -5.415 1.00 0.00 24 THR A N 6
ATOM 5610 C CA . THR A 1 24 ? 48.476 -4.901 -6.563 1.00 0.00 24 THR A CA 6
ATOM 5611 C C . THR A 1 24 ? 48.671 -3.408 -6.704 1.00 0.00 24 THR A C 6
ATOM 5612 O O . THR A 1 24 ? 47.953 -2.608 -6.105 1.00 0.00 24 THR A O 6
ATOM 5623 N N . ALA A 1 25 ? 49.650 -2.982 -7.543 1.00 0.00 25 ALA A N 6
ATOM 5624 C CA . ALA A 1 25 ? 49.974 -1.588 -7.779 1.00 0.00 25 ALA A CA 6
ATOM 5625 C C . ALA A 1 25 ? 48.807 -0.784 -8.342 1.00 0.00 25 ALA A C 6
ATOM 5626 O O . ALA A 1 25 ? 48.673 0.401 -8.062 1.00 0.00 25 ALA A O 6
ATOM 5633 N N . LYS A 1 26 ? 47.889 -1.438 -9.088 1.00 0.00 26 LYS A N 6
ATOM 5634 C CA . LYS A 1 26 ? 46.669 -0.859 -9.629 1.00 0.00 26 LYS A CA 6
ATOM 5635 C C . LYS A 1 26 ? 45.737 -0.319 -8.549 1.00 0.00 26 LYS A C 6
ATOM 5636 O O . LYS A 1 26 ? 45.134 0.740 -8.721 1.00 0.00 26 LYS A O 6
ATOM 5655 N N . ASP A 1 27 ? 45.620 -1.018 -7.391 1.00 0.00 27 ASP A N 6
ATOM 5656 C CA . ASP A 1 27 ? 44.821 -0.573 -6.256 1.00 0.00 27 ASP A CA 6
ATOM 5657 C C . ASP A 1 27 ? 45.366 0.742 -5.684 1.00 0.00 27 ASP A C 6
ATOM 5658 O O . ASP A 1 27 ? 44.629 1.684 -5.394 1.00 0.00 27 ASP A O 6
ATOM 5667 N N . LEU A 1 28 ? 46.707 0.815 -5.548 1.00 0.00 28 LEU A N 6
ATOM 5668 C CA . LEU A 1 28 ? 47.467 1.971 -5.120 1.00 0.00 28 LEU A CA 6
ATOM 5669 C C . LEU A 1 28 ? 47.382 3.124 -6.111 1.00 0.00 28 LEU A C 6
ATOM 5670 O O . LEU A 1 28 ? 47.239 4.276 -5.708 1.00 0.00 28 LEU A O 6
ATOM 5686 N N . VAL A 1 29 ? 47.420 2.848 -7.438 1.00 0.00 29 VAL A N 6
ATOM 5687 C CA . VAL A 1 29 ? 47.250 3.844 -8.497 1.00 0.00 29 VAL A CA 6
ATOM 5688 C C . VAL A 1 29 ? 45.890 4.522 -8.397 1.00 0.00 29 VAL A C 6
ATOM 5689 O O . VAL A 1 29 ? 45.805 5.750 -8.449 1.00 0.00 29 VAL A O 6
ATOM 5702 N N . LYS A 1 30 ? 44.792 3.752 -8.180 1.00 0.00 30 LYS A N 6
ATOM 5703 C CA . LYS A 1 30 ? 43.478 4.327 -7.932 1.00 0.00 30 LYS A CA 6
ATOM 5704 C C . LYS A 1 30 ? 43.422 5.159 -6.661 1.00 0.00 30 LYS A C 6
ATOM 5705 O O . LYS A 1 30 ? 42.859 6.251 -6.672 1.00 0.00 30 LYS A O 6
ATOM 5724 N N . MET A 1 31 ? 44.050 4.702 -5.551 1.00 0.00 31 MET A N 6
ATOM 5725 C CA . MET A 1 31 ? 44.156 5.454 -4.307 1.00 0.00 31 MET A CA 6
ATOM 5726 C C . MET A 1 31 ? 44.895 6.781 -4.464 1.00 0.00 31 MET A C 6
ATOM 5727 O O . MET A 1 31 ? 44.415 7.820 -4.002 1.00 0.00 31 MET A O 6
ATOM 5741 N N . LEU A 1 32 ? 46.049 6.796 -5.170 1.00 0.00 32 LEU A N 6
ATOM 5742 C CA . LEU A 1 32 ? 46.803 8.008 -5.462 1.00 0.00 32 LEU A CA 6
ATOM 5743 C C . LEU A 1 32 ? 46.049 8.981 -6.365 1.00 0.00 32 LEU A C 6
ATOM 5744 O O . LEU A 1 32 ? 45.992 10.181 -6.081 1.00 0.00 32 LEU A O 6
ATOM 5760 N N . GLU A 1 33 ? 45.404 8.479 -7.449 1.00 0.00 33 GLU A N 6
ATOM 5761 C CA . GLU A 1 33 ? 44.565 9.280 -8.332 1.00 0.00 33 GLU A CA 6
ATOM 5762 C C . GLU A 1 33 ? 43.314 9.827 -7.658 1.00 0.00 33 GLU A C 6
ATOM 5763 O O . GLU A 1 33 ? 42.973 10.991 -7.849 1.00 0.00 33 GLU A O 6
ATOM 5775 N N . GLU A 1 34 ? 42.611 9.007 -6.838 1.00 0.00 34 GLU A N 6
ATOM 5776 C CA . GLU A 1 34 ? 41.448 9.411 -6.060 1.00 0.00 34 GLU A CA 6
ATOM 5777 C C . GLU A 1 34 ? 41.777 10.471 -5.024 1.00 0.00 34 GLU A C 6
ATOM 5778 O O . GLU A 1 34 ? 41.038 11.439 -4.857 1.00 0.00 34 GLU A O 6
ATOM 5790 N N . THR A 1 35 ? 42.912 10.306 -4.299 1.00 0.00 35 THR A N 6
ATOM 5791 C CA . THR A 1 35 ? 43.428 11.279 -3.336 1.00 0.00 35 THR A CA 6
ATOM 5792 C C . THR A 1 35 ? 43.819 12.576 -4.022 1.00 0.00 35 THR A C 6
ATOM 5793 O O . THR A 1 35 ? 43.511 13.665 -3.544 1.00 0.00 35 THR A O 6
ATOM 5804 N N . GLY A 1 36 ? 44.506 12.476 -5.185 1.00 0.00 36 GLY A N 6
ATOM 5805 C CA . GLY A 1 36 ? 44.904 13.624 -5.986 1.00 0.00 36 GLY A CA 6
ATOM 5806 C C . GLY A 1 36 ? 46.338 13.999 -5.756 1.00 0.00 36 GLY A C 6
ATOM 5807 O O . GLY A 1 36 ? 46.660 15.167 -5.564 1.00 0.00 36 GLY A O 6
ATOM 5811 N N . THR A 1 37 ? 47.250 13.005 -5.777 1.00 0.00 37 THR A N 6
ATOM 5812 C CA . THR A 1 37 ? 48.672 13.241 -5.568 1.00 0.00 37 THR A CA 6
ATOM 5813 C C . THR A 1 37 ? 49.449 12.413 -6.570 1.00 0.00 37 THR A C 6
ATOM 5814 O O . THR A 1 37 ? 48.961 11.397 -7.067 1.00 0.00 37 THR A O 6
ATOM 5825 N N . LYS A 1 38 ? 50.687 12.838 -6.906 1.00 0.00 38 LYS A N 6
ATOM 5826 C CA . LYS A 1 38 ? 51.574 12.084 -7.766 1.00 0.00 38 LYS A CA 6
ATOM 5827 C C . LYS A 1 38 ? 52.705 11.525 -6.927 1.00 0.00 38 LYS A C 6
ATOM 5828 O O . LYS A 1 38 ? 53.477 12.264 -6.318 1.00 0.00 38 LYS A O 6
ATOM 5847 N N . VAL A 1 39 ? 52.831 10.183 -6.898 1.00 0.00 39 VAL A N 6
ATOM 5848 C CA . VAL A 1 39 ? 53.914 9.465 -6.255 1.00 0.00 39 VAL A CA 6
ATOM 5849 C C . VAL A 1 39 ? 54.419 8.528 -7.334 1.00 0.00 39 VAL A C 6
ATOM 5850 O O . VAL A 1 39 ? 53.613 7.923 -8.039 1.00 0.00 39 VAL A O 6
ATOM 5863 N N . SER A 1 40 ? 55.754 8.424 -7.546 1.00 0.00 40 SER A N 6
ATOM 5864 C CA . SER A 1 40 ? 56.315 7.649 -8.648 1.00 0.00 40 SER A CA 6
ATOM 5865 C C . SER A 1 40 ? 56.028 6.157 -8.545 1.00 0.00 40 SER A C 6
ATOM 5866 O O . SER A 1 40 ? 56.328 5.510 -7.542 1.00 0.00 40 SER A O 6
ATOM 5874 N N . ILE A 1 41 ? 55.460 5.577 -9.630 1.00 0.00 41 ILE A N 6
ATOM 5875 C CA . ILE A 1 41 ? 54.918 4.226 -9.676 1.00 0.00 41 ILE A CA 6
ATOM 5876 C C . ILE A 1 41 ? 55.978 3.161 -9.463 1.00 0.00 41 ILE A C 6
ATOM 5877 O O . ILE A 1 41 ? 55.771 2.208 -8.716 1.00 0.00 41 ILE A O 6
ATOM 5893 N N . SER A 1 42 ? 57.168 3.308 -10.094 1.00 0.00 42 SER A N 6
ATOM 5894 C CA . SER A 1 42 ? 58.263 2.350 -9.993 1.00 0.00 42 SER A CA 6
ATOM 5895 C C . SER A 1 42 ? 58.757 2.178 -8.568 1.00 0.00 42 SER A C 6
ATOM 5896 O O . SER A 1 42 ? 58.976 1.056 -8.119 1.00 0.00 42 SER A O 6
ATOM 5904 N N . THR A 1 43 ? 58.893 3.289 -7.803 1.00 0.00 43 THR A N 6
ATOM 5905 C CA . THR A 1 43 ? 59.291 3.294 -6.395 1.00 0.00 43 THR A CA 6
ATOM 5906 C C . THR A 1 43 ? 58.276 2.557 -5.536 1.00 0.00 43 THR A C 6
ATOM 5907 O O . THR A 1 43 ? 58.637 1.727 -4.701 1.00 0.00 43 THR A O 6
ATOM 5918 N N . VAL A 1 44 ? 56.965 2.817 -5.770 1.00 0.00 44 VAL A N 6
ATOM 5919 C CA . VAL A 1 44 ? 55.851 2.145 -5.110 1.00 0.00 44 VAL A CA 6
ATOM 5920 C C . VAL A 1 44 ? 55.835 0.653 -5.412 1.00 0.00 44 VAL A C 6
ATOM 5921 O O . VAL A 1 44 ? 55.711 -0.180 -4.514 1.00 0.00 44 VAL A O 6
ATOM 5934 N N . LYS A 1 45 ? 55.994 0.270 -6.696 1.00 0.00 45 LYS A N 6
ATOM 5935 C CA . LYS A 1 45 ? 56.017 -1.115 -7.117 1.00 0.00 45 LYS A CA 6
ATOM 5936 C C . LYS A 1 45 ? 57.204 -1.895 -6.563 1.00 0.00 45 LYS A C 6
ATOM 5937 O O . LYS A 1 45 ? 57.038 -3.012 -6.067 1.00 0.00 45 LYS A O 6
ATOM 5956 N N . ARG A 1 46 ? 58.426 -1.303 -6.585 1.00 0.00 46 ARG A N 6
ATOM 5957 C CA . ARG A 1 46 ? 59.612 -1.900 -5.990 1.00 0.00 46 ARG A CA 6
ATOM 5958 C C . ARG A 1 46 ? 59.507 -2.103 -4.487 1.00 0.00 46 ARG A C 6
ATOM 5959 O O . ARG A 1 46 ? 59.808 -3.192 -4.004 1.00 0.00 46 ARG A O 6
ATOM 5980 N N . VAL A 1 47 ? 59.034 -1.097 -3.703 1.00 0.00 47 VAL A N 6
ATOM 5981 C CA . VAL A 1 47 ? 58.922 -1.258 -2.255 1.00 0.00 47 VAL A CA 6
ATOM 5982 C C . VAL A 1 47 ? 57.869 -2.289 -1.866 1.00 0.00 47 VAL A C 6
ATOM 5983 O O . VAL A 1 47 ? 58.080 -3.084 -0.949 1.00 0.00 47 VAL A O 6
ATOM 5996 N N . LEU A 1 48 ? 56.716 -2.327 -2.588 1.00 0.00 48 LEU A N 6
ATOM 5997 C CA . LEU A 1 48 ? 55.621 -3.242 -2.326 1.00 0.00 48 LEU A CA 6
ATOM 5998 C C . LEU A 1 48 ? 56.022 -4.690 -2.533 1.00 0.00 48 LEU A C 6
ATOM 5999 O O . LEU A 1 48 ? 55.781 -5.540 -1.675 1.00 0.00 48 LEU A O 6
ATOM 6015 N N . TYR A 1 49 ? 56.688 -5.015 -3.666 1.00 0.00 49 TYR A N 6
ATOM 6016 C CA . TYR A 1 49 ? 57.235 -6.342 -3.862 1.00 0.00 49 TYR A CA 6
ATOM 6017 C C . TYR A 1 49 ? 58.448 -6.692 -3.032 1.00 0.00 49 TYR A C 6
ATOM 6018 O O . TYR A 1 49 ? 58.471 -7.770 -2.441 1.00 0.00 49 TYR A O 6
ATOM 6036 N N . ARG A 1 50 ? 59.486 -5.824 -2.956 1.00 0.00 50 ARG A N 6
ATOM 6037 C CA . ARG A 1 50 ? 60.778 -6.262 -2.459 1.00 0.00 50 ARG A CA 6
ATOM 6038 C C . ARG A 1 50 ? 60.770 -6.674 -0.997 1.00 0.00 50 ARG A C 6
ATOM 6039 O O . ARG A 1 50 ? 61.279 -7.743 -0.677 1.00 0.00 50 ARG A O 6
ATOM 6060 N N . HIS A 1 51 ? 60.133 -5.883 -0.096 1.00 0.00 51 HIS A N 6
ATOM 6061 C CA . HIS A 1 51 ? 60.053 -6.190 1.331 1.00 0.00 51 HIS A CA 6
ATOM 6062 C C . HIS A 1 51 ? 59.251 -7.438 1.657 1.00 0.00 51 HIS A C 6
ATOM 6063 O O . HIS A 1 51 ? 59.615 -8.199 2.550 1.00 0.00 51 HIS A O 6
ATOM 6077 N N . ASN A 1 52 ? 58.115 -7.674 0.961 1.00 0.00 52 ASN A N 6
ATOM 6078 C CA . ASN A 1 52 ? 57.370 -8.918 1.081 1.00 0.00 52 ASN A CA 6
ATOM 6079 C C . ASN A 1 52 ? 58.130 -10.128 0.547 1.00 0.00 52 ASN A C 6
ATOM 6080 O O . ASN A 1 52 ? 58.115 -11.194 1.156 1.00 0.00 52 ASN A O 6
ATOM 6091 N N . LEU A 1 53 ? 58.789 -9.990 -0.627 1.00 0.00 53 LEU A N 6
ATOM 6092 C CA . LEU A 1 53 ? 59.459 -11.088 -1.302 1.00 0.00 53 LEU A CA 6
ATOM 6093 C C . LEU A 1 53 ? 60.778 -11.455 -0.625 1.00 0.00 53 LEU A C 6
ATOM 6094 O O . LEU A 1 53 ? 61.060 -12.634 -0.412 1.00 0.00 53 LEU A O 6
ATOM 6110 N N . LYS A 1 54 ? 61.612 -10.457 -0.243 1.00 0.00 54 LYS A N 6
ATOM 6111 C CA . LYS A 1 54 ? 62.862 -10.687 0.456 1.00 0.00 54 LYS A CA 6
ATOM 6112 C C . LYS A 1 54 ? 62.851 -9.853 1.725 1.00 0.00 54 LYS A C 6
ATOM 6113 O O . LYS A 1 54 ? 62.572 -8.656 1.704 1.00 0.00 54 LYS A O 6
ATOM 6132 N N . GLY A 1 55 ? 63.196 -10.442 2.891 1.00 0.00 55 GLY A N 6
ATOM 6133 C CA . GLY A 1 55 ? 63.211 -9.691 4.141 1.00 0.00 55 GLY A CA 6
ATOM 6134 C C . GLY A 1 55 ? 64.464 -8.871 4.292 1.00 0.00 55 GLY A C 6
ATOM 6135 O O . GLY A 1 55 ? 65.491 -9.344 4.777 1.00 0.00 55 GLY A O 6
ATOM 6139 N N . ARG A 1 56 ? 64.391 -7.584 3.888 1.00 0.00 56 ARG A N 6
ATOM 6140 C CA . ARG A 1 56 ? 65.495 -6.642 3.929 1.00 0.00 56 ARG A CA 6
ATOM 6141 C C . ARG A 1 56 ? 65.650 -6.078 5.333 1.00 0.00 56 ARG A C 6
ATOM 6142 O O . ARG A 1 56 ? 65.340 -4.919 5.607 1.00 0.00 56 ARG A O 6
ATOM 6163 N N . SER A 1 57 ? 66.161 -6.937 6.245 1.00 0.00 57 SER A N 6
ATOM 6164 C CA . SER A 1 57 ? 66.223 -6.741 7.689 1.00 0.00 57 SER A CA 6
ATOM 6165 C C . SER A 1 57 ? 64.826 -6.661 8.312 1.00 0.00 57 SER A C 6
ATOM 6166 O O . SER A 1 57 ? 63.843 -7.109 7.725 1.00 0.00 57 SER A O 6
ATOM 6174 N N . ALA A 1 58 ? 64.717 -6.155 9.557 1.00 0.00 58 ALA A N 6
ATOM 6175 C CA . ALA A 1 58 ? 63.466 -6.109 10.286 1.00 0.00 58 ALA A CA 6
ATOM 6176 C C . ALA A 1 58 ? 63.243 -4.767 10.956 1.00 0.00 58 ALA A C 6
ATOM 6177 O O . ALA A 1 58 ? 62.331 -4.029 10.580 1.00 0.00 58 ALA A O 6
ATOM 6184 N N . ARG A 1 59 ? 64.073 -4.433 11.976 1.00 0.00 59 ARG A N 6
ATOM 6185 C CA . ARG A 1 59 ? 63.923 -3.281 12.859 1.00 0.00 59 ARG A CA 6
ATOM 6186 C C . ARG A 1 59 ? 62.587 -3.286 13.597 1.00 0.00 59 ARG A C 6
ATOM 6187 O O . ARG A 1 59 ? 62.327 -4.193 14.387 1.00 0.00 59 ARG A O 6
ATOM 6208 N N . LYS A 1 60 ? 61.721 -2.263 13.414 1.00 0.00 60 LYS A N 6
ATOM 6209 C CA . LYS A 1 60 ? 60.496 -2.130 14.175 1.00 0.00 60 LYS A CA 6
ATOM 6210 C C . LYS A 1 60 ? 59.305 -2.520 13.321 1.00 0.00 60 LYS A C 6
ATOM 6211 O O . LYS A 1 60 ? 59.222 -2.166 12.144 1.00 0.00 60 LYS A O 6
ATOM 6230 N N . LEU A 1 61 ? 58.356 -3.283 13.921 1.00 0.00 61 LEU A N 6
ATOM 6231 C CA . LEU A 1 61 ? 57.082 -3.743 13.370 1.00 0.00 61 LEU A CA 6
ATOM 6232 C C . LEU A 1 61 ? 57.193 -4.759 12.243 1.00 0.00 61 LEU A C 6
ATOM 6233 O O . LEU A 1 61 ? 56.534 -5.794 12.272 1.00 0.00 61 LEU A O 6
ATOM 6249 N N . GLU A 1 62 ? 58.034 -4.504 11.224 1.00 0.00 62 GLU A N 6
ATOM 6250 C CA . GLU A 1 62 ? 58.093 -5.319 10.021 1.00 0.00 62 GLU A CA 6
ATOM 6251 C C . GLU A 1 62 ? 58.638 -6.761 10.248 1.00 0.00 62 GLU A C 6
ATOM 6252 O O . GLU A 1 62 ? 57.932 -7.727 9.851 1.00 0.00 62 GLU A O 6
ATOM 6265 N N . ALA A 1 1 ? 42.194 6.385 8.402 1.00 0.00 1 ALA A N 7
ATOM 6266 C CA . ALA A 1 1 ? 42.142 7.827 8.825 1.00 0.00 1 ALA A CA 7
ATOM 6267 C C . ALA A 1 1 ? 43.422 8.624 8.599 1.00 0.00 1 ALA A C 7
ATOM 6268 O O . ALA A 1 1 ? 43.404 9.850 8.500 1.00 0.00 1 ALA A O 7
ATOM 6277 N N . SER A 1 2 ? 44.572 7.920 8.505 1.00 0.00 2 SER A N 7
ATOM 6278 C CA . SER A 1 2 ? 45.893 8.476 8.284 1.00 0.00 2 SER A CA 7
ATOM 6279 C C . SER A 1 2 ? 46.042 9.142 6.924 1.00 0.00 2 SER A C 7
ATOM 6280 O O . SER A 1 2 ? 45.515 8.682 5.913 1.00 0.00 2 SER A O 7
ATOM 6288 N N . MET A 1 3 ? 46.780 10.270 6.880 1.00 0.00 3 MET A N 7
ATOM 6289 C CA . MET A 1 3 ? 46.948 11.079 5.688 1.00 0.00 3 MET A CA 7
ATOM 6290 C C . MET A 1 3 ? 48.031 10.542 4.760 1.00 0.00 3 MET A C 7
ATOM 6291 O O . MET A 1 3 ? 49.030 9.970 5.193 1.00 0.00 3 MET A O 7
ATOM 6305 N N . VAL A 1 4 ? 47.842 10.724 3.431 1.00 0.00 4 VAL A N 7
ATOM 6306 C CA . VAL A 1 4 ? 48.836 10.385 2.419 1.00 0.00 4 VAL A CA 7
ATOM 6307 C C . VAL A 1 4 ? 49.608 11.625 1.960 1.00 0.00 4 VAL A C 7
ATOM 6308 O O . VAL A 1 4 ? 50.715 11.530 1.438 1.00 0.00 4 VAL A O 7
ATOM 6321 N N . LEU A 1 5 ? 49.043 12.840 2.158 1.00 0.00 5 LEU A N 7
ATOM 6322 C CA . LEU A 1 5 ? 49.657 14.127 1.853 1.00 0.00 5 LEU A CA 7
ATOM 6323 C C . LEU A 1 5 ? 50.903 14.431 2.686 1.00 0.00 5 LEU A C 7
ATOM 6324 O O . LEU A 1 5 ? 51.860 15.036 2.209 1.00 0.00 5 LEU A O 7
ATOM 6340 N N . SER A 1 6 ? 50.879 14.061 3.984 1.00 0.00 6 SER A N 7
ATOM 6341 C CA . SER A 1 6 ? 51.902 14.329 4.982 1.00 0.00 6 SER A CA 7
ATOM 6342 C C . SER A 1 6 ? 53.136 13.426 4.824 1.00 0.00 6 SER A C 7
ATOM 6343 O O . SER A 1 6 ? 53.056 12.427 4.109 1.00 0.00 6 SER A O 7
ATOM 6351 N N . PRO A 1 7 ? 54.312 13.672 5.441 1.00 0.00 7 PRO A N 7
ATOM 6352 C CA . PRO A 1 7 ? 55.517 12.848 5.254 1.00 0.00 7 PRO A CA 7
ATOM 6353 C C . PRO A 1 7 ? 55.415 11.501 5.953 1.00 0.00 7 PRO A C 7
ATOM 6354 O O . PRO A 1 7 ? 56.352 10.708 5.899 1.00 0.00 7 PRO A O 7
ATOM 6365 N N . ARG A 1 8 ? 54.265 11.220 6.593 1.00 0.00 8 ARG A N 7
ATOM 6366 C CA . ARG A 1 8 ? 53.865 9.958 7.173 1.00 0.00 8 ARG A CA 7
ATOM 6367 C C . ARG A 1 8 ? 53.314 9.010 6.105 1.00 0.00 8 ARG A C 7
ATOM 6368 O O . ARG A 1 8 ? 52.837 7.920 6.406 1.00 0.00 8 ARG A O 7
ATOM 6389 N N . ASP A 1 9 ? 53.384 9.398 4.809 1.00 0.00 9 ASP A N 7
ATOM 6390 C CA . ASP A 1 9 ? 52.773 8.721 3.679 1.00 0.00 9 ASP A CA 7
ATOM 6391 C C . ASP A 1 9 ? 53.251 7.284 3.486 1.00 0.00 9 ASP A C 7
ATOM 6392 O O . ASP A 1 9 ? 52.466 6.409 3.128 1.00 0.00 9 ASP A O 7
ATOM 6401 N N . GLU A 1 10 ? 54.551 7.007 3.752 1.00 0.00 10 GLU A N 7
ATOM 6402 C CA . GLU A 1 10 ? 55.110 5.665 3.727 1.00 0.00 10 GLU A CA 7
ATOM 6403 C C . GLU A 1 10 ? 54.455 4.751 4.758 1.00 0.00 10 GLU A C 7
ATOM 6404 O O . GLU A 1 10 ? 54.100 3.619 4.445 1.00 0.00 10 GLU A O 7
ATOM 6416 N N . ARG A 1 11 ? 54.226 5.246 5.999 1.00 0.00 11 ARG A N 7
ATOM 6417 C CA . ARG A 1 11 ? 53.519 4.536 7.055 1.00 0.00 11 ARG A CA 7
ATOM 6418 C C . ARG A 1 11 ? 52.078 4.234 6.666 1.00 0.00 11 ARG A C 7
ATOM 6419 O O . ARG A 1 11 ? 51.602 3.113 6.837 1.00 0.00 11 ARG A O 7
ATOM 6440 N N . THR A 1 12 ? 51.369 5.224 6.068 1.00 0.00 12 THR A N 7
ATOM 6441 C CA . THR A 1 12 ? 50.003 5.073 5.562 1.00 0.00 12 THR A CA 7
ATOM 6442 C C . THR A 1 12 ? 49.916 4.026 4.459 1.00 0.00 12 THR A C 7
ATOM 6443 O O . THR A 1 12 ? 49.039 3.163 4.480 1.00 0.00 12 THR A O 7
ATOM 6454 N N . LEU A 1 13 ? 50.856 4.049 3.482 1.00 0.00 13 LEU A N 7
ATOM 6455 C CA . LEU A 1 13 ? 50.943 3.064 2.413 1.00 0.00 13 LEU A CA 7
ATOM 6456 C C . LEU A 1 13 ? 51.248 1.661 2.936 1.00 0.00 13 LEU A C 7
ATOM 6457 O O . LEU A 1 13 ? 50.584 0.696 2.561 1.00 0.00 13 LEU A O 7
ATOM 6473 N N . VAL A 1 14 ? 52.220 1.523 3.874 1.00 0.00 14 VAL A N 7
ATOM 6474 C CA . VAL A 1 14 ? 52.566 0.266 4.535 1.00 0.00 14 VAL A CA 7
ATOM 6475 C C . VAL A 1 14 ? 51.400 -0.291 5.342 1.00 0.00 14 VAL A C 7
ATOM 6476 O O . VAL A 1 14 ? 51.124 -1.488 5.286 1.00 0.00 14 VAL A O 7
ATOM 6489 N N . ARG A 1 15 ? 50.648 0.557 6.084 1.00 0.00 15 ARG A N 7
ATOM 6490 C CA . ARG A 1 15 ? 49.470 0.150 6.840 1.00 0.00 15 ARG A CA 7
ATOM 6491 C C . ARG A 1 15 ? 48.390 -0.470 5.954 1.00 0.00 15 ARG A C 7
ATOM 6492 O O . ARG A 1 15 ? 47.867 -1.536 6.273 1.00 0.00 15 ARG A O 7
ATOM 6513 N N . LYS A 1 16 ? 48.090 0.124 4.772 1.00 0.00 16 LYS A N 7
ATOM 6514 C CA . LYS A 1 16 ? 47.147 -0.443 3.815 1.00 0.00 16 LYS A CA 7
ATOM 6515 C C . LYS A 1 16 ? 47.592 -1.806 3.282 1.00 0.00 16 LYS A C 7
ATOM 6516 O O . LYS A 1 16 ? 46.794 -2.740 3.206 1.00 0.00 16 LYS A O 7
ATOM 6535 N N . VAL A 1 17 ? 48.896 -1.948 2.943 1.00 0.00 17 VAL A N 7
ATOM 6536 C CA . VAL A 1 17 ? 49.520 -3.192 2.502 1.00 0.00 17 VAL A CA 7
ATOM 6537 C C . VAL A 1 17 ? 49.500 -4.268 3.585 1.00 0.00 17 VAL A C 7
ATOM 6538 O O . VAL A 1 17 ? 49.189 -5.424 3.308 1.00 0.00 17 VAL A O 7
ATOM 6551 N N . GLN A 1 18 ? 49.815 -3.931 4.860 1.00 0.00 18 GLN A N 7
ATOM 6552 C CA . GLN A 1 18 ? 49.705 -4.871 5.970 1.00 0.00 18 GLN A CA 7
ATOM 6553 C C . GLN A 1 18 ? 48.280 -5.330 6.257 1.00 0.00 18 GLN A C 7
ATOM 6554 O O . GLN A 1 18 ? 48.052 -6.516 6.489 1.00 0.00 18 GLN A O 7
ATOM 6568 N N . ILE A 1 19 ? 47.282 -4.411 6.257 1.00 0.00 19 ILE A N 7
ATOM 6569 C CA . ILE A 1 19 ? 45.878 -4.760 6.459 1.00 0.00 19 ILE A CA 7
ATOM 6570 C C . ILE A 1 19 ? 45.311 -5.624 5.339 1.00 0.00 19 ILE A C 7
ATOM 6571 O O . ILE A 1 19 ? 44.655 -6.627 5.619 1.00 0.00 19 ILE A O 7
ATOM 6587 N N . ASN A 1 20 ? 45.561 -5.293 4.047 1.00 0.00 20 ASN A N 7
ATOM 6588 C CA . ASN A 1 20 ? 45.139 -6.157 2.955 1.00 0.00 20 ASN A CA 7
ATOM 6589 C C . ASN A 1 20 ? 46.362 -6.642 2.173 1.00 0.00 20 ASN A C 7
ATOM 6590 O O . ASN A 1 20 ? 46.817 -5.926 1.277 1.00 0.00 20 ASN A O 7
ATOM 6601 N N . PRO A 1 21 ? 46.893 -7.847 2.399 1.00 0.00 21 PRO A N 7
ATOM 6602 C CA . PRO A 1 21 ? 48.054 -8.360 1.675 1.00 0.00 21 PRO A CA 7
ATOM 6603 C C . PRO A 1 21 ? 47.754 -8.725 0.232 1.00 0.00 21 PRO A C 7
ATOM 6604 O O . PRO A 1 21 ? 48.696 -8.980 -0.513 1.00 0.00 21 PRO A O 7
ATOM 6615 N N . ARG A 1 22 ? 46.469 -8.780 -0.184 1.00 0.00 22 ARG A N 7
ATOM 6616 C CA . ARG A 1 22 ? 46.067 -9.156 -1.527 1.00 0.00 22 ARG A CA 7
ATOM 6617 C C . ARG A 1 22 ? 46.103 -7.976 -2.489 1.00 0.00 22 ARG A C 7
ATOM 6618 O O . ARG A 1 22 ? 45.803 -8.121 -3.673 1.00 0.00 22 ARG A O 7
ATOM 6639 N N . THR A 1 23 ? 46.442 -6.760 -1.999 1.00 0.00 23 THR A N 7
ATOM 6640 C CA . THR A 1 23 ? 46.382 -5.532 -2.788 1.00 0.00 23 THR A CA 7
ATOM 6641 C C . THR A 1 23 ? 47.459 -5.459 -3.869 1.00 0.00 23 THR A C 7
ATOM 6642 O O . THR A 1 23 ? 48.544 -6.026 -3.761 1.00 0.00 23 THR A O 7
ATOM 6653 N N . THR A 1 24 ? 47.154 -4.738 -4.971 1.00 0.00 24 THR A N 7
ATOM 6654 C CA . THR A 1 24 ? 48.018 -4.584 -6.134 1.00 0.00 24 THR A CA 7
ATOM 6655 C C . THR A 1 24 ? 48.204 -3.102 -6.406 1.00 0.00 24 THR A C 7
ATOM 6656 O O . THR A 1 24 ? 47.488 -2.263 -5.862 1.00 0.00 24 THR A O 7
ATOM 6667 N N . ALA A 1 25 ? 49.162 -2.731 -7.294 1.00 0.00 25 ALA A N 7
ATOM 6668 C CA . ALA A 1 25 ? 49.500 -1.356 -7.642 1.00 0.00 25 ALA A CA 7
ATOM 6669 C C . ALA A 1 25 ? 48.320 -0.555 -8.180 1.00 0.00 25 ALA A C 7
ATOM 6670 O O . ALA A 1 25 ? 48.171 0.635 -7.908 1.00 0.00 25 ALA A O 7
ATOM 6677 N N . LYS A 1 26 ? 47.422 -1.236 -8.918 1.00 0.00 26 LYS A N 7
ATOM 6678 C CA . LYS A 1 26 ? 46.157 -0.734 -9.410 1.00 0.00 26 LYS A CA 7
ATOM 6679 C C . LYS A 1 26 ? 45.191 -0.295 -8.319 1.00 0.00 26 LYS A C 7
ATOM 6680 O O . LYS A 1 26 ? 44.506 0.716 -8.458 1.00 0.00 26 LYS A O 7
ATOM 6699 N N . ASP A 1 27 ? 45.116 -1.039 -7.193 1.00 0.00 27 ASP A N 7
ATOM 6700 C CA . ASP A 1 27 ? 44.321 -0.637 -6.045 1.00 0.00 27 ASP A CA 7
ATOM 6701 C C . ASP A 1 27 ? 44.879 0.629 -5.391 1.00 0.00 27 ASP A C 7
ATOM 6702 O O . ASP A 1 27 ? 44.131 1.544 -5.049 1.00 0.00 27 ASP A O 7
ATOM 6711 N N . LEU A 1 28 ? 46.226 0.709 -5.222 1.00 0.00 28 LEU A N 7
ATOM 6712 C CA . LEU A 1 28 ? 46.892 1.881 -4.671 1.00 0.00 28 LEU A CA 7
ATOM 6713 C C . LEU A 1 28 ? 46.758 3.115 -5.554 1.00 0.00 28 LEU A C 7
ATOM 6714 O O . LEU A 1 28 ? 46.449 4.191 -5.044 1.00 0.00 28 LEU A O 7
ATOM 6730 N N . VAL A 1 29 ? 46.959 2.997 -6.894 1.00 0.00 29 VAL A N 7
ATOM 6731 C CA . VAL A 1 29 ? 46.974 4.157 -7.783 1.00 0.00 29 VAL A CA 7
ATOM 6732 C C . VAL A 1 29 ? 45.642 4.884 -7.842 1.00 0.00 29 VAL A C 7
ATOM 6733 O O . VAL A 1 29 ? 45.615 6.112 -7.814 1.00 0.00 29 VAL A O 7
ATOM 6746 N N . LYS A 1 30 ? 44.493 4.158 -7.870 1.00 0.00 30 LYS A N 7
ATOM 6747 C CA . LYS A 1 30 ? 43.173 4.767 -7.927 1.00 0.00 30 LYS A CA 7
ATOM 6748 C C . LYS A 1 30 ? 42.872 5.608 -6.696 1.00 0.00 30 LYS A C 7
ATOM 6749 O O . LYS A 1 30 ? 42.432 6.752 -6.808 1.00 0.00 30 LYS A O 7
ATOM 6768 N N . MET A 1 31 ? 43.180 5.080 -5.486 1.00 0.00 31 MET A N 7
ATOM 6769 C CA . MET A 1 31 ? 43.065 5.788 -4.220 1.00 0.00 31 MET A CA 7
ATOM 6770 C C . MET A 1 31 ? 43.975 7.004 -4.146 1.00 0.00 31 MET A C 7
ATOM 6771 O O . MET A 1 31 ? 43.553 8.102 -3.779 1.00 0.00 31 MET A O 7
ATOM 6785 N N . LEU A 1 32 ? 45.257 6.824 -4.536 1.00 0.00 32 LEU A N 7
ATOM 6786 C CA . LEU A 1 32 ? 46.293 7.833 -4.471 1.00 0.00 32 LEU A CA 7
ATOM 6787 C C . LEU A 1 32 ? 46.013 8.997 -5.433 1.00 0.00 32 LEU A C 7
ATOM 6788 O O . LEU A 1 32 ? 46.092 10.173 -5.064 1.00 0.00 32 LEU A O 7
ATOM 6804 N N . GLU A 1 33 ? 45.627 8.677 -6.697 1.00 0.00 33 GLU A N 7
ATOM 6805 C CA . GLU A 1 33 ? 45.238 9.624 -7.731 1.00 0.00 33 GLU A CA 7
ATOM 6806 C C . GLU A 1 33 ? 43.955 10.373 -7.407 1.00 0.00 33 GLU A C 7
ATOM 6807 O O . GLU A 1 33 ? 43.890 11.584 -7.596 1.00 0.00 33 GLU A O 7
ATOM 6819 N N . GLU A 1 34 ? 42.902 9.678 -6.899 1.00 0.00 34 GLU A N 7
ATOM 6820 C CA . GLU A 1 34 ? 41.641 10.286 -6.490 1.00 0.00 34 GLU A CA 7
ATOM 6821 C C . GLU A 1 34 ? 41.830 11.249 -5.333 1.00 0.00 34 GLU A C 7
ATOM 6822 O O . GLU A 1 34 ? 41.246 12.330 -5.318 1.00 0.00 34 GLU A O 7
ATOM 6834 N N . THR A 1 35 ? 42.673 10.878 -4.338 1.00 0.00 35 THR A N 7
ATOM 6835 C CA . THR A 1 35 ? 43.068 11.743 -3.226 1.00 0.00 35 THR A CA 7
ATOM 6836 C C . THR A 1 35 ? 43.823 12.970 -3.725 1.00 0.00 35 THR A C 7
ATOM 6837 O O . THR A 1 35 ? 43.574 14.087 -3.278 1.00 0.00 35 THR A O 7
ATOM 6848 N N . GLY A 1 36 ? 44.754 12.780 -4.690 1.00 0.00 36 GLY A N 7
ATOM 6849 C CA . GLY A 1 36 ? 45.395 13.879 -5.406 1.00 0.00 36 GLY A CA 7
ATOM 6850 C C . GLY A 1 36 ? 46.880 13.947 -5.203 1.00 0.00 36 GLY A C 7
ATOM 6851 O O . GLY A 1 36 ? 47.454 15.031 -5.165 1.00 0.00 36 GLY A O 7
ATOM 6855 N N . THR A 1 37 ? 47.552 12.785 -5.069 1.00 0.00 37 THR A N 7
ATOM 6856 C CA . THR A 1 37 ? 48.992 12.721 -4.837 1.00 0.00 37 THR A CA 7
ATOM 6857 C C . THR A 1 37 ? 49.624 12.010 -6.014 1.00 0.00 37 THR A C 7
ATOM 6858 O O . THR A 1 37 ? 49.167 10.944 -6.419 1.00 0.00 37 THR A O 7
ATOM 6869 N N . LYS A 1 38 ? 50.698 12.576 -6.616 1.00 0.00 38 LYS A N 7
ATOM 6870 C CA . LYS A 1 38 ? 51.391 11.934 -7.720 1.00 0.00 38 LYS A CA 7
ATOM 6871 C C . LYS A 1 38 ? 52.620 11.209 -7.196 1.00 0.00 38 LYS A C 7
ATOM 6872 O O . LYS A 1 38 ? 53.560 11.836 -6.710 1.00 0.00 38 LYS A O 7
ATOM 6891 N N . VAL A 1 39 ? 52.656 9.859 -7.303 1.00 0.00 39 VAL A N 7
ATOM 6892 C CA . VAL A 1 39 ? 53.848 9.063 -7.045 1.00 0.00 39 VAL A CA 7
ATOM 6893 C C . VAL A 1 39 ? 53.943 8.118 -8.225 1.00 0.00 39 VAL A C 7
ATOM 6894 O O . VAL A 1 39 ? 52.938 7.534 -8.632 1.00 0.00 39 VAL A O 7
ATOM 6907 N N . SER A 1 40 ? 55.139 7.949 -8.838 1.00 0.00 40 SER A N 7
ATOM 6908 C CA . SER A 1 40 ? 55.347 6.986 -9.912 1.00 0.00 40 SER A CA 7
ATOM 6909 C C . SER A 1 40 ? 55.206 5.540 -9.443 1.00 0.00 40 SER A C 7
ATOM 6910 O O . SER A 1 40 ? 55.663 5.167 -8.368 1.00 0.00 40 SER A O 7
ATOM 6918 N N . ILE A 1 41 ? 54.589 4.669 -10.274 1.00 0.00 41 ILE A N 7
ATOM 6919 C CA . ILE A 1 41 ? 54.286 3.274 -9.952 1.00 0.00 41 ILE A CA 7
ATOM 6920 C C . ILE A 1 41 ? 55.544 2.444 -9.731 1.00 0.00 41 ILE A C 7
ATOM 6921 O O . ILE A 1 41 ? 55.594 1.588 -8.848 1.00 0.00 41 ILE A O 7
ATOM 6937 N N . SER A 1 42 ? 56.607 2.692 -10.533 1.00 0.00 42 SER A N 7
ATOM 6938 C CA . SER A 1 42 ? 57.840 1.916 -10.573 1.00 0.00 42 SER A CA 7
ATOM 6939 C C . SER A 1 42 ? 58.555 1.849 -9.235 1.00 0.00 42 SER A C 7
ATOM 6940 O O . SER A 1 42 ? 59.026 0.793 -8.831 1.00 0.00 42 SER A O 7
ATOM 6948 N N . THR A 1 43 ? 58.646 2.973 -8.495 1.00 0.00 43 THR A N 7
ATOM 6949 C CA . THR A 1 43 ? 59.212 2.983 -7.147 1.00 0.00 43 THR A CA 7
ATOM 6950 C C . THR A 1 43 ? 58.288 2.335 -6.119 1.00 0.00 43 THR A C 7
ATOM 6951 O O . THR A 1 43 ? 58.756 1.642 -5.218 1.00 0.00 43 THR A O 7
ATOM 6962 N N . VAL A 1 44 ? 56.945 2.481 -6.255 1.00 0.00 44 VAL A N 7
ATOM 6963 C CA . VAL A 1 44 ? 55.960 1.893 -5.347 1.00 0.00 44 VAL A CA 7
ATOM 6964 C C . VAL A 1 44 ? 56.014 0.371 -5.365 1.00 0.00 44 VAL A C 7
ATOM 6965 O O . VAL A 1 44 ? 56.058 -0.255 -4.306 1.00 0.00 44 VAL A O 7
ATOM 6978 N N . LYS A 1 45 ? 56.083 -0.278 -6.558 1.00 0.00 45 LYS A N 7
ATOM 6979 C CA . LYS A 1 45 ? 56.192 -1.734 -6.637 1.00 0.00 45 LYS A CA 7
ATOM 6980 C C . LYS A 1 45 ? 57.469 -2.275 -5.993 1.00 0.00 45 LYS A C 7
ATOM 6981 O O . LYS A 1 45 ? 57.448 -3.312 -5.329 1.00 0.00 45 LYS A O 7
ATOM 7000 N N . ARG A 1 46 ? 58.605 -1.552 -6.138 1.00 0.00 46 ARG A N 7
ATOM 7001 C CA . ARG A 1 46 ? 59.882 -1.865 -5.530 1.00 0.00 46 ARG A CA 7
ATOM 7002 C C . ARG A 1 46 ? 59.842 -1.778 -4.016 1.00 0.00 46 ARG A C 7
ATOM 7003 O O . ARG A 1 46 ? 60.386 -2.652 -3.346 1.00 0.00 46 ARG A O 7
ATOM 7024 N N . VAL A 1 47 ? 59.149 -0.764 -3.434 1.00 0.00 47 VAL A N 7
ATOM 7025 C CA . VAL A 1 47 ? 58.932 -0.661 -1.990 1.00 0.00 47 VAL A CA 7
ATOM 7026 C C . VAL A 1 47 ? 58.148 -1.847 -1.444 1.00 0.00 47 VAL A C 7
ATOM 7027 O O . VAL A 1 47 ? 58.562 -2.452 -0.453 1.00 0.00 47 VAL A O 7
ATOM 7040 N N . LEU A 1 48 ? 57.033 -2.264 -2.097 1.00 0.00 48 LEU A N 7
ATOM 7041 C CA . LEU A 1 48 ? 56.314 -3.463 -1.687 1.00 0.00 48 LEU A CA 7
ATOM 7042 C C . LEU A 1 48 ? 57.132 -4.739 -1.848 1.00 0.00 48 LEU A C 7
ATOM 7043 O O . LEU A 1 48 ? 57.147 -5.570 -0.942 1.00 0.00 48 LEU A O 7
ATOM 7059 N N . TYR A 1 49 ? 57.862 -4.916 -2.975 1.00 0.00 49 TYR A N 7
ATOM 7060 C CA . TYR A 1 49 ? 58.728 -6.067 -3.203 1.00 0.00 49 TYR A CA 7
ATOM 7061 C C . TYR A 1 49 ? 59.862 -6.154 -2.178 1.00 0.00 49 TYR A C 7
ATOM 7062 O O . TYR A 1 49 ? 60.099 -7.209 -1.588 1.00 0.00 49 TYR A O 7
ATOM 7080 N N . ARG A 1 50 ? 60.560 -5.025 -1.902 1.00 0.00 50 ARG A N 7
ATOM 7081 C CA . ARG A 1 50 ? 61.606 -4.936 -0.898 1.00 0.00 50 ARG A CA 7
ATOM 7082 C C . ARG A 1 50 ? 61.101 -5.211 0.510 1.00 0.00 50 ARG A C 7
ATOM 7083 O O . ARG A 1 50 ? 61.709 -5.981 1.248 1.00 0.00 50 ARG A O 7
ATOM 7104 N N . HIS A 1 51 ? 59.945 -4.621 0.903 1.00 0.00 51 HIS A N 7
ATOM 7105 C CA . HIS A 1 51 ? 59.328 -4.840 2.204 1.00 0.00 51 HIS A CA 7
ATOM 7106 C C . HIS A 1 51 ? 58.786 -6.263 2.366 1.00 0.00 51 HIS A C 7
ATOM 7107 O O . HIS A 1 51 ? 58.766 -6.823 3.459 1.00 0.00 51 HIS A O 7
ATOM 7121 N N . ASN A 1 52 ? 58.279 -6.897 1.283 1.00 0.00 52 ASN A N 7
ATOM 7122 C CA . ASN A 1 52 ? 57.929 -8.311 1.291 1.00 0.00 52 ASN A CA 7
ATOM 7123 C C . ASN A 1 52 ? 59.152 -9.212 1.510 1.00 0.00 52 ASN A C 7
ATOM 7124 O O . ASN A 1 52 ? 59.096 -10.144 2.309 1.00 0.00 52 ASN A O 7
ATOM 7135 N N . LEU A 1 53 ? 60.282 -8.946 0.808 1.00 0.00 53 LEU A N 7
ATOM 7136 C CA . LEU A 1 53 ? 61.536 -9.672 0.973 1.00 0.00 53 LEU A CA 7
ATOM 7137 C C . LEU A 1 53 ? 62.183 -9.457 2.342 1.00 0.00 53 LEU A C 7
ATOM 7138 O O . LEU A 1 53 ? 62.594 -10.411 3.003 1.00 0.00 53 LEU A O 7
ATOM 7154 N N . LYS A 1 54 ? 62.269 -8.193 2.816 1.00 0.00 54 LYS A N 7
ATOM 7155 C CA . LYS A 1 54 ? 62.884 -7.838 4.082 1.00 0.00 54 LYS A CA 7
ATOM 7156 C C . LYS A 1 54 ? 61.816 -7.258 4.989 1.00 0.00 54 LYS A C 7
ATOM 7157 O O . LYS A 1 54 ? 61.234 -6.214 4.693 1.00 0.00 54 LYS A O 7
ATOM 7176 N N . GLY A 1 55 ? 61.561 -7.883 6.163 1.00 0.00 55 GLY A N 7
ATOM 7177 C CA . GLY A 1 55 ? 60.493 -7.468 7.066 1.00 0.00 55 GLY A CA 7
ATOM 7178 C C . GLY A 1 55 ? 60.856 -6.270 7.903 1.00 0.00 55 GLY A C 7
ATOM 7179 O O . GLY A 1 55 ? 61.138 -6.401 9.092 1.00 0.00 55 GLY A O 7
ATOM 7183 N N . ARG A 1 56 ? 60.849 -5.078 7.262 1.00 0.00 56 ARG A N 7
ATOM 7184 C CA . ARG A 1 56 ? 61.292 -3.788 7.776 1.00 0.00 56 ARG A CA 7
ATOM 7185 C C . ARG A 1 56 ? 62.738 -3.884 8.266 1.00 0.00 56 ARG A C 7
ATOM 7186 O O . ARG A 1 56 ? 63.614 -4.349 7.546 1.00 0.00 56 ARG A O 7
ATOM 7207 N N . SER A 1 57 ? 63.038 -3.466 9.507 1.00 0.00 57 SER A N 7
ATOM 7208 C CA . SER A 1 57 ? 64.218 -3.890 10.215 1.00 0.00 57 SER A CA 7
ATOM 7209 C C . SER A 1 57 ? 63.849 -3.639 11.659 1.00 0.00 57 SER A C 7
ATOM 7210 O O . SER A 1 57 ? 63.086 -2.712 11.929 1.00 0.00 57 SER A O 7
ATOM 7218 N N . ALA A 1 58 ? 64.360 -4.464 12.601 1.00 0.00 58 ALA A N 7
ATOM 7219 C CA . ALA A 1 58 ? 64.208 -4.288 14.041 1.00 0.00 58 ALA A CA 7
ATOM 7220 C C . ALA A 1 58 ? 62.778 -4.106 14.558 1.00 0.00 58 ALA A C 7
ATOM 7221 O O . ALA A 1 58 ? 62.450 -3.119 15.214 1.00 0.00 58 ALA A O 7
ATOM 7228 N N . ARG A 1 59 ? 61.883 -5.077 14.261 1.00 0.00 59 ARG A N 7
ATOM 7229 C CA . ARG A 1 59 ? 60.486 -5.040 14.650 1.00 0.00 59 ARG A CA 7
ATOM 7230 C C . ARG A 1 59 ? 60.207 -5.063 16.144 1.00 0.00 59 ARG A C 7
ATOM 7231 O O . ARG A 1 59 ? 60.773 -5.841 16.911 1.00 0.00 59 ARG A O 7
ATOM 7252 N N . LYS A 1 60 ? 59.229 -4.228 16.557 1.00 0.00 60 LYS A N 7
ATOM 7253 C CA . LYS A 1 60 ? 58.470 -4.393 17.771 1.00 0.00 60 LYS A CA 7
ATOM 7254 C C . LYS A 1 60 ? 57.054 -4.564 17.275 1.00 0.00 60 LYS A C 7
ATOM 7255 O O . LYS A 1 60 ? 56.617 -3.819 16.399 1.00 0.00 60 LYS A O 7
ATOM 7274 N N . LEU A 1 61 ? 56.312 -5.576 17.778 1.00 0.00 61 LEU A N 7
ATOM 7275 C CA . LEU A 1 61 ? 54.977 -5.892 17.291 1.00 0.00 61 LEU A CA 7
ATOM 7276 C C . LEU A 1 61 ? 53.967 -4.787 17.602 1.00 0.00 61 LEU A C 7
ATOM 7277 O O . LEU A 1 61 ? 53.158 -4.394 16.767 1.00 0.00 61 LEU A O 7
ATOM 7293 N N . GLU A 1 62 ? 54.004 -4.249 18.844 1.00 0.00 62 GLU A N 7
ATOM 7294 C CA . GLU A 1 62 ? 53.130 -3.172 19.288 1.00 0.00 62 GLU A CA 7
ATOM 7295 C C . GLU A 1 62 ? 53.410 -1.806 18.587 1.00 0.00 62 GLU A C 7
ATOM 7296 O O . GLU A 1 62 ? 54.557 -1.300 18.719 1.00 0.00 62 GLU A O 7
ATOM 7309 N N . ALA A 1 1 ? 62.056 7.496 11.949 1.00 0.00 1 ALA A N 8
ATOM 7310 C CA . ALA A 1 1 ? 62.471 8.766 11.271 1.00 0.00 1 ALA A CA 8
ATOM 7311 C C . ALA A 1 1 ? 62.674 8.679 9.761 1.00 0.00 1 ALA A C 8
ATOM 7312 O O . ALA A 1 1 ? 61.991 9.356 8.995 1.00 0.00 1 ALA A O 8
ATOM 7321 N N . SER A 1 2 ? 63.614 7.817 9.293 1.00 0.00 2 SER A N 8
ATOM 7322 C CA . SER A 1 2 ? 64.051 7.721 7.900 1.00 0.00 2 SER A CA 8
ATOM 7323 C C . SER A 1 2 ? 62.920 7.344 6.952 1.00 0.00 2 SER A C 8
ATOM 7324 O O . SER A 1 2 ? 62.750 7.940 5.891 1.00 0.00 2 SER A O 8
ATOM 7332 N N . MET A 1 3 ? 62.081 6.362 7.348 1.00 0.00 3 MET A N 8
ATOM 7333 C CA . MET A 1 3 ? 60.937 5.895 6.591 1.00 0.00 3 MET A CA 8
ATOM 7334 C C . MET A 1 3 ? 59.797 6.900 6.435 1.00 0.00 3 MET A C 8
ATOM 7335 O O . MET A 1 3 ? 58.969 6.749 5.540 1.00 0.00 3 MET A O 8
ATOM 7349 N N . VAL A 1 4 ? 59.685 7.906 7.341 1.00 0.00 4 VAL A N 8
ATOM 7350 C CA . VAL A 1 4 ? 58.506 8.753 7.496 1.00 0.00 4 VAL A CA 8
ATOM 7351 C C . VAL A 1 4 ? 58.247 9.652 6.299 1.00 0.00 4 VAL A C 8
ATOM 7352 O O . VAL A 1 4 ? 57.123 9.688 5.801 1.00 0.00 4 VAL A O 8
ATOM 7365 N N . LEU A 1 5 ? 59.290 10.358 5.785 1.00 0.00 5 LEU A N 8
ATOM 7366 C CA . LEU A 1 5 ? 59.250 11.095 4.524 1.00 0.00 5 LEU A CA 8
ATOM 7367 C C . LEU A 1 5 ? 58.094 12.087 4.407 1.00 0.00 5 LEU A C 8
ATOM 7368 O O . LEU A 1 5 ? 57.987 13.015 5.206 1.00 0.00 5 LEU A O 8
ATOM 7384 N N . SER A 1 6 ? 57.200 11.927 3.402 1.00 0.00 6 SER A N 8
ATOM 7385 C CA . SER A 1 6 ? 55.973 12.705 3.323 1.00 0.00 6 SER A CA 8
ATOM 7386 C C . SER A 1 6 ? 54.844 11.873 3.914 1.00 0.00 6 SER A C 8
ATOM 7387 O O . SER A 1 6 ? 54.424 10.908 3.270 1.00 0.00 6 SER A O 8
ATOM 7395 N N . PRO A 1 7 ? 54.297 12.164 5.101 1.00 0.00 7 PRO A N 8
ATOM 7396 C CA . PRO A 1 7 ? 53.439 11.226 5.820 1.00 0.00 7 PRO A CA 8
ATOM 7397 C C . PRO A 1 7 ? 52.075 11.047 5.189 1.00 0.00 7 PRO A C 8
ATOM 7398 O O . PRO A 1 7 ? 51.440 10.029 5.455 1.00 0.00 7 PRO A O 8
ATOM 7409 N N . ARG A 1 8 ? 51.620 12.005 4.350 1.00 0.00 8 ARG A N 8
ATOM 7410 C CA . ARG A 1 8 ? 50.316 12.023 3.716 1.00 0.00 8 ARG A CA 8
ATOM 7411 C C . ARG A 1 8 ? 50.065 10.856 2.771 1.00 0.00 8 ARG A C 8
ATOM 7412 O O . ARG A 1 8 ? 48.981 10.278 2.767 1.00 0.00 8 ARG A O 8
ATOM 7433 N N . ASP A 1 9 ? 51.080 10.447 1.976 1.00 0.00 9 ASP A N 8
ATOM 7434 C CA . ASP A 1 9 ? 51.024 9.230 1.199 1.00 0.00 9 ASP A CA 8
ATOM 7435 C C . ASP A 1 9 ? 51.648 8.059 1.951 1.00 0.00 9 ASP A C 8
ATOM 7436 O O . ASP A 1 9 ? 51.146 6.938 1.873 1.00 0.00 9 ASP A O 8
ATOM 7445 N N . GLU A 1 10 ? 52.762 8.290 2.692 1.00 0.00 10 GLU A N 8
ATOM 7446 C CA . GLU A 1 10 ? 53.543 7.229 3.307 1.00 0.00 10 GLU A CA 8
ATOM 7447 C C . GLU A 1 10 ? 52.787 6.451 4.377 1.00 0.00 10 GLU A C 8
ATOM 7448 O O . GLU A 1 10 ? 52.824 5.223 4.374 1.00 0.00 10 GLU A O 8
ATOM 7460 N N . ARG A 1 11 ? 52.041 7.124 5.296 1.00 0.00 11 ARG A N 8
ATOM 7461 C CA . ARG A 1 11 ? 51.260 6.448 6.329 1.00 0.00 11 ARG A CA 8
ATOM 7462 C C . ARG A 1 11 ? 50.173 5.566 5.743 1.00 0.00 11 ARG A C 8
ATOM 7463 O O . ARG A 1 11 ? 50.005 4.412 6.138 1.00 0.00 11 ARG A O 8
ATOM 7484 N N . THR A 1 12 ? 49.443 6.091 4.733 1.00 0.00 12 THR A N 8
ATOM 7485 C CA . THR A 1 12 ? 48.379 5.401 4.017 1.00 0.00 12 THR A CA 8
ATOM 7486 C C . THR A 1 12 ? 48.916 4.181 3.286 1.00 0.00 12 THR A C 8
ATOM 7487 O O . THR A 1 12 ? 48.345 3.095 3.380 1.00 0.00 12 THR A O 8
ATOM 7498 N N . LEU A 1 13 ? 50.065 4.316 2.574 1.00 0.00 13 LEU A N 8
ATOM 7499 C CA . LEU A 1 13 ? 50.728 3.211 1.896 1.00 0.00 13 LEU A CA 8
ATOM 7500 C C . LEU A 1 13 ? 51.220 2.146 2.863 1.00 0.00 13 LEU A C 8
ATOM 7501 O O . LEU A 1 13 ? 50.967 0.960 2.652 1.00 0.00 13 LEU A O 8
ATOM 7517 N N . VAL A 1 14 ? 51.883 2.544 3.982 1.00 0.00 14 VAL A N 8
ATOM 7518 C CA . VAL A 1 14 ? 52.367 1.626 5.008 1.00 0.00 14 VAL A CA 8
ATOM 7519 C C . VAL A 1 14 ? 51.232 0.877 5.684 1.00 0.00 14 VAL A C 8
ATOM 7520 O O . VAL A 1 14 ? 51.307 -0.343 5.828 1.00 0.00 14 VAL A O 8
ATOM 7533 N N . ARG A 1 15 ? 50.123 1.560 6.069 1.00 0.00 15 ARG A N 8
ATOM 7534 C CA . ARG A 1 15 ? 48.982 0.900 6.685 1.00 0.00 15 ARG A CA 8
ATOM 7535 C C . ARG A 1 15 ? 48.333 -0.130 5.766 1.00 0.00 15 ARG A C 8
ATOM 7536 O O . ARG A 1 15 ? 48.060 -1.256 6.182 1.00 0.00 15 ARG A O 8
ATOM 7557 N N . LYS A 1 16 ? 48.129 0.200 4.466 1.00 0.00 16 LYS A N 8
ATOM 7558 C CA . LYS A 1 16 ? 47.573 -0.727 3.493 1.00 0.00 16 LYS A CA 8
ATOM 7559 C C . LYS A 1 16 ? 48.415 -1.973 3.263 1.00 0.00 16 LYS A C 8
ATOM 7560 O O . LYS A 1 16 ? 47.879 -3.082 3.269 1.00 0.00 16 LYS A O 8
ATOM 7579 N N . VAL A 1 17 ? 49.757 -1.841 3.106 1.00 0.00 17 VAL A N 8
ATOM 7580 C CA . VAL A 1 17 ? 50.611 -3.007 2.900 1.00 0.00 17 VAL A CA 8
ATOM 7581 C C . VAL A 1 17 ? 50.815 -3.798 4.184 1.00 0.00 17 VAL A C 8
ATOM 7582 O O . VAL A 1 17 ? 50.979 -5.013 4.145 1.00 0.00 17 VAL A O 8
ATOM 7595 N N . GLN A 1 18 ? 50.796 -3.143 5.372 1.00 0.00 18 GLN A N 8
ATOM 7596 C CA . GLN A 1 18 ? 50.800 -3.829 6.654 1.00 0.00 18 GLN A CA 8
ATOM 7597 C C . GLN A 1 18 ? 49.538 -4.644 6.921 1.00 0.00 18 GLN A C 8
ATOM 7598 O O . GLN A 1 18 ? 49.622 -5.794 7.348 1.00 0.00 18 GLN A O 8
ATOM 7612 N N . ILE A 1 19 ? 48.328 -4.076 6.666 1.00 0.00 19 ILE A N 8
ATOM 7613 C CA . ILE A 1 19 ? 47.065 -4.796 6.807 1.00 0.00 19 ILE A CA 8
ATOM 7614 C C . ILE A 1 19 ? 46.916 -5.914 5.784 1.00 0.00 19 ILE A C 8
ATOM 7615 O O . ILE A 1 19 ? 46.545 -7.033 6.139 1.00 0.00 19 ILE A O 8
ATOM 7631 N N . ASN A 1 20 ? 47.215 -5.657 4.489 1.00 0.00 20 ASN A N 8
ATOM 7632 C CA . ASN A 1 20 ? 47.127 -6.680 3.466 1.00 0.00 20 ASN A CA 8
ATOM 7633 C C . ASN A 1 20 ? 48.470 -6.764 2.741 1.00 0.00 20 ASN A C 8
ATOM 7634 O O . ASN A 1 20 ? 48.671 -6.014 1.785 1.00 0.00 20 ASN A O 8
ATOM 7645 N N . PRO A 1 21 ? 49.406 -7.652 3.086 1.00 0.00 21 PRO A N 8
ATOM 7646 C CA . PRO A 1 21 ? 50.700 -7.750 2.412 1.00 0.00 21 PRO A CA 8
ATOM 7647 C C . PRO A 1 21 ? 50.593 -8.329 1.015 1.00 0.00 21 PRO A C 8
ATOM 7648 O O . PRO A 1 21 ? 51.574 -8.269 0.277 1.00 0.00 21 PRO A O 8
ATOM 7659 N N . ARG A 1 22 ? 49.430 -8.903 0.641 1.00 0.00 22 ARG A N 8
ATOM 7660 C CA . ARG A 1 22 ? 49.196 -9.526 -0.645 1.00 0.00 22 ARG A CA 8
ATOM 7661 C C . ARG A 1 22 ? 48.593 -8.549 -1.641 1.00 0.00 22 ARG A C 8
ATOM 7662 O O . ARG A 1 22 ? 48.281 -8.917 -2.771 1.00 0.00 22 ARG A O 8
ATOM 7683 N N . THR A 1 23 ? 48.396 -7.265 -1.245 1.00 0.00 23 THR A N 8
ATOM 7684 C CA . THR A 1 23 ? 47.808 -6.252 -2.115 1.00 0.00 23 THR A CA 8
ATOM 7685 C C . THR A 1 23 ? 48.689 -5.918 -3.308 1.00 0.00 23 THR A C 8
ATOM 7686 O O . THR A 1 23 ? 49.914 -5.832 -3.228 1.00 0.00 23 THR A O 8
ATOM 7697 N N . THR A 1 24 ? 48.049 -5.720 -4.477 1.00 0.00 24 THR A N 8
ATOM 7698 C CA . THR A 1 24 ? 48.711 -5.345 -5.710 1.00 0.00 24 THR A CA 8
ATOM 7699 C C . THR A 1 24 ? 48.869 -3.840 -5.800 1.00 0.00 24 THR A C 8
ATOM 7700 O O . THR A 1 24 ? 48.214 -3.077 -5.089 1.00 0.00 24 THR A O 8
ATOM 7711 N N . ALA A 1 25 ? 49.753 -3.374 -6.714 1.00 0.00 25 ALA A N 8
ATOM 7712 C CA . ALA A 1 25 ? 50.049 -1.972 -6.939 1.00 0.00 25 ALA A CA 8
ATOM 7713 C C . ALA A 1 25 ? 48.851 -1.162 -7.410 1.00 0.00 25 ALA A C 8
ATOM 7714 O O . ALA A 1 25 ? 48.738 0.024 -7.115 1.00 0.00 25 ALA A O 8
ATOM 7721 N N . LYS A 1 26 ? 47.901 -1.794 -8.135 1.00 0.00 26 LYS A N 8
ATOM 7722 C CA . LYS A 1 26 ? 46.718 -1.163 -8.688 1.00 0.00 26 LYS A CA 8
ATOM 7723 C C . LYS A 1 26 ? 45.800 -0.564 -7.631 1.00 0.00 26 LYS A C 8
ATOM 7724 O O . LYS A 1 26 ? 45.282 0.535 -7.817 1.00 0.00 26 LYS A O 8
ATOM 7743 N N . ASP A 1 27 ? 45.606 -1.243 -6.472 1.00 0.00 27 ASP A N 8
ATOM 7744 C CA . ASP A 1 27 ? 44.829 -0.719 -5.358 1.00 0.00 27 ASP A CA 8
ATOM 7745 C C . ASP A 1 27 ? 45.471 0.554 -4.792 1.00 0.00 27 ASP A C 8
ATOM 7746 O O . ASP A 1 27 ? 44.785 1.537 -4.512 1.00 0.00 27 ASP A O 8
ATOM 7755 N N . LEU A 1 28 ? 46.820 0.560 -4.653 1.00 0.00 28 LEU A N 8
ATOM 7756 C CA . LEU A 1 28 ? 47.602 1.715 -4.246 1.00 0.00 28 LEU A CA 8
ATOM 7757 C C . LEU A 1 28 ? 47.507 2.856 -5.257 1.00 0.00 28 LEU A C 8
ATOM 7758 O O . LEU A 1 28 ? 47.325 4.007 -4.872 1.00 0.00 28 LEU A O 8
ATOM 7774 N N . VAL A 1 29 ? 47.576 2.565 -6.579 1.00 0.00 29 VAL A N 8
ATOM 7775 C CA . VAL A 1 29 ? 47.399 3.546 -7.649 1.00 0.00 29 VAL A CA 8
ATOM 7776 C C . VAL A 1 29 ? 46.008 4.183 -7.635 1.00 0.00 29 VAL A C 8
ATOM 7777 O O . VAL A 1 29 ? 45.886 5.402 -7.754 1.00 0.00 29 VAL A O 8
ATOM 7790 N N . LYS A 1 30 ? 44.918 3.398 -7.446 1.00 0.00 30 LYS A N 8
ATOM 7791 C CA . LYS A 1 30 ? 43.567 3.941 -7.367 1.00 0.00 30 LYS A CA 8
ATOM 7792 C C . LYS A 1 30 ? 43.346 4.905 -6.204 1.00 0.00 30 LYS A C 8
ATOM 7793 O O . LYS A 1 30 ? 42.794 5.990 -6.391 1.00 0.00 30 LYS A O 8
ATOM 7812 N N . MET A 1 31 ? 43.817 4.571 -4.976 1.00 0.00 31 MET A N 8
ATOM 7813 C CA . MET A 1 31 ? 43.733 5.500 -3.856 1.00 0.00 31 MET A CA 8
ATOM 7814 C C . MET A 1 31 ? 44.658 6.704 -4.008 1.00 0.00 31 MET A C 8
ATOM 7815 O O . MET A 1 31 ? 44.330 7.805 -3.567 1.00 0.00 31 MET A O 8
ATOM 7829 N N . LEU A 1 32 ? 45.832 6.535 -4.665 1.00 0.00 32 LEU A N 8
ATOM 7830 C CA . LEU A 1 32 ? 46.789 7.590 -4.955 1.00 0.00 32 LEU A CA 8
ATOM 7831 C C . LEU A 1 32 ? 46.186 8.644 -5.880 1.00 0.00 32 LEU A C 8
ATOM 7832 O O . LEU A 1 32 ? 46.300 9.846 -5.633 1.00 0.00 32 LEU A O 8
ATOM 7848 N N . GLU A 1 33 ? 45.477 8.203 -6.951 1.00 0.00 33 GLU A N 8
ATOM 7849 C CA . GLU A 1 33 ? 44.746 9.064 -7.871 1.00 0.00 33 GLU A CA 8
ATOM 7850 C C . GLU A 1 33 ? 43.619 9.828 -7.193 1.00 0.00 33 GLU A C 8
ATOM 7851 O O . GLU A 1 33 ? 43.441 11.018 -7.443 1.00 0.00 33 GLU A O 8
ATOM 7863 N N . GLU A 1 34 ? 42.848 9.169 -6.295 1.00 0.00 34 GLU A N 8
ATOM 7864 C CA . GLU A 1 34 ? 41.849 9.815 -5.457 1.00 0.00 34 GLU A CA 8
ATOM 7865 C C . GLU A 1 34 ? 42.447 10.840 -4.495 1.00 0.00 34 GLU A C 8
ATOM 7866 O O . GLU A 1 34 ? 41.902 11.927 -4.318 1.00 0.00 34 GLU A O 8
ATOM 7878 N N . THR A 1 35 ? 43.592 10.505 -3.851 1.00 0.00 35 THR A N 8
ATOM 7879 C CA . THR A 1 35 ? 44.351 11.380 -2.951 1.00 0.00 35 THR A CA 8
ATOM 7880 C C . THR A 1 35 ? 44.901 12.606 -3.667 1.00 0.00 35 THR A C 8
ATOM 7881 O O . THR A 1 35 ? 44.805 13.722 -3.164 1.00 0.00 35 THR A O 8
ATOM 7892 N N . GLY A 1 36 ? 45.478 12.430 -4.882 1.00 0.00 36 GLY A N 8
ATOM 7893 C CA . GLY A 1 36 ? 45.935 13.541 -5.712 1.00 0.00 36 GLY A CA 8
ATOM 7894 C C . GLY A 1 36 ? 47.385 13.904 -5.529 1.00 0.00 36 GLY A C 8
ATOM 7895 O O . GLY A 1 36 ? 47.816 14.979 -5.936 1.00 0.00 36 GLY A O 8
ATOM 7899 N N . THR A 1 37 ? 48.186 13.007 -4.922 1.00 0.00 37 THR A N 8
ATOM 7900 C CA . THR A 1 37 ? 49.606 13.236 -4.669 1.00 0.00 37 THR A CA 8
ATOM 7901 C C . THR A 1 37 ? 50.396 12.503 -5.732 1.00 0.00 37 THR A C 8
ATOM 7902 O O . THR A 1 37 ? 50.198 11.311 -5.940 1.00 0.00 37 THR A O 8
ATOM 7913 N N . LYS A 1 38 ? 51.337 13.182 -6.430 1.00 0.00 38 LYS A N 8
ATOM 7914 C CA . LYS A 1 38 ? 52.197 12.513 -7.392 1.00 0.00 38 LYS A CA 8
ATOM 7915 C C . LYS A 1 38 ? 53.411 11.880 -6.740 1.00 0.00 38 LYS A C 8
ATOM 7916 O O . LYS A 1 38 ? 54.211 12.540 -6.078 1.00 0.00 38 LYS A O 8
ATOM 7935 N N . VAL A 1 39 ? 53.568 10.556 -6.955 1.00 0.00 39 VAL A N 8
ATOM 7936 C CA . VAL A 1 39 ? 54.742 9.776 -6.614 1.00 0.00 39 VAL A CA 8
ATOM 7937 C C . VAL A 1 39 ? 55.020 8.911 -7.825 1.00 0.00 39 VAL A C 8
ATOM 7938 O O . VAL A 1 39 ? 54.154 8.736 -8.680 1.00 0.00 39 VAL A O 8
ATOM 7951 N N . SER A 1 40 ? 56.243 8.350 -7.945 1.00 0.00 40 SER A N 8
ATOM 7952 C CA . SER A 1 40 ? 56.586 7.468 -9.049 1.00 0.00 40 SER A CA 8
ATOM 7953 C C . SER A 1 40 ? 56.012 6.067 -8.877 1.00 0.00 40 SER A C 8
ATOM 7954 O O . SER A 1 40 ? 56.001 5.501 -7.787 1.00 0.00 40 SER A O 8
ATOM 7962 N N . ILE A 1 41 ? 55.548 5.446 -9.990 1.00 0.00 41 ILE A N 8
ATOM 7963 C CA . ILE A 1 41 ? 55.000 4.090 -10.022 1.00 0.00 41 ILE A CA 8
ATOM 7964 C C . ILE A 1 41 ? 56.051 3.050 -9.650 1.00 0.00 41 ILE A C 8
ATOM 7965 O O . ILE A 1 41 ? 55.799 2.133 -8.867 1.00 0.00 41 ILE A O 8
ATOM 7981 N N . SER A 1 42 ? 57.285 3.198 -10.191 1.00 0.00 42 SER A N 8
ATOM 7982 C CA . SER A 1 42 ? 58.397 2.272 -10.004 1.00 0.00 42 SER A CA 8
ATOM 7983 C C . SER A 1 42 ? 58.799 2.141 -8.541 1.00 0.00 42 SER A C 8
ATOM 7984 O O . SER A 1 42 ? 59.046 1.039 -8.057 1.00 0.00 42 SER A O 8
ATOM 7992 N N . THR A 1 43 ? 58.853 3.259 -7.778 1.00 0.00 43 THR A N 8
ATOM 7993 C CA . THR A 1 43 ? 59.146 3.234 -6.348 1.00 0.00 43 THR A CA 8
ATOM 7994 C C . THR A 1 43 ? 58.060 2.572 -5.516 1.00 0.00 43 THR A C 8
ATOM 7995 O O . THR A 1 43 ? 58.372 1.866 -4.562 1.00 0.00 43 THR A O 8
ATOM 8006 N N . VAL A 1 44 ? 56.759 2.733 -5.869 1.00 0.00 44 VAL A N 8
ATOM 8007 C CA . VAL A 1 44 ? 55.654 2.016 -5.229 1.00 0.00 44 VAL A CA 8
ATOM 8008 C C . VAL A 1 44 ? 55.774 0.509 -5.446 1.00 0.00 44 VAL A C 8
ATOM 8009 O O . VAL A 1 44 ? 55.652 -0.280 -4.506 1.00 0.00 44 VAL A O 8
ATOM 8022 N N . LYS A 1 45 ? 56.084 0.072 -6.692 1.00 0.00 45 LYS A N 8
ATOM 8023 C CA . LYS A 1 45 ? 56.367 -1.320 -7.011 1.00 0.00 45 LYS A CA 8
ATOM 8024 C C . LYS A 1 45 ? 57.605 -1.849 -6.295 1.00 0.00 45 LYS A C 8
ATOM 8025 O O . LYS A 1 45 ? 57.595 -2.961 -5.769 1.00 0.00 45 LYS A O 8
ATOM 8044 N N . ARG A 1 46 ? 58.700 -1.052 -6.220 1.00 0.00 46 ARG A N 8
ATOM 8045 C CA . ARG A 1 46 ? 59.922 -1.394 -5.508 1.00 0.00 46 ARG A CA 8
ATOM 8046 C C . ARG A 1 46 ? 59.704 -1.609 -4.015 1.00 0.00 46 ARG A C 8
ATOM 8047 O O . ARG A 1 46 ? 60.224 -2.570 -3.452 1.00 0.00 46 ARG A O 8
ATOM 8068 N N . VAL A 1 47 ? 58.894 -0.755 -3.337 1.00 0.00 47 VAL A N 8
ATOM 8069 C CA . VAL A 1 47 ? 58.519 -0.943 -1.935 1.00 0.00 47 VAL A CA 8
ATOM 8070 C C . VAL A 1 47 ? 57.749 -2.242 -1.722 1.00 0.00 47 VAL A C 8
ATOM 8071 O O . VAL A 1 47 ? 58.069 -3.001 -0.804 1.00 0.00 47 VAL A O 8
ATOM 8084 N N . LEU A 1 48 ? 56.761 -2.575 -2.594 1.00 0.00 48 LEU A N 8
ATOM 8085 C CA . LEU A 1 48 ? 56.105 -3.878 -2.554 1.00 0.00 48 LEU A CA 8
ATOM 8086 C C . LEU A 1 48 ? 57.031 -5.050 -2.815 1.00 0.00 48 LEU A C 8
ATOM 8087 O O . LEU A 1 48 ? 57.018 -6.005 -2.043 1.00 0.00 48 LEU A O 8
ATOM 8103 N N . TYR A 1 49 ? 57.918 -4.992 -3.836 1.00 0.00 49 TYR A N 8
ATOM 8104 C CA . TYR A 1 49 ? 58.932 -6.020 -4.004 1.00 0.00 49 TYR A CA 8
ATOM 8105 C C . TYR A 1 49 ? 59.912 -6.152 -2.864 1.00 0.00 49 TYR A C 8
ATOM 8106 O O . TYR A 1 49 ? 60.144 -7.271 -2.420 1.00 0.00 49 TYR A O 8
ATOM 8124 N N . ARG A 1 50 ? 60.481 -5.056 -2.317 1.00 0.00 50 ARG A N 8
ATOM 8125 C CA . ARG A 1 50 ? 61.421 -5.167 -1.214 1.00 0.00 50 ARG A CA 8
ATOM 8126 C C . ARG A 1 50 ? 60.771 -5.756 0.035 1.00 0.00 50 ARG A C 8
ATOM 8127 O O . ARG A 1 50 ? 61.291 -6.709 0.611 1.00 0.00 50 ARG A O 8
ATOM 8148 N N . HIS A 1 51 ? 59.566 -5.260 0.419 1.00 0.00 51 HIS A N 8
ATOM 8149 C CA . HIS A 1 51 ? 58.796 -5.781 1.537 1.00 0.00 51 HIS A CA 8
ATOM 8150 C C . HIS A 1 51 ? 58.283 -7.204 1.367 1.00 0.00 51 HIS A C 8
ATOM 8151 O O . HIS A 1 51 ? 58.393 -8.011 2.287 1.00 0.00 51 HIS A O 8
ATOM 8165 N N . ASN A 1 52 ? 57.701 -7.565 0.196 1.00 0.00 52 ASN A N 8
ATOM 8166 C CA . ASN A 1 52 ? 57.241 -8.924 -0.058 1.00 0.00 52 ASN A CA 8
ATOM 8167 C C . ASN A 1 52 ? 58.382 -9.930 -0.140 1.00 0.00 52 ASN A C 8
ATOM 8168 O O . ASN A 1 52 ? 58.271 -11.035 0.385 1.00 0.00 52 ASN A O 8
ATOM 8179 N N . LEU A 1 53 ? 59.490 -9.583 -0.841 1.00 0.00 53 LEU A N 8
ATOM 8180 C CA . LEU A 1 53 ? 60.585 -10.500 -1.101 1.00 0.00 53 LEU A CA 8
ATOM 8181 C C . LEU A 1 53 ? 61.376 -10.812 0.164 1.00 0.00 53 LEU A C 8
ATOM 8182 O O . LEU A 1 53 ? 61.725 -11.963 0.420 1.00 0.00 53 LEU A O 8
ATOM 8198 N N . LYS A 1 54 ? 61.687 -9.773 0.980 1.00 0.00 54 LYS A N 8
ATOM 8199 C CA . LYS A 1 54 ? 62.501 -9.932 2.166 1.00 0.00 54 LYS A CA 8
ATOM 8200 C C . LYS A 1 54 ? 61.870 -9.231 3.353 1.00 0.00 54 LYS A C 8
ATOM 8201 O O . LYS A 1 54 ? 61.631 -8.024 3.353 1.00 0.00 54 LYS A O 8
ATOM 8220 N N . GLY A 1 55 ? 61.624 -9.979 4.451 1.00 0.00 55 GLY A N 8
ATOM 8221 C CA . GLY A 1 55 ? 61.074 -9.411 5.669 1.00 0.00 55 GLY A CA 8
ATOM 8222 C C . GLY A 1 55 ? 62.168 -8.944 6.588 1.00 0.00 55 GLY A C 8
ATOM 8223 O O . GLY A 1 55 ? 62.652 -9.695 7.434 1.00 0.00 55 GLY A O 8
ATOM 8227 N N . ARG A 1 56 ? 62.563 -7.657 6.475 1.00 0.00 56 ARG A N 8
ATOM 8228 C CA . ARG A 1 56 ? 63.650 -7.052 7.235 1.00 0.00 56 ARG A CA 8
ATOM 8229 C C . ARG A 1 56 ? 63.203 -6.688 8.649 1.00 0.00 56 ARG A C 8
ATOM 8230 O O . ARG A 1 56 ? 63.285 -5.542 9.079 1.00 0.00 56 ARG A O 8
ATOM 8251 N N . SER A 1 57 ? 62.710 -7.697 9.403 1.00 0.00 57 SER A N 8
ATOM 8252 C CA . SER A 1 57 ? 62.103 -7.545 10.722 1.00 0.00 57 SER A CA 8
ATOM 8253 C C . SER A 1 57 ? 63.094 -7.106 11.791 1.00 0.00 57 SER A C 8
ATOM 8254 O O . SER A 1 57 ? 62.839 -6.184 12.560 1.00 0.00 57 SER A O 8
ATOM 8262 N N . ALA A 1 58 ? 64.279 -7.758 11.838 1.00 0.00 58 ALA A N 8
ATOM 8263 C CA . ALA A 1 58 ? 65.338 -7.448 12.775 1.00 0.00 58 ALA A CA 8
ATOM 8264 C C . ALA A 1 58 ? 66.123 -6.198 12.412 1.00 0.00 58 ALA A C 8
ATOM 8265 O O . ALA A 1 58 ? 66.547 -5.457 13.294 1.00 0.00 58 ALA A O 8
ATOM 8272 N N . ARG A 1 59 ? 66.340 -6.007 11.086 1.00 0.00 59 ARG A N 8
ATOM 8273 C CA . ARG A 1 59 ? 67.313 -5.140 10.439 1.00 0.00 59 ARG A CA 8
ATOM 8274 C C . ARG A 1 59 ? 68.733 -5.664 10.620 1.00 0.00 59 ARG A C 8
ATOM 8275 O O . ARG A 1 59 ? 69.238 -5.824 11.728 1.00 0.00 59 ARG A O 8
ATOM 8296 N N . LYS A 1 60 ? 69.419 -5.970 9.494 1.00 0.00 60 LYS A N 8
ATOM 8297 C CA . LYS A 1 60 ? 70.771 -6.502 9.529 1.00 0.00 60 LYS A CA 8
ATOM 8298 C C . LYS A 1 60 ? 71.782 -5.433 9.173 1.00 0.00 60 LYS A C 8
ATOM 8299 O O . LYS A 1 60 ? 72.798 -5.267 9.843 1.00 0.00 60 LYS A O 8
ATOM 8318 N N . LEU A 1 61 ? 71.504 -4.662 8.104 1.00 0.00 61 LEU A N 8
ATOM 8319 C CA . LEU A 1 61 ? 72.313 -3.550 7.686 1.00 0.00 61 LEU A CA 8
ATOM 8320 C C . LEU A 1 61 ? 71.356 -2.548 7.088 1.00 0.00 61 LEU A C 8
ATOM 8321 O O . LEU A 1 61 ? 70.236 -2.902 6.712 1.00 0.00 61 LEU A O 8
ATOM 8337 N N . GLU A 1 62 ? 71.750 -1.258 7.017 1.00 0.00 62 GLU A N 8
ATOM 8338 C CA . GLU A 1 62 ? 70.840 -0.199 6.608 1.00 0.00 62 GLU A CA 8
ATOM 8339 C C . GLU A 1 62 ? 71.060 0.234 5.132 1.00 0.00 62 GLU A C 8
ATOM 8340 O O . GLU A 1 62 ? 72.181 0.705 4.807 1.00 0.00 62 GLU A O 8
ATOM 8353 N N . ALA A 1 1 ? 63.255 11.555 -3.961 1.00 0.00 1 ALA A N 9
ATOM 8354 C CA . ALA A 1 1 ? 64.393 12.084 -3.141 1.00 0.00 1 ALA A CA 9
ATOM 8355 C C . ALA A 1 1 ? 64.660 11.279 -1.878 1.00 0.00 1 ALA A C 9
ATOM 8356 O O . ALA A 1 1 ? 65.727 10.694 -1.698 1.00 0.00 1 ALA A O 9
ATOM 8365 N N . SER A 1 2 ? 63.658 11.231 -0.979 1.00 0.00 2 SER A N 9
ATOM 8366 C CA . SER A 1 2 ? 63.621 10.408 0.210 1.00 0.00 2 SER A CA 9
ATOM 8367 C C . SER A 1 2 ? 62.280 9.720 0.207 1.00 0.00 2 SER A C 9
ATOM 8368 O O . SER A 1 2 ? 61.341 10.171 -0.447 1.00 0.00 2 SER A O 9
ATOM 8376 N N . MET A 1 3 ? 62.164 8.601 0.952 1.00 0.00 3 MET A N 9
ATOM 8377 C CA . MET A 1 3 ? 61.011 7.714 1.007 1.00 0.00 3 MET A CA 9
ATOM 8378 C C . MET A 1 3 ? 59.743 8.408 1.504 1.00 0.00 3 MET A C 9
ATOM 8379 O O . MET A 1 3 ? 58.634 8.146 1.043 1.00 0.00 3 MET A O 9
ATOM 8393 N N . VAL A 1 4 ? 59.897 9.326 2.475 1.00 0.00 4 VAL A N 9
ATOM 8394 C CA . VAL A 1 4 ? 58.850 9.944 3.275 1.00 0.00 4 VAL A CA 9
ATOM 8395 C C . VAL A 1 4 ? 58.221 11.184 2.641 1.00 0.00 4 VAL A C 9
ATOM 8396 O O . VAL A 1 4 ? 57.600 11.989 3.333 1.00 0.00 4 VAL A O 9
ATOM 8409 N N . LEU A 1 5 ? 58.375 11.378 1.306 1.00 0.00 5 LEU A N 9
ATOM 8410 C CA . LEU A 1 5 ? 58.143 12.631 0.592 1.00 0.00 5 LEU A CA 9
ATOM 8411 C C . LEU A 1 5 ? 56.708 13.145 0.714 1.00 0.00 5 LEU A C 9
ATOM 8412 O O . LEU A 1 5 ? 56.488 14.320 0.995 1.00 0.00 5 LEU A O 9
ATOM 8428 N N . SER A 1 6 ? 55.694 12.263 0.550 1.00 0.00 6 SER A N 9
ATOM 8429 C CA . SER A 1 6 ? 54.289 12.625 0.709 1.00 0.00 6 SER A CA 9
ATOM 8430 C C . SER A 1 6 ? 53.672 11.785 1.809 1.00 0.00 6 SER A C 9
ATOM 8431 O O . SER A 1 6 ? 53.158 10.706 1.495 1.00 0.00 6 SER A O 9
ATOM 8439 N N . PRO A 1 7 ? 53.670 12.179 3.090 1.00 0.00 7 PRO A N 9
ATOM 8440 C CA . PRO A 1 7 ? 53.296 11.299 4.196 1.00 0.00 7 PRO A CA 9
ATOM 8441 C C . PRO A 1 7 ? 51.830 10.913 4.215 1.00 0.00 7 PRO A C 9
ATOM 8442 O O . PRO A 1 7 ? 51.522 9.865 4.775 1.00 0.00 7 PRO A O 9
ATOM 8453 N N . ARG A 1 8 ? 50.925 11.690 3.575 1.00 0.00 8 ARG A N 9
ATOM 8454 C CA . ARG A 1 8 ? 49.521 11.338 3.409 1.00 0.00 8 ARG A CA 9
ATOM 8455 C C . ARG A 1 8 ? 49.340 10.059 2.618 1.00 0.00 8 ARG A C 9
ATOM 8456 O O . ARG A 1 8 ? 48.559 9.180 2.981 1.00 0.00 8 ARG A O 9
ATOM 8477 N N . ASP A 1 9 ? 50.101 9.919 1.509 1.00 0.00 9 ASP A N 9
ATOM 8478 C CA . ASP A 1 9 ? 50.071 8.718 0.711 1.00 0.00 9 ASP A CA 9
ATOM 8479 C C . ASP A 1 9 ? 51.010 7.677 1.281 1.00 0.00 9 ASP A C 9
ATOM 8480 O O . ASP A 1 9 ? 50.626 6.522 1.423 1.00 0.00 9 ASP A O 9
ATOM 8489 N N . GLU A 1 10 ? 52.259 8.057 1.643 1.00 0.00 10 GLU A N 9
ATOM 8490 C CA . GLU A 1 10 ? 53.294 7.107 2.013 1.00 0.00 10 GLU A CA 9
ATOM 8491 C C . GLU A 1 10 ? 53.006 6.325 3.282 1.00 0.00 10 GLU A C 9
ATOM 8492 O O . GLU A 1 10 ? 53.198 5.110 3.315 1.00 0.00 10 GLU A O 9
ATOM 8504 N N . ARG A 1 11 ? 52.525 6.986 4.365 1.00 0.00 11 ARG A N 9
ATOM 8505 C CA . ARG A 1 11 ? 52.205 6.296 5.602 1.00 0.00 11 ARG A CA 9
ATOM 8506 C C . ARG A 1 11 ? 51.003 5.378 5.447 1.00 0.00 11 ARG A C 9
ATOM 8507 O O . ARG A 1 11 ? 50.987 4.255 5.947 1.00 0.00 11 ARG A O 9
ATOM 8528 N N . THR A 1 12 ? 49.983 5.838 4.683 1.00 0.00 12 THR A N 9
ATOM 8529 C CA . THR A 1 12 ? 48.802 5.068 4.302 1.00 0.00 12 THR A CA 9
ATOM 8530 C C . THR A 1 12 ? 49.201 3.852 3.481 1.00 0.00 12 THR A C 9
ATOM 8531 O O . THR A 1 12 ? 48.712 2.748 3.716 1.00 0.00 12 THR A O 9
ATOM 8542 N N . LEU A 1 13 ? 50.132 4.029 2.511 1.00 0.00 13 LEU A N 9
ATOM 8543 C CA . LEU A 1 13 ? 50.633 2.991 1.622 1.00 0.00 13 LEU A CA 9
ATOM 8544 C C . LEU A 1 13 ? 51.337 1.887 2.394 1.00 0.00 13 LEU A C 9
ATOM 8545 O O . LEU A 1 13 ? 51.009 0.713 2.222 1.00 0.00 13 LEU A O 9
ATOM 8561 N N . VAL A 1 14 ? 52.268 2.222 3.328 1.00 0.00 14 VAL A N 9
ATOM 8562 C CA . VAL A 1 14 ? 52.932 1.212 4.138 1.00 0.00 14 VAL A CA 9
ATOM 8563 C C . VAL A 1 14 ? 51.984 0.556 5.121 1.00 0.00 14 VAL A C 9
ATOM 8564 O O . VAL A 1 14 ? 52.039 -0.659 5.275 1.00 0.00 14 VAL A O 9
ATOM 8577 N N . ARG A 1 15 ? 51.047 1.303 5.763 1.00 0.00 15 ARG A N 9
ATOM 8578 C CA . ARG A 1 15 ? 50.035 0.711 6.629 1.00 0.00 15 ARG A CA 9
ATOM 8579 C C . ARG A 1 15 ? 49.109 -0.252 5.903 1.00 0.00 15 ARG A C 9
ATOM 8580 O O . ARG A 1 15 ? 48.916 -1.384 6.349 1.00 0.00 15 ARG A O 9
ATOM 8601 N N . LYS A 1 16 ? 48.567 0.135 4.722 1.00 0.00 16 LYS A N 9
ATOM 8602 C CA . LYS A 1 16 ? 47.715 -0.736 3.935 1.00 0.00 16 LYS A CA 9
ATOM 8603 C C . LYS A 1 16 ? 48.426 -1.974 3.429 1.00 0.00 16 LYS A C 9
ATOM 8604 O O . LYS A 1 16 ? 47.901 -3.073 3.565 1.00 0.00 16 LYS A O 9
ATOM 8623 N N . VAL A 1 17 ? 49.662 -1.853 2.892 1.00 0.00 17 VAL A N 9
ATOM 8624 C CA . VAL A 1 17 ? 50.460 -3.000 2.471 1.00 0.00 17 VAL A CA 9
ATOM 8625 C C . VAL A 1 17 ? 50.822 -3.921 3.635 1.00 0.00 17 VAL A C 9
ATOM 8626 O O . VAL A 1 17 ? 50.730 -5.140 3.515 1.00 0.00 17 VAL A O 9
ATOM 8639 N N . GLN A 1 18 ? 51.238 -3.364 4.802 1.00 0.00 18 GLN A N 9
ATOM 8640 C CA . GLN A 1 18 ? 51.628 -4.138 5.973 1.00 0.00 18 GLN A CA 9
ATOM 8641 C C . GLN A 1 18 ? 50.462 -4.942 6.554 1.00 0.00 18 GLN A C 9
ATOM 8642 O O . GLN A 1 18 ? 50.597 -6.117 6.886 1.00 0.00 18 GLN A O 9
ATOM 8656 N N . ILE A 1 19 ? 49.278 -4.295 6.687 1.00 0.00 19 ILE A N 9
ATOM 8657 C CA . ILE A 1 19 ? 48.067 -4.890 7.235 1.00 0.00 19 ILE A CA 9
ATOM 8658 C C . ILE A 1 19 ? 47.331 -5.760 6.222 1.00 0.00 19 ILE A C 9
ATOM 8659 O O . ILE A 1 19 ? 46.880 -6.856 6.555 1.00 0.00 19 ILE A O 9
ATOM 8675 N N . ASN A 1 20 ? 47.182 -5.315 4.952 1.00 0.00 20 ASN A N 9
ATOM 8676 C CA . ASN A 1 20 ? 46.441 -6.035 3.931 1.00 0.00 20 ASN A CA 9
ATOM 8677 C C . ASN A 1 20 ? 47.393 -6.430 2.796 1.00 0.00 20 ASN A C 9
ATOM 8678 O O . ASN A 1 20 ? 47.439 -5.730 1.784 1.00 0.00 20 ASN A O 9
ATOM 8689 N N . PRO A 1 21 ? 48.145 -7.536 2.850 1.00 0.00 21 PRO A N 9
ATOM 8690 C CA . PRO A 1 21 ? 49.189 -7.852 1.869 1.00 0.00 21 PRO A CA 9
ATOM 8691 C C . PRO A 1 21 ? 48.639 -8.334 0.538 1.00 0.00 21 PRO A C 9
ATOM 8692 O O . PRO A 1 21 ? 49.419 -8.562 -0.383 1.00 0.00 21 PRO A O 9
ATOM 8703 N N . ARG A 1 22 ? 47.310 -8.529 0.425 1.00 0.00 22 ARG A N 9
ATOM 8704 C CA . ARG A 1 22 ? 46.635 -9.093 -0.727 1.00 0.00 22 ARG A CA 9
ATOM 8705 C C . ARG A 1 22 ? 46.299 -8.061 -1.801 1.00 0.00 22 ARG A C 9
ATOM 8706 O O . ARG A 1 22 ? 45.686 -8.398 -2.811 1.00 0.00 22 ARG A O 9
ATOM 8727 N N . THR A 1 23 ? 46.655 -6.769 -1.612 1.00 0.00 23 THR A N 9
ATOM 8728 C CA . THR A 1 23 ? 46.278 -5.711 -2.544 1.00 0.00 23 THR A CA 9
ATOM 8729 C C . THR A 1 23 ? 47.102 -5.708 -3.826 1.00 0.00 23 THR A C 9
ATOM 8730 O O . THR A 1 23 ? 48.192 -6.267 -3.919 1.00 0.00 23 THR A O 9
ATOM 8741 N N . THR A 1 24 ? 46.556 -5.059 -4.880 1.00 0.00 24 THR A N 9
ATOM 8742 C CA . THR A 1 24 ? 47.149 -4.973 -6.206 1.00 0.00 24 THR A CA 9
ATOM 8743 C C . THR A 1 24 ? 47.239 -3.496 -6.510 1.00 0.00 24 THR A C 9
ATOM 8744 O O . THR A 1 24 ? 46.365 -2.728 -6.100 1.00 0.00 24 THR A O 9
ATOM 8755 N N . ALA A 1 25 ? 48.306 -3.052 -7.225 1.00 0.00 25 ALA A N 9
ATOM 8756 C CA . ALA A 1 25 ? 48.687 -1.664 -7.439 1.00 0.00 25 ALA A CA 9
ATOM 8757 C C . ALA A 1 25 ? 47.640 -0.796 -8.135 1.00 0.00 25 ALA A C 9
ATOM 8758 O O . ALA A 1 25 ? 47.662 0.428 -8.022 1.00 0.00 25 ALA A O 9
ATOM 8765 N N . LYS A 1 26 ? 46.650 -1.421 -8.806 1.00 0.00 26 LYS A N 9
ATOM 8766 C CA . LYS A 1 26 ? 45.464 -0.771 -9.337 1.00 0.00 26 LYS A CA 9
ATOM 8767 C C . LYS A 1 26 ? 44.626 -0.078 -8.269 1.00 0.00 26 LYS A C 9
ATOM 8768 O O . LYS A 1 26 ? 44.150 1.035 -8.479 1.00 0.00 26 LYS A O 9
ATOM 8787 N N . ASP A 1 27 ? 44.453 -0.699 -7.076 1.00 0.00 27 ASP A N 9
ATOM 8788 C CA . ASP A 1 27 ? 43.773 -0.092 -5.944 1.00 0.00 27 ASP A CA 9
ATOM 8789 C C . ASP A 1 27 ? 44.537 1.131 -5.429 1.00 0.00 27 ASP A C 9
ATOM 8790 O O . ASP A 1 27 ? 43.953 2.165 -5.107 1.00 0.00 27 ASP A O 9
ATOM 8799 N N . LEU A 1 28 ? 45.879 1.020 -5.351 1.00 0.00 28 LEU A N 9
ATOM 8800 C CA . LEU A 1 28 ? 46.770 2.076 -4.911 1.00 0.00 28 LEU A CA 9
ATOM 8801 C C . LEU A 1 28 ? 46.759 3.289 -5.830 1.00 0.00 28 LEU A C 9
ATOM 8802 O O . LEU A 1 28 ? 46.612 4.413 -5.355 1.00 0.00 28 LEU A O 9
ATOM 8818 N N . VAL A 1 29 ? 46.839 3.117 -7.174 1.00 0.00 29 VAL A N 9
ATOM 8819 C CA . VAL A 1 29 ? 46.776 4.255 -8.091 1.00 0.00 29 VAL A CA 9
ATOM 8820 C C . VAL A 1 29 ? 45.411 4.924 -8.089 1.00 0.00 29 VAL A C 9
ATOM 8821 O O . VAL A 1 29 ? 45.316 6.145 -8.176 1.00 0.00 29 VAL A O 9
ATOM 8834 N N . LYS A 1 30 ? 44.321 4.139 -7.927 1.00 0.00 30 LYS A N 9
ATOM 8835 C CA . LYS A 1 30 ? 42.963 4.626 -7.779 1.00 0.00 30 LYS A CA 9
ATOM 8836 C C . LYS A 1 30 ? 42.792 5.492 -6.531 1.00 0.00 30 LYS A C 9
ATOM 8837 O O . LYS A 1 30 ? 42.214 6.578 -6.600 1.00 0.00 30 LYS A O 9
ATOM 8856 N N . MET A 1 31 ? 43.356 5.072 -5.369 1.00 0.00 31 MET A N 9
ATOM 8857 C CA . MET A 1 31 ? 43.420 5.870 -4.148 1.00 0.00 31 MET A CA 9
ATOM 8858 C C . MET A 1 31 ? 44.217 7.162 -4.307 1.00 0.00 31 MET A C 9
ATOM 8859 O O . MET A 1 31 ? 43.770 8.237 -3.900 1.00 0.00 31 MET A O 9
ATOM 8873 N N . LEU A 1 32 ? 45.406 7.093 -4.949 1.00 0.00 32 LEU A N 9
ATOM 8874 C CA . LEU A 1 32 ? 46.253 8.242 -5.244 1.00 0.00 32 LEU A CA 9
ATOM 8875 C C . LEU A 1 32 ? 45.584 9.241 -6.184 1.00 0.00 32 LEU A C 9
ATOM 8876 O O . LEU A 1 32 ? 45.602 10.445 -5.931 1.00 0.00 32 LEU A O 9
ATOM 8892 N N . GLU A 1 33 ? 44.910 8.771 -7.261 1.00 0.00 33 GLU A N 9
ATOM 8893 C CA . GLU A 1 33 ? 44.088 9.610 -8.123 1.00 0.00 33 GLU A CA 9
ATOM 8894 C C . GLU A 1 33 ? 42.893 10.229 -7.408 1.00 0.00 33 GLU A C 9
ATOM 8895 O O . GLU A 1 33 ? 42.596 11.402 -7.619 1.00 0.00 33 GLU A O 9
ATOM 8907 N N . GLU A 1 34 ? 42.192 9.467 -6.533 1.00 0.00 34 GLU A N 9
ATOM 8908 C CA . GLU A 1 34 ? 41.079 9.958 -5.734 1.00 0.00 34 GLU A CA 9
ATOM 8909 C C . GLU A 1 34 ? 41.458 11.071 -4.759 1.00 0.00 34 GLU A C 9
ATOM 8910 O O . GLU A 1 34 ? 40.740 12.062 -4.644 1.00 0.00 34 GLU A O 9
ATOM 8922 N N . THR A 1 35 ? 42.600 10.948 -4.032 1.00 0.00 35 THR A N 9
ATOM 8923 C CA . THR A 1 35 ? 43.088 12.025 -3.161 1.00 0.00 35 THR A CA 9
ATOM 8924 C C . THR A 1 35 ? 43.728 13.163 -3.960 1.00 0.00 35 THR A C 9
ATOM 8925 O O . THR A 1 35 ? 43.667 14.326 -3.563 1.00 0.00 35 THR A O 9
ATOM 8936 N N . GLY A 1 36 ? 44.313 12.865 -5.147 1.00 0.00 36 GLY A N 9
ATOM 8937 C CA . GLY A 1 36 ? 44.787 13.874 -6.089 1.00 0.00 36 GLY A CA 9
ATOM 8938 C C . GLY A 1 36 ? 46.258 14.167 -6.002 1.00 0.00 36 GLY A C 9
ATOM 8939 O O . GLY A 1 36 ? 46.725 15.170 -6.532 1.00 0.00 36 GLY A O 9
ATOM 8943 N N . THR A 1 37 ? 47.036 13.290 -5.335 1.00 0.00 37 THR A N 9
ATOM 8944 C CA . THR A 1 37 ? 48.478 13.449 -5.172 1.00 0.00 37 THR A CA 9
ATOM 8945 C C . THR A 1 37 ? 49.169 12.276 -5.826 1.00 0.00 37 THR A C 9
ATOM 8946 O O . THR A 1 37 ? 48.844 11.118 -5.567 1.00 0.00 37 THR A O 9
ATOM 8957 N N . LYS A 1 38 ? 50.153 12.544 -6.716 1.00 0.00 38 LYS A N 9
ATOM 8958 C CA . LYS A 1 38 ? 50.858 11.514 -7.450 1.00 0.00 38 LYS A CA 9
ATOM 8959 C C . LYS A 1 38 ? 51.993 10.891 -6.654 1.00 0.00 38 LYS A C 9
ATOM 8960 O O . LYS A 1 38 ? 52.796 11.579 -6.026 1.00 0.00 38 LYS A O 9
ATOM 8979 N N . VAL A 1 39 ? 52.087 9.545 -6.703 1.00 0.00 39 VAL A N 9
ATOM 8980 C CA . VAL A 1 39 ? 53.224 8.779 -6.229 1.00 0.00 39 VAL A CA 9
ATOM 8981 C C . VAL A 1 39 ? 53.666 7.956 -7.417 1.00 0.00 39 VAL A C 9
ATOM 8982 O O . VAL A 1 39 ? 52.845 7.324 -8.080 1.00 0.00 39 VAL A O 9
ATOM 8995 N N . SER A 1 40 ? 54.978 7.974 -7.744 1.00 0.00 40 SER A N 9
ATOM 8996 C CA . SER A 1 40 ? 55.536 7.203 -8.843 1.00 0.00 40 SER A CA 9
ATOM 8997 C C . SER A 1 40 ? 55.486 5.704 -8.600 1.00 0.00 40 SER A C 9
ATOM 8998 O O . SER A 1 40 ? 55.643 5.218 -7.483 1.00 0.00 40 SER A O 9
ATOM 9006 N N . ILE A 1 41 ? 55.261 4.919 -9.679 1.00 0.00 41 ILE A N 9
ATOM 9007 C CA . ILE A 1 41 ? 55.013 3.484 -9.617 1.00 0.00 41 ILE A CA 9
ATOM 9008 C C . ILE A 1 41 ? 56.219 2.714 -9.087 1.00 0.00 41 ILE A C 9
ATOM 9009 O O . ILE A 1 41 ? 56.087 1.778 -8.302 1.00 0.00 41 ILE A O 9
ATOM 9025 N N . SER A 1 42 ? 57.450 3.104 -9.492 1.00 0.00 42 SER A N 9
ATOM 9026 C CA . SER A 1 42 ? 58.686 2.430 -9.124 1.00 0.00 42 SER A CA 9
ATOM 9027 C C . SER A 1 42 ? 58.985 2.380 -7.629 1.00 0.00 42 SER A C 9
ATOM 9028 O O . SER A 1 42 ? 59.465 1.360 -7.140 1.00 0.00 42 SER A O 9
ATOM 9036 N N . THR A 1 43 ? 58.664 3.440 -6.845 1.00 0.00 43 THR A N 9
ATOM 9037 C CA . THR A 1 43 ? 58.787 3.409 -5.387 1.00 0.00 43 THR A CA 9
ATOM 9038 C C . THR A 1 43 ? 57.803 2.443 -4.744 1.00 0.00 43 THR A C 9
ATOM 9039 O O . THR A 1 43 ? 58.154 1.735 -3.802 1.00 0.00 43 THR A O 9
ATOM 9050 N N . VAL A 1 44 ? 56.557 2.348 -5.268 1.00 0.00 44 VAL A N 9
ATOM 9051 C CA . VAL A 1 44 ? 55.548 1.374 -4.852 1.00 0.00 44 VAL A CA 9
ATOM 9052 C C . VAL A 1 44 ? 56.012 -0.052 -5.136 1.00 0.00 44 VAL A C 9
ATOM 9053 O O . VAL A 1 44 ? 55.905 -0.935 -4.281 1.00 0.00 44 VAL A O 9
ATOM 9066 N N . LYS A 1 45 ? 56.597 -0.294 -6.336 1.00 0.00 45 LYS A N 9
ATOM 9067 C CA . LYS A 1 45 ? 57.165 -1.576 -6.726 1.00 0.00 45 LYS A CA 9
ATOM 9068 C C . LYS A 1 45 ? 58.312 -1.993 -5.808 1.00 0.00 45 LYS A C 9
ATOM 9069 O O . LYS A 1 45 ? 58.369 -3.145 -5.379 1.00 0.00 45 LYS A O 9
ATOM 9088 N N . ARG A 1 46 ? 59.222 -1.061 -5.429 1.00 0.00 46 ARG A N 9
ATOM 9089 C CA . ARG A 1 46 ? 60.245 -1.320 -4.425 1.00 0.00 46 ARG A CA 9
ATOM 9090 C C . ARG A 1 46 ? 59.713 -1.651 -3.036 1.00 0.00 46 ARG A C 9
ATOM 9091 O O . ARG A 1 46 ? 60.224 -2.567 -2.392 1.00 0.00 46 ARG A O 9
ATOM 9112 N N . VAL A 1 47 ? 58.666 -0.940 -2.544 1.00 0.00 47 VAL A N 9
ATOM 9113 C CA . VAL A 1 47 ? 58.039 -1.223 -1.253 1.00 0.00 47 VAL A CA 9
ATOM 9114 C C . VAL A 1 47 ? 57.448 -2.625 -1.225 1.00 0.00 47 VAL A C 9
ATOM 9115 O O . VAL A 1 47 ? 57.671 -3.375 -0.275 1.00 0.00 47 VAL A O 9
ATOM 9128 N N . LEU A 1 48 ? 56.731 -3.044 -2.294 1.00 0.00 48 LEU A N 9
ATOM 9129 C CA . LEU A 1 48 ? 56.264 -4.415 -2.440 1.00 0.00 48 LEU A CA 9
ATOM 9130 C C . LEU A 1 48 ? 57.393 -5.434 -2.539 1.00 0.00 48 LEU A C 9
ATOM 9131 O O . LEU A 1 48 ? 57.341 -6.484 -1.895 1.00 0.00 48 LEU A O 9
ATOM 9147 N N . TYR A 1 49 ? 58.456 -5.148 -3.328 1.00 0.00 49 TYR A N 9
ATOM 9148 C CA . TYR A 1 49 ? 59.593 -6.038 -3.509 1.00 0.00 49 TYR A CA 9
ATOM 9149 C C . TYR A 1 49 ? 60.328 -6.293 -2.195 1.00 0.00 49 TYR A C 9
ATOM 9150 O O . TYR A 1 49 ? 60.554 -7.443 -1.819 1.00 0.00 49 TYR A O 9
ATOM 9168 N N . ARG A 1 50 ? 60.635 -5.231 -1.402 1.00 0.00 50 ARG A N 9
ATOM 9169 C CA . ARG A 1 50 ? 61.361 -5.368 -0.143 1.00 0.00 50 ARG A CA 9
ATOM 9170 C C . ARG A 1 50 ? 60.534 -6.114 0.878 1.00 0.00 50 ARG A C 9
ATOM 9171 O O . ARG A 1 50 ? 61.094 -7.007 1.572 1.00 0.00 50 ARG A O 9
ATOM 9192 N N . HIS A 1 51 ? 59.206 -5.912 1.018 1.00 0.00 51 HIS A N 9
ATOM 9193 C CA . HIS A 1 51 ? 58.353 -6.719 1.884 1.00 0.00 51 HIS A CA 9
ATOM 9194 C C . HIS A 1 51 ? 58.277 -8.188 1.488 1.00 0.00 51 HIS A C 9
ATOM 9195 O O . HIS A 1 51 ? 58.324 -9.052 2.358 1.00 0.00 51 HIS A O 9
ATOM 9209 N N . ASN A 1 52 ? 58.194 -8.537 0.183 1.00 0.00 52 ASN A N 9
ATOM 9210 C CA . ASN A 1 52 ? 58.297 -9.930 -0.246 1.00 0.00 52 ASN A CA 9
ATOM 9211 C C . ASN A 1 52 ? 59.642 -10.588 0.066 1.00 0.00 52 ASN A C 9
ATOM 9212 O O . ASN A 1 52 ? 59.669 -11.739 0.492 1.00 0.00 52 ASN A O 9
ATOM 9223 N N . LEU A 1 53 ? 60.790 -9.890 -0.114 1.00 0.00 53 LEU A N 9
ATOM 9224 C CA . LEU A 1 53 ? 62.086 -10.412 0.310 1.00 0.00 53 LEU A CA 9
ATOM 9225 C C . LEU A 1 53 ? 62.278 -10.627 1.810 1.00 0.00 53 LEU A C 9
ATOM 9226 O O . LEU A 1 53 ? 62.803 -11.665 2.205 1.00 0.00 53 LEU A O 9
ATOM 9242 N N . LYS A 1 54 ? 61.889 -9.665 2.682 1.00 0.00 54 LYS A N 9
ATOM 9243 C CA . LYS A 1 54 ? 62.271 -9.737 4.091 1.00 0.00 54 LYS A CA 9
ATOM 9244 C C . LYS A 1 54 ? 61.124 -9.898 5.074 1.00 0.00 54 LYS A C 9
ATOM 9245 O O . LYS A 1 54 ? 61.374 -10.097 6.263 1.00 0.00 54 LYS A O 9
ATOM 9264 N N . GLY A 1 55 ? 59.849 -9.747 4.636 1.00 0.00 55 GLY A N 9
ATOM 9265 C CA . GLY A 1 55 ? 58.745 -9.358 5.506 1.00 0.00 55 GLY A CA 9
ATOM 9266 C C . GLY A 1 55 ? 58.441 -10.265 6.666 1.00 0.00 55 GLY A C 9
ATOM 9267 O O . GLY A 1 55 ? 58.309 -11.477 6.519 1.00 0.00 55 GLY A O 9
ATOM 9271 N N . ARG A 1 56 ? 58.310 -9.630 7.855 1.00 0.00 56 ARG A N 9
ATOM 9272 C CA . ARG A 1 56 ? 58.056 -10.203 9.165 1.00 0.00 56 ARG A CA 9
ATOM 9273 C C . ARG A 1 56 ? 58.881 -11.437 9.515 1.00 0.00 56 ARG A C 9
ATOM 9274 O O . ARG A 1 56 ? 58.383 -12.488 9.914 1.00 0.00 56 ARG A O 9
ATOM 9295 N N . SER A 1 57 ? 60.221 -11.293 9.421 1.00 0.00 57 SER A N 9
ATOM 9296 C CA . SER A 1 57 ? 61.222 -12.315 9.694 1.00 0.00 57 SER A CA 9
ATOM 9297 C C . SER A 1 57 ? 61.337 -12.748 11.150 1.00 0.00 57 SER A C 9
ATOM 9298 O O . SER A 1 57 ? 62.036 -13.710 11.473 1.00 0.00 57 SER A O 9
ATOM 9306 N N . ALA A 1 58 ? 60.658 -12.036 12.072 1.00 0.00 58 ALA A N 9
ATOM 9307 C CA . ALA A 1 58 ? 60.702 -12.225 13.502 1.00 0.00 58 ALA A CA 9
ATOM 9308 C C . ALA A 1 58 ? 59.921 -13.460 13.957 1.00 0.00 58 ALA A C 9
ATOM 9309 O O . ALA A 1 58 ? 58.840 -13.353 14.537 1.00 0.00 58 ALA A O 9
ATOM 9316 N N . ARG A 1 59 ? 60.520 -14.650 13.704 1.00 0.00 59 ARG A N 9
ATOM 9317 C CA . ARG A 1 59 ? 60.047 -15.987 14.038 1.00 0.00 59 ARG A CA 9
ATOM 9318 C C . ARG A 1 59 ? 58.910 -16.493 13.169 1.00 0.00 59 ARG A C 9
ATOM 9319 O O . ARG A 1 59 ? 58.172 -15.750 12.523 1.00 0.00 59 ARG A O 9
ATOM 9340 N N . LYS A 1 60 ? 58.739 -17.835 13.126 1.00 0.00 60 LYS A N 9
ATOM 9341 C CA . LYS A 1 60 ? 57.713 -18.478 12.331 1.00 0.00 60 LYS A CA 9
ATOM 9342 C C . LYS A 1 60 ? 56.365 -18.453 13.029 1.00 0.00 60 LYS A C 9
ATOM 9343 O O . LYS A 1 60 ? 55.803 -19.479 13.416 1.00 0.00 60 LYS A O 9
ATOM 9362 N N . LEU A 1 61 ? 55.778 -17.251 13.155 1.00 0.00 61 LEU A N 9
ATOM 9363 C CA . LEU A 1 61 ? 54.484 -17.047 13.769 1.00 0.00 61 LEU A CA 9
ATOM 9364 C C . LEU A 1 61 ? 53.390 -17.265 12.738 1.00 0.00 61 LEU A C 9
ATOM 9365 O O . LEU A 1 61 ? 52.693 -16.345 12.310 1.00 0.00 61 LEU A O 9
ATOM 9381 N N . GLU A 1 62 ? 53.222 -18.532 12.302 1.00 0.00 62 GLU A N 9
ATOM 9382 C CA . GLU A 1 62 ? 52.245 -18.938 11.302 1.00 0.00 62 GLU A CA 9
ATOM 9383 C C . GLU A 1 62 ? 50.762 -18.716 11.733 1.00 0.00 62 GLU A C 9
ATOM 9384 O O . GLU A 1 62 ? 50.356 -19.270 12.788 1.00 0.00 62 GLU A O 9
ATOM 9397 N N . ALA A 1 1 ? 64.056 4.974 1.053 1.00 0.00 1 ALA A N 10
ATOM 9398 C CA . ALA A 1 1 ? 63.048 4.065 1.690 1.00 0.00 1 ALA A CA 10
ATOM 9399 C C . ALA A 1 1 ? 61.586 4.443 1.478 1.00 0.00 1 ALA A C 10
ATOM 9400 O O . ALA A 1 1 ? 60.843 3.730 0.805 1.00 0.00 1 ALA A O 10
ATOM 9409 N N . SER A 1 2 ? 61.135 5.582 2.056 1.00 0.00 2 SER A N 10
ATOM 9410 C CA . SER A 1 2 ? 59.773 6.074 1.923 1.00 0.00 2 SER A CA 10
ATOM 9411 C C . SER A 1 2 ? 59.821 7.482 1.383 1.00 0.00 2 SER A C 10
ATOM 9412 O O . SER A 1 2 ? 60.762 8.225 1.643 1.00 0.00 2 SER A O 10
ATOM 9420 N N . MET A 1 3 ? 58.799 7.861 0.586 1.00 0.00 3 MET A N 10
ATOM 9421 C CA . MET A 1 3 ? 58.728 9.112 -0.150 1.00 0.00 3 MET A CA 10
ATOM 9422 C C . MET A 1 3 ? 58.626 10.399 0.665 1.00 0.00 3 MET A C 10
ATOM 9423 O O . MET A 1 3 ? 59.200 11.411 0.272 1.00 0.00 3 MET A O 10
ATOM 9437 N N . VAL A 1 4 ? 57.891 10.384 1.808 1.00 0.00 4 VAL A N 10
ATOM 9438 C CA . VAL A 1 4 ? 57.663 11.491 2.744 1.00 0.00 4 VAL A CA 10
ATOM 9439 C C . VAL A 1 4 ? 57.228 12.800 2.067 1.00 0.00 4 VAL A C 10
ATOM 9440 O O . VAL A 1 4 ? 57.750 13.886 2.310 1.00 0.00 4 VAL A O 10
ATOM 9453 N N . LEU A 1 5 ? 56.231 12.705 1.157 1.00 0.00 5 LEU A N 10
ATOM 9454 C CA . LEU A 1 5 ? 55.768 13.832 0.362 1.00 0.00 5 LEU A CA 10
ATOM 9455 C C . LEU A 1 5 ? 54.427 14.365 0.853 1.00 0.00 5 LEU A C 10
ATOM 9456 O O . LEU A 1 5 ? 54.246 15.572 0.985 1.00 0.00 5 LEU A O 10
ATOM 9472 N N . SER A 1 6 ? 53.451 13.479 1.159 1.00 0.00 6 SER A N 10
ATOM 9473 C CA . SER A 1 6 ? 52.158 13.867 1.704 1.00 0.00 6 SER A CA 10
ATOM 9474 C C . SER A 1 6 ? 51.852 12.923 2.858 1.00 0.00 6 SER A C 10
ATOM 9475 O O . SER A 1 6 ? 52.059 11.718 2.687 1.00 0.00 6 SER A O 10
ATOM 9483 N N . PRO A 1 7 ? 51.377 13.367 4.032 1.00 0.00 7 PRO A N 10
ATOM 9484 C CA . PRO A 1 7 ? 51.168 12.490 5.179 1.00 0.00 7 PRO A CA 10
ATOM 9485 C C . PRO A 1 7 ? 50.042 11.493 4.979 1.00 0.00 7 PRO A C 10
ATOM 9486 O O . PRO A 1 7 ? 50.106 10.414 5.565 1.00 0.00 7 PRO A O 10
ATOM 9497 N N . ARG A 1 8 ? 49.011 11.832 4.168 1.00 0.00 8 ARG A N 10
ATOM 9498 C CA . ARG A 1 8 ? 47.831 11.008 3.961 1.00 0.00 8 ARG A CA 10
ATOM 9499 C C . ARG A 1 8 ? 48.147 9.696 3.263 1.00 0.00 8 ARG A C 10
ATOM 9500 O O . ARG A 1 8 ? 47.760 8.610 3.702 1.00 0.00 8 ARG A O 10
ATOM 9521 N N . ASP A 1 9 ? 48.925 9.767 2.160 1.00 0.00 9 ASP A N 10
ATOM 9522 C CA . ASP A 1 9 ? 49.266 8.584 1.406 1.00 0.00 9 ASP A CA 10
ATOM 9523 C C . ASP A 1 9 ? 50.377 7.770 2.040 1.00 0.00 9 ASP A C 10
ATOM 9524 O O . ASP A 1 9 ? 50.270 6.549 2.046 1.00 0.00 9 ASP A O 10
ATOM 9533 N N . GLU A 1 10 ? 51.445 8.388 2.616 1.00 0.00 10 GLU A N 10
ATOM 9534 C CA . GLU A 1 10 ? 52.564 7.604 3.124 1.00 0.00 10 GLU A CA 10
ATOM 9535 C C . GLU A 1 10 ? 52.188 6.707 4.292 1.00 0.00 10 GLU A C 10
ATOM 9536 O O . GLU A 1 10 ? 52.544 5.532 4.292 1.00 0.00 10 GLU A O 10
ATOM 9548 N N . ARG A 1 11 ? 51.399 7.206 5.280 1.00 0.00 11 ARG A N 10
ATOM 9549 C CA . ARG A 1 11 ? 50.976 6.429 6.430 1.00 0.00 11 ARG A CA 10
ATOM 9550 C C . ARG A 1 11 ? 50.038 5.305 6.039 1.00 0.00 11 ARG A C 10
ATOM 9551 O O . ARG A 1 11 ? 50.172 4.170 6.493 1.00 0.00 11 ARG A O 10
ATOM 9572 N N . THR A 1 12 ? 49.065 5.612 5.149 1.00 0.00 12 THR A N 10
ATOM 9573 C CA . THR A 1 12 ? 48.061 4.666 4.680 1.00 0.00 12 THR A CA 10
ATOM 9574 C C . THR A 1 12 ? 48.694 3.567 3.842 1.00 0.00 12 THR A C 10
ATOM 9575 O O . THR A 1 12 ? 48.426 2.381 4.041 1.00 0.00 12 THR A O 10
ATOM 9586 N N . LEU A 1 13 ? 49.591 3.942 2.889 1.00 0.00 13 LEU A N 10
ATOM 9587 C CA . LEU A 1 13 ? 50.258 3.011 1.997 1.00 0.00 13 LEU A CA 10
ATOM 9588 C C . LEU A 1 13 ? 51.183 2.065 2.736 1.00 0.00 13 LEU A C 10
ATOM 9589 O O . LEU A 1 13 ? 51.106 0.857 2.522 1.00 0.00 13 LEU A O 10
ATOM 9605 N N . VAL A 1 14 ? 52.044 2.553 3.670 1.00 0.00 14 VAL A N 10
ATOM 9606 C CA . VAL A 1 14 ? 52.981 1.666 4.352 1.00 0.00 14 VAL A CA 10
ATOM 9607 C C . VAL A 1 14 ? 52.288 0.676 5.270 1.00 0.00 14 VAL A C 10
ATOM 9608 O O . VAL A 1 14 ? 52.733 -0.465 5.386 1.00 0.00 14 VAL A O 10
ATOM 9621 N N . ARG A 1 15 ? 51.153 1.062 5.914 1.00 0.00 15 ARG A N 10
ATOM 9622 C CA . ARG A 1 15 ? 50.368 0.147 6.725 1.00 0.00 15 ARG A CA 10
ATOM 9623 C C . ARG A 1 15 ? 49.791 -0.997 5.898 1.00 0.00 15 ARG A C 10
ATOM 9624 O O . ARG A 1 15 ? 49.955 -2.168 6.247 1.00 0.00 15 ARG A O 10
ATOM 9645 N N . LYS A 1 16 ? 49.156 -0.687 4.737 1.00 0.00 16 LYS A N 10
ATOM 9646 C CA . LYS A 1 16 ? 48.607 -1.700 3.850 1.00 0.00 16 LYS A CA 10
ATOM 9647 C C . LYS A 1 16 ? 49.675 -2.572 3.239 1.00 0.00 16 LYS A C 10
ATOM 9648 O O . LYS A 1 16 ? 49.531 -3.789 3.201 1.00 0.00 16 LYS A O 10
ATOM 9667 N N . VAL A 1 17 ? 50.796 -1.978 2.779 1.00 0.00 17 VAL A N 10
ATOM 9668 C CA . VAL A 1 17 ? 51.919 -2.711 2.221 1.00 0.00 17 VAL A CA 10
ATOM 9669 C C . VAL A 1 17 ? 52.568 -3.649 3.235 1.00 0.00 17 VAL A C 10
ATOM 9670 O O . VAL A 1 17 ? 52.859 -4.801 2.912 1.00 0.00 17 VAL A O 10
ATOM 9683 N N . GLN A 1 18 ? 52.802 -3.203 4.494 1.00 0.00 18 GLN A N 10
ATOM 9684 C CA . GLN A 1 18 ? 53.323 -4.067 5.543 1.00 0.00 18 GLN A CA 10
ATOM 9685 C C . GLN A 1 18 ? 52.378 -5.186 5.978 1.00 0.00 18 GLN A C 10
ATOM 9686 O O . GLN A 1 18 ? 52.795 -6.336 6.108 1.00 0.00 18 GLN A O 10
ATOM 9700 N N . ILE A 1 19 ? 51.076 -4.884 6.214 1.00 0.00 19 ILE A N 10
ATOM 9701 C CA . ILE A 1 19 ? 50.110 -5.867 6.698 1.00 0.00 19 ILE A CA 10
ATOM 9702 C C . ILE A 1 19 ? 49.631 -6.793 5.589 1.00 0.00 19 ILE A C 10
ATOM 9703 O O . ILE A 1 19 ? 49.519 -8.004 5.779 1.00 0.00 19 ILE A O 10
ATOM 9719 N N . ASN A 1 20 ? 49.326 -6.248 4.391 1.00 0.00 20 ASN A N 10
ATOM 9720 C CA . ASN A 1 20 ? 48.683 -6.966 3.308 1.00 0.00 20 ASN A CA 10
ATOM 9721 C C . ASN A 1 20 ? 49.538 -6.955 2.037 1.00 0.00 20 ASN A C 10
ATOM 9722 O O . ASN A 1 20 ? 49.117 -6.350 1.048 1.00 0.00 20 ASN A O 10
ATOM 9733 N N . PRO A 1 21 ? 50.697 -7.636 1.943 1.00 0.00 21 PRO A N 10
ATOM 9734 C CA . PRO A 1 21 ? 51.570 -7.623 0.761 1.00 0.00 21 PRO A CA 10
ATOM 9735 C C . PRO A 1 21 ? 50.951 -8.333 -0.427 1.00 0.00 21 PRO A C 10
ATOM 9736 O O . PRO A 1 21 ? 51.464 -8.215 -1.537 1.00 0.00 21 PRO A O 10
ATOM 9747 N N . ARG A 1 22 ? 49.855 -9.080 -0.197 1.00 0.00 22 ARG A N 10
ATOM 9748 C CA . ARG A 1 22 ? 49.023 -9.739 -1.176 1.00 0.00 22 ARG A CA 10
ATOM 9749 C C . ARG A 1 22 ? 48.285 -8.783 -2.107 1.00 0.00 22 ARG A C 10
ATOM 9750 O O . ARG A 1 22 ? 47.865 -9.187 -3.189 1.00 0.00 22 ARG A O 10
ATOM 9771 N N . THR A 1 23 ? 48.051 -7.507 -1.696 1.00 0.00 23 THR A N 10
ATOM 9772 C CA . THR A 1 23 ? 47.200 -6.583 -2.445 1.00 0.00 23 THR A CA 10
ATOM 9773 C C . THR A 1 23 ? 47.746 -6.214 -3.822 1.00 0.00 23 THR A C 10
ATOM 9774 O O . THR A 1 23 ? 48.937 -5.987 -4.028 1.00 0.00 23 THR A O 10
ATOM 9785 N N . THR A 1 24 ? 46.835 -6.129 -4.818 1.00 0.00 24 THR A N 10
ATOM 9786 C CA . THR A 1 24 ? 47.124 -5.672 -6.169 1.00 0.00 24 THR A CA 10
ATOM 9787 C C . THR A 1 24 ? 47.465 -4.189 -6.169 1.00 0.00 24 THR A C 10
ATOM 9788 O O . THR A 1 24 ? 46.774 -3.380 -5.545 1.00 0.00 24 THR A O 10
ATOM 9799 N N . ALA A 1 25 ? 48.539 -3.788 -6.898 1.00 0.00 25 ALA A N 10
ATOM 9800 C CA . ALA A 1 25 ? 49.094 -2.443 -6.936 1.00 0.00 25 ALA A CA 10
ATOM 9801 C C . ALA A 1 25 ? 48.140 -1.378 -7.470 1.00 0.00 25 ALA A C 10
ATOM 9802 O O . ALA A 1 25 ? 48.276 -0.194 -7.179 1.00 0.00 25 ALA A O 10
ATOM 9809 N N . LYS A 1 26 ? 47.102 -1.805 -8.219 1.00 0.00 26 LYS A N 10
ATOM 9810 C CA . LYS A 1 26 ? 46.029 -0.992 -8.760 1.00 0.00 26 LYS A CA 10
ATOM 9811 C C . LYS A 1 26 ? 45.261 -0.250 -7.664 1.00 0.00 26 LYS A C 10
ATOM 9812 O O . LYS A 1 26 ? 44.883 0.907 -7.839 1.00 0.00 26 LYS A O 10
ATOM 9831 N N . ASP A 1 27 ? 45.047 -0.889 -6.483 1.00 0.00 27 ASP A N 10
ATOM 9832 C CA . ASP A 1 27 ? 44.414 -0.273 -5.328 1.00 0.00 27 ASP A CA 10
ATOM 9833 C C . ASP A 1 27 ? 45.221 0.932 -4.820 1.00 0.00 27 ASP A C 10
ATOM 9834 O O . ASP A 1 27 ? 44.657 1.981 -4.512 1.00 0.00 27 ASP A O 10
ATOM 9843 N N . LEU A 1 28 ? 46.572 0.807 -4.754 1.00 0.00 28 LEU A N 10
ATOM 9844 C CA . LEU A 1 28 ? 47.476 1.895 -4.411 1.00 0.00 28 LEU A CA 10
ATOM 9845 C C . LEU A 1 28 ? 47.419 3.004 -5.451 1.00 0.00 28 LEU A C 10
ATOM 9846 O O . LEU A 1 28 ? 47.321 4.177 -5.100 1.00 0.00 28 LEU A O 10
ATOM 9862 N N . VAL A 1 29 ? 47.419 2.656 -6.760 1.00 0.00 29 VAL A N 10
ATOM 9863 C CA . VAL A 1 29 ? 47.358 3.604 -7.872 1.00 0.00 29 VAL A CA 10
ATOM 9864 C C . VAL A 1 29 ? 46.065 4.412 -7.855 1.00 0.00 29 VAL A C 10
ATOM 9865 O O . VAL A 1 29 ? 46.096 5.633 -8.004 1.00 0.00 29 VAL A O 10
ATOM 9878 N N . LYS A 1 30 ? 44.899 3.766 -7.615 1.00 0.00 30 LYS A N 10
ATOM 9879 C CA . LY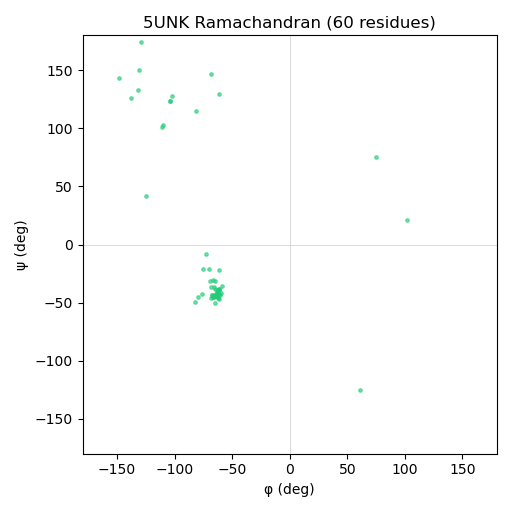S A 1 30 ? 43.622 4.448 -7.450 1.00 0.00 30 LYS A CA 10
ATOM 9880 C C . LYS A 1 30 ? 43.614 5.413 -6.265 1.00 0.00 30 LYS A C 10
ATOM 9881 O O . LYS A 1 30 ? 43.172 6.555 -6.389 1.00 0.00 30 LYS A O 10
ATOM 9900 N N . MET A 1 31 ? 44.160 4.997 -5.094 1.00 0.00 31 MET A N 10
ATOM 9901 C CA . MET A 1 31 ? 44.301 5.840 -3.914 1.00 0.00 31 MET A CA 10
ATOM 9902 C C . MET A 1 31 ? 45.211 7.043 -4.156 1.00 0.00 31 MET A C 10
ATOM 9903 O O . MET A 1 31 ? 44.889 8.171 -3.780 1.00 0.00 31 MET A O 10
ATOM 9917 N N . LEU A 1 32 ? 46.365 6.830 -4.828 1.00 0.00 32 LEU A N 10
ATOM 9918 C CA . LEU A 1 32 ? 47.288 7.875 -5.242 1.00 0.00 32 LEU A CA 10
ATOM 9919 C C . LEU A 1 32 ? 46.667 8.846 -6.238 1.00 0.00 32 LEU A C 10
ATOM 9920 O O . LEU A 1 32 ? 46.784 10.059 -6.072 1.00 0.00 32 LEU A O 10
ATOM 9936 N N . GLU A 1 33 ? 45.933 8.342 -7.258 1.00 0.00 33 GLU A N 10
ATOM 9937 C CA . GLU A 1 33 ? 45.208 9.156 -8.222 1.00 0.00 33 GLU A CA 10
ATOM 9938 C C . GLU A 1 33 ? 44.112 9.995 -7.577 1.00 0.00 33 GLU A C 10
ATOM 9939 O O . GLU A 1 33 ? 43.962 11.172 -7.896 1.00 0.00 33 GLU A O 10
ATOM 9951 N N . GLU A 1 34 ? 43.334 9.407 -6.635 1.00 0.00 34 GLU A N 10
ATOM 9952 C CA . GLU A 1 34 ? 42.337 10.113 -5.845 1.00 0.00 34 GLU A CA 10
ATOM 9953 C C . GLU A 1 34 ? 42.941 11.185 -4.943 1.00 0.00 34 GLU A C 10
ATOM 9954 O O . GLU A 1 34 ? 42.407 12.287 -4.837 1.00 0.00 34 GLU A O 10
ATOM 9966 N N . THR A 1 35 ? 44.082 10.882 -4.275 1.00 0.00 35 THR A N 10
ATOM 9967 C CA . THR A 1 35 ? 44.845 11.827 -3.452 1.00 0.00 35 THR A CA 10
ATOM 9968 C C . THR A 1 35 ? 45.388 12.977 -4.289 1.00 0.00 35 THR A C 10
ATOM 9969 O O . THR A 1 35 ? 45.313 14.139 -3.895 1.00 0.00 35 THR A O 10
ATOM 9980 N N . GLY A 1 36 ? 45.952 12.667 -5.481 1.00 0.00 36 GLY A N 10
ATOM 9981 C CA . GLY A 1 36 ? 46.447 13.653 -6.436 1.00 0.00 36 GLY A CA 10
ATOM 9982 C C . GLY A 1 36 ? 47.948 13.747 -6.450 1.00 0.00 36 GLY A C 10
ATOM 9983 O O . GLY A 1 36 ? 48.529 14.351 -7.349 1.00 0.00 36 GLY A O 10
ATOM 9987 N N . THR A 1 37 ? 48.610 13.132 -5.449 1.00 0.00 37 THR A N 10
ATOM 9988 C CA . THR A 1 37 ? 50.061 13.051 -5.300 1.00 0.00 37 THR A CA 10
ATOM 9989 C C . THR A 1 37 ? 50.661 12.248 -6.441 1.00 0.00 37 THR A C 10
ATOM 9990 O O . THR A 1 37 ? 50.231 11.126 -6.711 1.00 0.00 37 THR A O 10
ATOM 10001 N N . LYS A 1 38 ? 51.694 12.777 -7.138 1.00 0.00 38 LYS A N 10
ATOM 10002 C CA . LYS A 1 38 ? 52.238 12.091 -8.292 1.00 0.00 38 LYS A CA 10
ATOM 10003 C C . LYS A 1 38 ? 53.348 11.153 -7.845 1.00 0.00 38 LYS A C 10
ATOM 10004 O O . LYS A 1 38 ? 54.396 11.579 -7.363 1.00 0.00 38 LYS A O 10
ATOM 10023 N N . VAL A 1 39 ? 53.111 9.832 -7.987 1.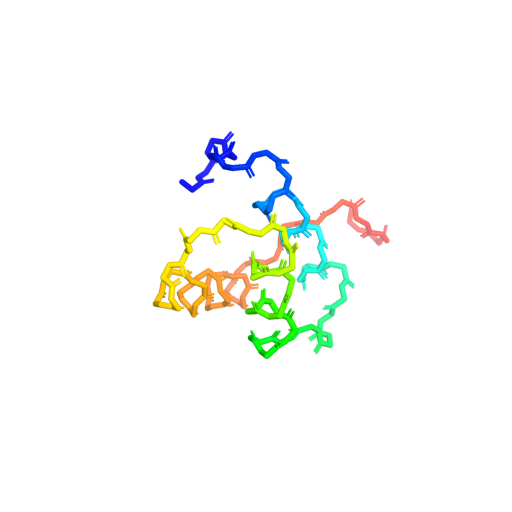00 0.00 39 VAL A N 10
ATOM 10024 C CA . VAL A 1 39 ? 54.004 8.775 -7.551 1.00 0.00 39 VAL A CA 10
ATOM 10025 C C . VAL A 1 39 ? 54.132 7.829 -8.725 1.00 0.00 39 VAL A C 10
ATOM 10026 O O . VAL A 1 39 ? 53.144 7.545 -9.400 1.00 0.00 39 VAL A O 10
ATOM 10039 N N . SER A 1 40 ? 55.356 7.342 -9.048 1.00 0.00 40 SER A N 10
ATOM 10040 C CA . SER A 1 40 ? 55.525 6.426 -10.167 1.00 0.00 40 SER A CA 10
ATOM 10041 C C . SER A 1 40 ? 55.084 5.003 -9.842 1.00 0.00 40 SER A C 10
ATOM 10042 O O . SER A 1 40 ? 55.031 4.577 -8.687 1.00 0.00 40 SER A O 10
ATOM 10050 N N . ILE A 1 41 ? 54.789 4.207 -10.896 1.00 0.00 41 ILE A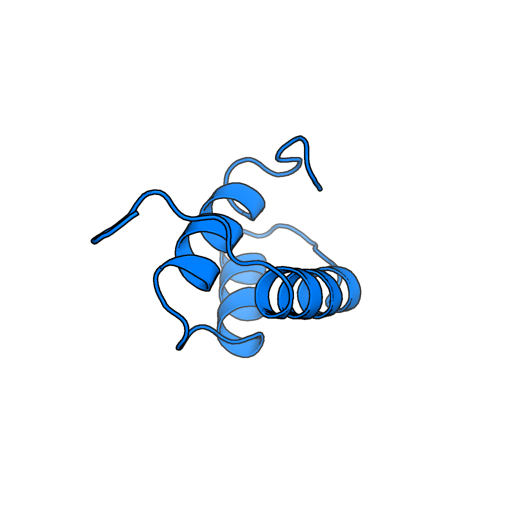 N 10
ATOM 10051 C CA . ILE A 1 41 ? 54.451 2.794 -10.795 1.00 0.00 41 ILE A CA 10
ATOM 10052 C C . ILE A 1 41 ? 55.651 1.999 -10.279 1.00 0.00 41 ILE A C 10
ATOM 10053 O O . ILE A 1 41 ? 55.530 1.110 -9.439 1.00 0.00 41 ILE A O 10
ATOM 10069 N N . SER A 1 42 ? 56.865 2.328 -10.777 1.00 0.00 42 SER A N 10
ATOM 10070 C CA . SER A 1 42 ? 58.114 1.666 -10.420 1.00 0.00 42 SER A CA 10
ATOM 10071 C C . SER A 1 42 ? 58.444 1.813 -8.937 1.00 0.00 42 SER A C 10
ATOM 10072 O O . SER A 1 42 ? 58.765 0.834 -8.267 1.00 0.00 42 SER A O 10
ATOM 10080 N N . THR A 1 43 ? 58.305 3.029 -8.354 1.00 0.00 43 THR A N 10
ATOM 10081 C CA . THR A 1 43 ? 58.553 3.241 -6.930 1.00 0.00 43 THR A CA 10
ATOM 10082 C C . THR A 1 43 ? 57.586 2.525 -6.006 1.00 0.00 43 THR A C 10
ATOM 10083 O O . THR A 1 43 ? 58.021 1.994 -4.986 1.00 0.00 43 THR A O 10
ATOM 10094 N N . VAL A 1 44 ? 56.266 2.432 -6.324 1.00 0.00 44 VAL A N 10
ATOM 10095 C CA . VAL A 1 44 ? 55.353 1.634 -5.503 1.00 0.00 44 VAL A CA 10
ATOM 10096 C C . VAL A 1 44 ? 55.663 0.144 -5.584 1.00 0.00 44 VAL A C 10
ATOM 10097 O O . VAL A 1 44 ? 55.604 -0.553 -4.574 1.00 0.00 44 VAL A O 10
ATOM 10110 N N . LYS A 1 45 ? 56.070 -0.371 -6.775 1.00 0.00 45 LYS A N 10
ATOM 10111 C CA . LYS A 1 45 ? 56.524 -1.740 -6.957 1.00 0.00 45 LYS A CA 10
ATOM 10112 C C . LYS A 1 45 ? 57.781 -2.052 -6.161 1.00 0.00 45 LYS A C 10
ATOM 10113 O O . LYS A 1 45 ? 57.857 -3.105 -5.535 1.00 0.00 45 LYS A O 10
ATOM 10132 N N . ARG A 1 46 ? 58.786 -1.146 -6.120 1.00 0.00 46 ARG A N 10
ATOM 10133 C CA . ARG A 1 46 ? 59.971 -1.306 -5.285 1.00 0.00 46 ARG A CA 10
ATOM 10134 C C . ARG A 1 46 ? 59.662 -1.330 -3.790 1.00 0.00 46 ARG A C 10
ATOM 10135 O O . ARG A 1 46 ? 60.189 -2.173 -3.065 1.00 0.00 46 ARG A O 10
ATOM 10156 N N . VAL A 1 47 ? 58.759 -0.443 -3.301 1.00 0.00 47 VAL A N 10
ATOM 10157 C CA . VAL A 1 47 ? 58.288 -0.439 -1.915 1.00 0.00 47 VAL A CA 10
ATOM 10158 C C . VAL A 1 47 ? 57.554 -1.732 -1.559 1.00 0.00 47 VAL A C 10
ATOM 10159 O O . VAL A 1 47 ? 57.848 -2.350 -0.532 1.00 0.00 47 VAL A O 10
ATOM 10172 N N . LEU A 1 48 ? 56.641 -2.219 -2.441 1.00 0.00 48 LEU A N 10
ATOM 10173 C CA . LEU A 1 48 ? 55.989 -3.518 -2.302 1.00 0.00 48 LEU A CA 10
ATOM 10174 C C . LEU A 1 48 ? 56.962 -4.685 -2.337 1.00 0.00 48 LEU A C 10
ATOM 10175 O O . LEU A 1 48 ? 56.880 -5.582 -1.496 1.00 0.00 48 LEU A O 10
ATOM 10191 N N . TYR A 1 49 ? 57.932 -4.690 -3.286 1.00 0.00 49 TYR A N 10
ATOM 10192 C CA . TYR A 1 49 ? 58.897 -5.763 -3.450 1.00 0.00 49 TYR A CA 10
ATOM 10193 C C . TYR A 1 49 ? 59.796 -5.865 -2.223 1.00 0.00 49 TYR A C 10
ATOM 10194 O O . TYR A 1 49 ? 59.975 -6.959 -1.694 1.00 0.00 49 TYR A O 10
ATOM 10212 N N . ARG A 1 50 ? 60.314 -4.724 -1.688 1.00 0.00 50 ARG A N 10
ATOM 10213 C CA . ARG A 1 50 ? 61.050 -4.731 -0.430 1.00 0.00 50 ARG A CA 10
ATOM 10214 C C . ARG A 1 50 ? 60.294 -5.203 0.780 1.00 0.00 50 ARG A C 10
ATOM 10215 O O . ARG A 1 50 ? 60.817 -6.038 1.505 1.00 0.00 50 ARG A O 10
ATOM 10236 N N . HIS A 1 51 ? 59.043 -4.747 1.012 1.00 0.00 51 HIS A N 10
ATOM 10237 C CA . HIS A 1 51 ? 58.256 -5.203 2.151 1.00 0.00 51 HIS A CA 10
ATOM 10238 C C . HIS A 1 51 ? 57.884 -6.669 2.079 1.00 0.00 51 HIS A C 10
ATOM 10239 O O . HIS A 1 51 ? 57.916 -7.369 3.086 1.00 0.00 51 HIS A O 10
ATOM 10253 N N . ASN A 1 52 ? 57.511 -7.171 0.880 1.00 0.00 52 ASN A N 10
ATOM 10254 C CA . ASN A 1 52 ? 57.250 -8.580 0.669 1.00 0.00 52 ASN A CA 10
ATOM 10255 C C . ASN A 1 52 ? 58.519 -9.439 0.805 1.00 0.00 52 ASN A C 10
ATOM 10256 O O . ASN A 1 52 ? 58.492 -10.489 1.444 1.00 0.00 52 ASN A O 10
ATOM 10267 N N . LEU A 1 53 ? 59.664 -9.015 0.208 1.00 0.00 53 LEU A N 10
ATOM 10268 C CA . LEU A 1 53 ? 60.942 -9.708 0.326 1.00 0.00 53 LEU A CA 10
ATOM 10269 C C . LEU A 1 53 ? 61.543 -9.703 1.727 1.00 0.00 53 LEU A C 10
ATOM 10270 O O . LEU A 1 53 ? 61.948 -10.746 2.238 1.00 0.00 53 LEU A O 10
ATOM 10286 N N . LYS A 1 54 ? 61.614 -8.522 2.384 1.00 0.00 54 LYS A N 10
ATOM 10287 C CA . LYS A 1 54 ? 62.228 -8.398 3.688 1.00 0.00 54 LYS A CA 10
ATOM 10288 C C . LYS A 1 54 ? 61.273 -7.610 4.573 1.00 0.00 54 LYS A C 10
ATOM 10289 O O . LYS A 1 54 ? 60.990 -6.437 4.335 1.00 0.00 54 LYS A O 10
ATOM 10308 N N . GLY A 1 55 ? 60.769 -8.215 5.668 1.00 0.00 55 GLY A N 10
ATOM 10309 C CA . GLY A 1 55 ? 59.799 -7.541 6.518 1.00 0.00 55 GLY A CA 10
ATOM 10310 C C . GLY A 1 55 ? 60.483 -6.781 7.615 1.00 0.00 55 GLY A C 10
ATOM 10311 O O . GLY A 1 55 ? 60.852 -7.352 8.639 1.00 0.00 55 GLY A O 10
ATOM 10315 N N . ARG A 1 56 ? 60.661 -5.454 7.433 1.00 0.00 56 ARG A N 10
ATOM 10316 C CA . ARG A 1 56 ? 61.276 -4.611 8.437 1.00 0.00 56 ARG A CA 10
ATOM 10317 C C . ARG A 1 56 ? 60.391 -4.367 9.651 1.00 0.00 56 ARG A C 10
ATOM 10318 O O . ARG A 1 56 ? 59.162 -4.380 9.580 1.00 0.00 56 ARG A O 10
ATOM 10339 N N . SER A 1 57 ? 61.025 -4.129 10.818 1.00 0.00 57 SER A N 10
ATOM 10340 C CA . SER A 1 57 ? 60.313 -3.705 12.011 1.00 0.00 57 SER A CA 10
ATOM 10341 C C . SER A 1 57 ? 61.149 -2.681 12.758 1.00 0.00 57 SER A C 10
ATOM 10342 O O . SER A 1 57 ? 60.677 -1.590 13.073 1.00 0.00 57 SER A O 10
ATOM 10350 N N . ALA A 1 58 ? 62.440 -2.995 13.016 1.00 0.00 58 ALA A N 10
ATOM 10351 C CA . ALA A 1 58 ? 63.326 -2.165 13.805 1.00 0.00 58 ALA A CA 10
ATOM 10352 C C . ALA A 1 58 ? 64.503 -1.670 12.978 1.00 0.00 58 ALA A C 10
ATOM 10353 O O . ALA A 1 58 ? 64.412 -0.641 12.306 1.00 0.00 58 ALA A O 10
ATOM 10360 N N . ARG A 1 59 ? 65.644 -2.391 13.018 1.00 0.00 59 ARG A N 10
ATOM 10361 C CA . ARG A 1 59 ? 66.874 -2.012 12.353 1.00 0.00 59 ARG A CA 10
ATOM 10362 C C . ARG A 1 59 ? 67.351 -3.173 11.508 1.00 0.00 59 ARG A C 10
ATOM 10363 O O . ARG A 1 59 ? 67.172 -4.336 11.874 1.00 0.00 59 ARG A O 10
ATOM 10384 N N . LYS A 1 60 ? 67.980 -2.868 10.348 1.00 0.00 60 LYS A N 10
ATOM 10385 C CA . LYS A 1 60 ? 68.573 -3.832 9.436 1.00 0.00 60 LYS A CA 10
ATOM 10386 C C . LYS A 1 60 ? 67.620 -4.936 8.976 1.00 0.00 60 LYS A C 10
ATOM 10387 O O . LYS A 1 60 ? 66.583 -4.658 8.379 1.00 0.00 60 LYS A O 10
ATOM 10406 N N . LEU A 1 61 ? 67.984 -6.221 9.198 1.00 0.00 61 LEU A N 10
ATOM 10407 C CA . LEU A 1 61 ? 67.255 -7.390 8.741 1.00 0.00 61 LEU A CA 10
ATOM 10408 C C . LEU A 1 61 ? 65.879 -7.529 9.383 1.00 0.00 61 LEU A C 10
ATOM 10409 O O . LEU A 1 61 ? 64.890 -7.821 8.717 1.00 0.00 61 LEU A O 10
ATOM 10425 N N . GLU A 1 62 ? 65.802 -7.330 10.718 1.00 0.00 62 GLU A N 10
ATOM 10426 C CA . GLU A 1 62 ? 64.578 -7.471 11.497 1.00 0.00 62 GLU A CA 10
ATOM 10427 C C . GLU A 1 62 ? 64.311 -6.189 12.329 1.00 0.00 62 GLU A C 10
ATOM 10428 O O . GLU A 1 62 ? 63.426 -5.382 11.929 1.00 0.00 62 GLU A O 10
#

InterPro domains:
  IPR002492 Transposase, Tc1-like [PF01498] (57-125)
  IPR009057 Homedomain-like superfamily [SSF46689] (8-97)
  IPR036388 Winged helix-like DNA-binding domain superfamily [G3DSA:1.10.10.10] (2-40)
  IPR057667 Sleeping Beauty transposase, HTH domain [PF25787] (5-40)